Protein AF-0000000084360706 (afdb_homodimer)

Nearest PDB structures (foldseek):
  6rte-assembly1_A  TM=7.142E-01  e=9.327E-02  Pseudomonas aeruginosa
  6rte-assembly2_B  TM=7.188E-01  e=1.393E-01  Pseudomonas aeruginosa
  8hcr-assembly1_C  TM=3.926E-01  e=4.469E-03  Mycobacterium tuberculosis variant bovis BCG
  6tp9-assembly5_G  TM=7.005E-01  e=2.081E-01  Pseudomonas aeruginosa PAO1
  1h9x-assembly1_A  TM=7.834E-01  e=5.840E-01  Paracoccus pantotrophus

Organism: NCBI:txid28181

Structure (mmCIF, N/CA/C/O backbone):
data_AF-0000000084360706-model_v1
#
loop_
_entity.id
_entity.type
_entity.pdbx_description
1 polymer 'Cytochrome c domain-containing protein'
#
loop_
_atom_site.group_PDB
_atom_site.id
_atom_site.type_symbol
_atom_site.label_atom_id
_atom_site.label_alt_id
_atom_site.label_comp_id
_atom_site.label_asym_id
_atom_site.label_entity_id
_atom_site.label_seq_id
_atom_site.pdbx_PDB_ins_code
_atom_site.Cartn_x
_atom_site.Cartn_y
_atom_site.Cartn_z
_atom_site.occupancy
_atom_site.B_iso_or_equiv
_atom_site.auth_seq_id
_atom_site.auth_comp_id
_atom_site.auth_asym_id
_atom_site.auth_atom_id
_atom_site.pdbx_PDB_model_num
ATOM 1 N N . MET A 1 1 ? 87.125 17.188 -11.562 1 26.72 1 MET A N 1
ATOM 2 C CA . MET A 1 1 ? 86 18.094 -11.562 1 26.72 1 MET A CA 1
ATOM 3 C C . MET A 1 1 ? 84.812 17.484 -12.305 1 26.72 1 MET A C 1
ATOM 5 O O . MET A 1 1 ? 84.688 17.625 -13.523 1 26.72 1 MET A O 1
ATOM 9 N N . LEU A 1 2 ? 84.438 16.188 -11.93 1 26.91 2 LEU A N 1
ATOM 10 C CA . LEU A 1 2 ? 83.375 15.32 -12.461 1 26.91 2 LEU A CA 1
ATOM 11 C C . LEU A 1 2 ? 82 15.977 -12.336 1 26.91 2 LEU A C 1
ATOM 13 O O . LEU A 1 2 ? 81.625 16.453 -11.258 1 26.91 2 LEU A O 1
ATOM 17 N N . LYS A 1 3 ? 81.438 16.312 -13.539 1 26.36 3 LYS A N 1
ATOM 18 C CA . LYS A 1 3 ? 80.125 16.875 -13.977 1 26.36 3 LYS A CA 1
ATOM 19 C C . LYS A 1 3 ? 79 16.062 -13.422 1 26.36 3 LYS A C 1
ATOM 21 O O . LYS A 1 3 ? 78.812 14.883 -13.719 1 26.36 3 LYS A O 1
ATOM 26 N N . LYS A 1 4 ? 78.5 16.328 -12.203 1 26.06 4 LYS A N 1
ATOM 27 C CA . LYS A 1 4 ? 77.312 15.805 -11.516 1 26.06 4 LYS A CA 1
ATOM 28 C C . LYS A 1 4 ? 76.062 16 -12.344 1 26.06 4 LYS A C 1
ATOM 30 O O . LYS A 1 4 ? 75.562 17.141 -12.508 1 26.06 4 LYS A O 1
ATOM 35 N N . ILE A 1 5 ? 75.938 15.406 -13.555 1 29.7 5 ILE A N 1
ATOM 36 C CA . ILE A 1 5 ? 74.688 15.578 -14.32 1 29.7 5 ILE A CA 1
ATOM 37 C C . ILE A 1 5 ? 73.5 15.148 -13.484 1 29.7 5 ILE A C 1
ATOM 39 O O . ILE A 1 5 ? 73.438 14 -13.047 1 29.7 5 ILE A O 1
ATOM 43 N N . MET A 1 6 ? 73 16.047 -12.68 1 25.78 6 MET A N 1
ATOM 44 C CA . MET A 1 6 ? 71.75 15.898 -11.93 1 25.78 6 MET A CA 1
ATOM 45 C C . MET A 1 6 ? 70.562 15.586 -12.867 1 25.78 6 MET A C 1
ATOM 47 O O . MET A 1 6 ? 70.25 16.375 -13.766 1 25.78 6 MET A O 1
ATOM 51 N N . THR A 1 7 ? 70.5 14.391 -13.398 1 27.41 7 THR A N 1
ATOM 52 C CA . THR A 1 7 ? 69.375 14 -14.164 1 27.41 7 THR A CA 1
ATOM 53 C C . THR A 1 7 ? 68.062 14.234 -13.359 1 27.41 7 THR A C 1
ATOM 55 O O . THR A 1 7 ? 67.875 13.648 -12.289 1 27.41 7 THR A O 1
ATOM 58 N N . THR A 1 8 ? 67.625 15.461 -13.281 1 30.17 8 THR A N 1
ATOM 59 C CA . THR A 1 8 ? 66.312 15.719 -12.68 1 30.17 8 THR A CA 1
ATOM 60 C C . THR A 1 8 ? 65.25 14.906 -13.375 1 30.17 8 THR A C 1
ATOM 62 O O . THR A 1 8 ? 65.062 14.977 -14.602 1 30.17 8 THR A O 1
ATOM 65 N N . ALA A 1 9 ? 65 13.68 -12.945 1 29.94 9 ALA A N 1
ATOM 66 C CA . ALA A 1 9 ? 63.844 12.898 -13.32 1 29.94 9 ALA A CA 1
ATOM 67 C C . ALA A 1 9 ? 62.562 13.727 -13.18 1 29.94 9 ALA A C 1
ATOM 69 O O . ALA A 1 9 ? 62.312 14.305 -12.117 1 29.94 9 ALA A O 1
ATOM 70 N N . VAL A 1 10 ? 62.156 14.352 -14.273 1 32.03 10 VAL A N 1
ATOM 71 C CA . VAL A 1 10 ? 60.844 14.984 -14.383 1 32.03 10 VAL A CA 1
ATOM 72 C C . VAL A 1 10 ? 59.781 13.977 -14.016 1 32.03 10 VAL A C 1
ATOM 74 O O . VAL A 1 10 ? 59.688 12.906 -14.625 1 32.03 10 VAL A O 1
ATOM 77 N N . LEU A 1 11 ? 59.5 13.828 -12.734 1 30.78 11 LEU A N 1
ATOM 78 C CA . LEU A 1 11 ? 58.281 13.094 -12.336 1 30.78 11 LEU A CA 1
ATOM 79 C C . LEU A 1 11 ? 57.062 13.625 -13.062 1 30.78 11 LEU A C 1
ATOM 81 O O . LEU A 1 11 ? 56.719 14.805 -12.945 1 30.78 11 LEU A O 1
ATOM 85 N N . SER A 1 12 ? 56.875 13.148 -14.281 1 29.19 12 SER A N 1
ATOM 86 C CA . SER A 1 12 ? 55.594 13.43 -14.922 1 29.19 12 SER A CA 1
ATOM 87 C C . SER A 1 12 ? 54.406 13.125 -13.984 1 29.19 12 SER A C 1
ATOM 89 O O . SER A 1 12 ? 54.312 12.016 -13.469 1 29.19 12 SER A O 1
ATOM 91 N N . CYS A 1 13 ? 54 14.094 -13.172 1 28.41 13 CYS A N 1
ATOM 92 C CA . CYS A 1 13 ? 52.75 13.984 -12.461 1 28.41 13 CYS A CA 1
ATOM 93 C C . CYS A 1 13 ? 51.594 13.648 -13.414 1 28.41 13 CYS A C 1
ATOM 95 O O . CYS A 1 13 ? 51.312 14.43 -14.32 1 28.41 13 CYS A O 1
ATOM 97 N N . VAL A 1 14 ? 51.594 12.391 -13.852 1 33.59 14 VAL A N 1
ATOM 98 C CA . VAL A 1 14 ? 50.344 12.031 -14.5 1 33.59 14 VAL A CA 1
ATOM 99 C C . VAL A 1 14 ? 49.156 12.578 -13.695 1 33.59 14 VAL A C 1
ATOM 101 O O . VAL A 1 14 ? 49 12.25 -12.523 1 33.59 14 VAL A O 1
ATOM 104 N N . ALA A 1 15 ? 48.719 13.781 -14.023 1 29.86 15 ALA A N 1
ATOM 105 C CA . ALA A 1 15 ? 47.406 14.242 -13.547 1 29.86 15 ALA A CA 1
ATOM 106 C C . ALA A 1 15 ? 46.344 13.188 -13.789 1 29.86 15 ALA A C 1
ATOM 108 O O . ALA A 1 15 ? 46.031 12.852 -14.938 1 29.86 15 ALA A O 1
ATOM 109 N N . ALA A 1 16 ? 46.312 12.164 -12.953 1 30.86 16 ALA A N 1
ATOM 110 C CA . ALA A 1 16 ? 45.062 11.398 -12.984 1 30.86 16 ALA A CA 1
ATOM 111 C C . ALA A 1 16 ? 43.875 12.328 -13.008 1 30.86 16 ALA A C 1
ATOM 113 O O . ALA A 1 16 ? 43.656 13.109 -12.078 1 30.86 16 ALA A O 1
ATOM 114 N N . ALA A 1 17 ? 43.531 12.828 -14.172 1 30.83 17 ALA A N 1
ATOM 115 C CA . ALA A 1 17 ? 42.188 13.422 -14.242 1 30.83 17 ALA A CA 1
ATOM 116 C C . ALA A 1 17 ? 41.156 12.555 -13.531 1 30.83 17 ALA A C 1
ATOM 118 O O . ALA A 1 17 ? 40.906 11.414 -13.945 1 30.83 17 ALA A O 1
ATOM 119 N N . PHE A 1 18 ? 41.094 12.781 -12.203 1 31.17 18 PHE A N 1
ATOM 120 C CA . PHE A 1 18 ? 39.875 12.25 -11.602 1 31.17 18 PHE A CA 1
ATOM 121 C C . PHE A 1 18 ? 38.656 12.625 -12.438 1 31.17 18 PHE A C 1
ATOM 123 O O . PHE A 1 18 ? 38.344 13.812 -12.609 1 31.17 18 PHE A O 1
ATOM 130 N N . ILE A 1 19 ? 38.438 11.922 -13.5 1 30.22 19 ILE A N 1
ATOM 131 C CA . ILE A 1 19 ? 37.094 12.086 -14.016 1 30.22 19 ILE A CA 1
ATOM 132 C C . ILE A 1 19 ? 36.094 12.031 -12.867 1 30.22 19 ILE A C 1
ATOM 134 O O . ILE A 1 19 ? 35.906 10.992 -12.227 1 30.22 19 ILE A O 1
ATOM 138 N N . VAL A 1 20 ? 35.938 13.203 -12.188 1 30.19 20 VAL A N 1
ATOM 139 C CA . VAL A 1 20 ? 34.719 13.289 -11.406 1 30.19 20 VAL A CA 1
ATOM 140 C C . VAL A 1 20 ? 33.531 12.797 -12.234 1 30.19 20 VAL A C 1
ATOM 142 O O . VAL A 1 20 ? 33.156 13.438 -13.227 1 30.19 20 VAL A O 1
ATOM 145 N N . VAL A 1 21 ? 33.5 11.492 -12.477 1 31.3 21 VAL A N 1
ATOM 146 C CA . VAL A 1 21 ? 32.156 11.102 -12.891 1 31.3 21 VAL A CA 1
ATOM 147 C C . VAL A 1 21 ? 31.109 11.93 -12.133 1 31.3 21 VAL A C 1
ATOM 149 O O . VAL A 1 21 ? 31.047 11.891 -10.906 1 31.3 21 VAL A O 1
ATOM 152 N N . ALA A 1 22 ? 30.797 13.062 -12.672 1 28.97 22 ALA A N 1
ATOM 153 C CA . ALA A 1 22 ? 29.609 13.758 -12.188 1 28.97 22 ALA A CA 1
ATOM 154 C C . ALA A 1 22 ? 28.531 12.766 -11.781 1 28.97 22 ALA A C 1
ATOM 156 O O . ALA A 1 22 ? 28 12.031 -12.625 1 28.97 22 ALA A O 1
ATOM 157 N N . VAL A 1 23 ? 28.688 12.078 -10.688 1 32.03 23 VAL A N 1
ATOM 158 C CA . VAL A 1 23 ? 27.438 11.516 -10.195 1 32.03 23 VAL A CA 1
ATOM 159 C C . VAL A 1 23 ? 26.297 12.508 -10.414 1 32.03 23 VAL A C 1
ATOM 161 O O . VAL A 1 23 ? 26.391 13.664 -9.992 1 32.03 23 VAL A O 1
ATOM 164 N N . PRO A 1 24 ? 25.625 12.484 -11.578 1 32.22 24 PRO A N 1
ATOM 165 C CA . PRO A 1 24 ? 24.484 13.398 -11.648 1 32.22 24 PRO A CA 1
ATOM 166 C C . PRO A 1 24 ? 23.906 13.719 -10.273 1 32.22 24 PRO A C 1
ATOM 168 O O . PRO A 1 24 ? 23.938 12.875 -9.367 1 32.22 24 PRO A O 1
ATOM 171 N N . THR A 1 25 ? 24.031 14.969 -9.898 1 29.98 25 THR A N 1
ATOM 172 C CA . THR A 1 25 ? 23.312 15.539 -8.766 1 29.98 25 THR A CA 1
ATOM 173 C C . THR A 1 25 ? 21.922 14.93 -8.641 1 29.98 25 THR A C 1
ATOM 175 O O . THR A 1 25 ? 21.125 15 -9.578 1 29.98 25 THR A O 1
ATOM 178 N N . MET A 1 26 ? 21.766 13.773 -8.133 1 32.06 26 MET A N 1
ATOM 179 C CA . MET A 1 26 ? 20.453 13.406 -7.621 1 32.06 26 MET A CA 1
ATOM 180 C C . MET A 1 26 ? 19.719 14.625 -7.074 1 32.06 26 MET A C 1
ATOM 182 O O . MET A 1 26 ? 20.047 15.125 -6.004 1 32.06 26 MET A O 1
ATOM 186 N N . VAL A 1 27 ? 19.703 15.773 -7.836 1 32.84 27 VAL A N 1
ATOM 187 C CA . VAL A 1 27 ? 18.688 16.719 -7.402 1 32.84 27 VAL A CA 1
ATOM 188 C C . VAL A 1 27 ? 17.578 15.977 -6.66 1 32.84 27 VAL A C 1
ATOM 190 O O . VAL A 1 27 ? 16.953 15.062 -7.215 1 32.84 27 VAL A O 1
ATOM 193 N N . LYS A 1 28 ? 17.609 16.094 -5.449 1 40.31 28 LYS A N 1
ATOM 194 C CA . LYS A 1 28 ? 16.688 15.508 -4.488 1 40.31 28 LYS A CA 1
ATOM 195 C C . LYS A 1 28 ? 15.234 15.734 -4.918 1 40.31 28 LYS A C 1
ATOM 197 O O . LYS A 1 28 ? 14.758 16.875 -4.945 1 40.31 28 LYS A O 1
ATOM 202 N N . ALA A 1 29 ? 14.617 15.188 -6.012 1 42.97 29 ALA A N 1
ATOM 203 C CA . ALA A 1 29 ? 13.172 14.992 -6.137 1 42.97 29 ALA A CA 1
ATOM 204 C C . ALA A 1 29 ? 12.461 15.281 -4.82 1 42.97 29 ALA A C 1
ATOM 206 O O . ALA A 1 29 ? 12.836 14.734 -3.775 1 42.97 29 ALA A O 1
ATOM 207 N N . GLU A 1 30 ? 11.992 16.531 -4.594 1 55.19 30 GLU A N 1
ATOM 208 C CA . GLU A 1 30 ? 11.039 16.578 -3.49 1 55.19 30 GLU A CA 1
ATOM 209 C C . GLU A 1 30 ? 10.438 15.195 -3.229 1 55.19 30 GLU A C 1
ATOM 211 O O . GLU A 1 30 ? 9.594 14.727 -3.992 1 55.19 30 GLU A O 1
ATOM 216 N N . ASP A 1 31 ? 11.062 14.281 -2.475 1 77.81 31 ASP A N 1
ATOM 217 C CA . ASP A 1 31 ? 10.742 12.859 -2.422 1 77.81 31 ASP A CA 1
ATOM 218 C C . ASP A 1 31 ? 9.391 12.625 -1.76 1 77.81 31 ASP A C 1
ATOM 220 O O . ASP A 1 31 ? 9.102 13.188 -0.701 1 77.81 31 ASP A O 1
ATOM 224 N N . ASP A 1 32 ? 8.336 12.305 -2.564 1 85.12 32 ASP A N 1
ATOM 225 C CA . ASP A 1 32 ? 6.992 11.961 -2.109 1 85.12 32 ASP A CA 1
ATOM 226 C C . ASP A 1 32 ? 7.027 11.375 -0.701 1 85.12 32 ASP A C 1
ATOM 228 O O . ASP A 1 32 ? 6.102 11.586 0.088 1 85.12 32 ASP A O 1
ATOM 232 N N . SER A 1 33 ? 8.172 10.914 -0.333 1 90.38 33 SER A N 1
ATOM 233 C CA . SER A 1 33 ? 8.266 10.336 1.002 1 90.38 33 SER A CA 1
ATOM 234 C C . SER A 1 33 ? 8.438 11.414 2.062 1 90.38 33 SER A C 1
ATOM 236 O O . SER A 1 33 ? 7.883 11.312 3.16 1 90.38 33 SER A O 1
ATOM 238 N N . SER A 1 34 ? 9.188 12.438 1.69 1 94.88 34 SER A N 1
ATOM 239 C CA . SER A 1 34 ? 9.352 13.57 2.602 1 94.88 34 SER A CA 1
ATOM 240 C C . SER A 1 34 ? 8.023 14.289 2.832 1 94.88 34 SER A C 1
ATOM 242 O O . SER A 1 34 ? 7.664 14.586 3.973 1 94.88 34 SER A O 1
ATOM 244 N N . ILE A 1 35 ? 7.324 14.484 1.791 1 97 35 ILE A N 1
ATOM 245 C CA . ILE A 1 35 ? 6.039 15.172 1.877 1 97 35 ILE A CA 1
ATOM 246 C C . ILE A 1 35 ? 5.047 14.32 2.664 1 97 35 ILE A C 1
ATOM 248 O O . ILE A 1 35 ? 4.336 14.828 3.531 1 97 35 ILE A O 1
ATOM 252 N N . ALA A 1 36 ? 5.02 13.031 2.402 1 96.81 36 ALA A N 1
ATOM 253 C CA . ALA A 1 36 ? 4.117 12.141 3.133 1 96.81 36 ALA A CA 1
ATOM 254 C C . ALA A 1 36 ? 4.457 12.117 4.621 1 96.81 36 ALA A C 1
ATOM 256 O O . ALA A 1 36 ? 3.564 12.203 5.469 1 96.81 36 ALA A O 1
ATOM 257 N N . ARG A 1 37 ? 5.734 12.031 4.926 1 96.75 37 ARG A N 1
ATOM 258 C CA . ARG A 1 37 ? 6.133 12.078 6.328 1 96.75 37 ARG A CA 1
ATOM 259 C C . ARG A 1 37 ? 5.754 13.414 6.957 1 96.75 37 ARG A C 1
ATOM 261 O O . ARG A 1 37 ? 5.312 13.461 8.109 1 96.75 37 ARG A O 1
ATOM 268 N N . GLY A 1 38 ? 5.957 14.484 6.23 1 98.44 38 GLY A N 1
ATOM 269 C CA . GLY A 1 38 ? 5.508 15.789 6.684 1 98.44 38 GLY A CA 1
ATOM 270 C C . GLY A 1 38 ? 4.023 15.836 7 1 98.44 38 GLY A C 1
ATOM 271 O O . GLY A 1 38 ? 3.609 16.484 7.961 1 98.44 38 GLY A O 1
ATOM 272 N N . GLY A 1 39 ? 3.254 15.172 6.168 1 98.62 39 GLY A N 1
ATOM 273 C CA . GLY A 1 39 ? 1.827 15.078 6.434 1 98.62 39 GLY A CA 1
ATOM 274 C C . GLY A 1 39 ? 1.511 14.367 7.738 1 98.62 39 GLY A C 1
ATOM 275 O O . GLY A 1 39 ? 0.569 14.742 8.445 1 98.62 39 GLY A O 1
ATOM 276 N N . MET A 1 40 ? 2.268 13.367 8.039 1 98.56 40 MET A N 1
ATOM 277 C CA . MET A 1 40 ? 2.082 12.68 9.32 1 98.56 40 MET A CA 1
ATOM 278 C C . MET A 1 40 ? 2.488 13.578 10.484 1 98.56 40 MET A C 1
ATOM 280 O O . MET A 1 40 ? 1.841 13.57 11.531 1 98.56 40 MET A O 1
ATOM 284 N N . LEU A 1 41 ? 3.545 14.352 10.297 1 98.81 41 LEU A N 1
ATOM 285 C CA . LEU A 1 41 ? 3.957 15.305 11.32 1 98.81 41 LEU A CA 1
ATOM 286 C C . LEU A 1 41 ? 2.891 16.375 11.531 1 98.81 41 LEU A C 1
ATOM 288 O O . LEU A 1 41 ? 2.596 16.75 12.672 1 98.81 41 LEU A O 1
ATOM 292 N N . TYR A 1 42 ? 2.299 16.828 10.477 1 98.88 42 TYR A N 1
ATOM 293 C CA . TYR A 1 42 ? 1.188 17.781 10.5 1 98.88 42 TYR A CA 1
ATOM 294 C C . TYR A 1 42 ? 0.033 17.25 11.344 1 98.88 42 TYR A C 1
ATOM 296 O O . TYR A 1 42 ? -0.635 18 12.047 1 98.88 42 TYR A O 1
ATOM 304 N N . ASP A 1 43 ? -0.15 15.93 11.289 1 98.75 43 ASP A N 1
ATOM 305 C CA . ASP A 1 43 ? -1.188 15.234 12.039 1 98.75 43 ASP A CA 1
ATOM 306 C C . ASP A 1 43 ? -0.824 15.133 13.516 1 98.75 43 ASP A C 1
ATOM 308 O O . ASP A 1 43 ? -1.533 15.664 14.375 1 98.75 43 ASP A O 1
ATOM 312 N N . LYS A 1 44 ? 0.333 14.508 13.773 1 98.69 44 LYS A N 1
ATOM 313 C CA . LYS A 1 44 ? 0.724 14.258 15.156 1 98.69 44 LYS A CA 1
ATOM 314 C C . LYS A 1 44 ? 2.234 14.078 15.281 1 98.69 44 LYS A C 1
ATOM 316 O O . LYS A 1 44 ? 2.717 12.961 15.469 1 98.69 44 LYS A O 1
ATOM 321 N N . TRP A 1 45 ? 2.92 15.18 15.312 1 98.69 45 TRP A N 1
ATOM 322 C CA . TRP A 1 45 ? 4.375 15.156 15.234 1 98.69 45 TRP A CA 1
ATOM 323 C C . TRP A 1 45 ? 4.973 14.406 16.422 1 98.69 45 TRP A C 1
ATOM 325 O O . TRP A 1 45 ? 5.949 13.664 16.266 1 98.69 45 TRP A O 1
ATOM 335 N N . PHE A 1 46 ? 4.438 14.469 17.594 1 98.56 46 PHE A N 1
ATOM 336 C CA . PHE A 1 46 ? 5.047 13.844 18.766 1 98.56 46 PHE A CA 1
ATOM 337 C C . PHE A 1 46 ? 4.938 12.328 18.688 1 98.56 46 PHE A C 1
ATOM 339 O O . PHE A 1 46 ? 5.801 11.609 19.188 1 98.56 46 PHE A O 1
ATOM 346 N N . LYS A 1 47 ? 3.924 11.82 18.016 1 98.12 47 LYS A N 1
ATOM 347 C CA . LYS A 1 47 ? 3.824 10.383 17.797 1 98.12 47 LYS A CA 1
ATOM 348 C C . LYS A 1 47 ? 4.824 9.914 16.734 1 98.12 47 LYS A C 1
ATOM 350 O O . LYS A 1 47 ? 5.414 8.844 16.859 1 98.12 47 LYS A O 1
ATOM 355 N N . VAL A 1 48 ? 5 10.711 15.711 1 97.94 48 VAL A N 1
ATOM 356 C CA . VAL A 1 48 ? 5.906 10.352 14.625 1 97.94 48 VAL A CA 1
ATOM 357 C C . VAL A 1 48 ? 7.332 10.234 15.156 1 97.94 48 VAL A C 1
ATOM 359 O O . VAL A 1 48 ? 8.055 9.305 14.805 1 97.94 48 VAL A O 1
ATOM 362 N N . ILE A 1 49 ? 7.684 11.117 16.047 1 98.12 49 ILE A N 1
ATOM 363 C CA . ILE A 1 49 ? 9.094 11.188 16.422 1 98.12 49 ILE A CA 1
ATOM 364 C C . ILE A 1 49 ? 9.289 10.539 17.797 1 98.12 49 ILE A C 1
ATOM 366 O O . ILE A 1 49 ? 10.398 10.539 18.328 1 98.12 49 ILE A O 1
ATOM 370 N N . GLY A 1 50 ? 8.195 10.055 18.359 1 97.81 50 GLY A N 1
ATOM 371 C CA . GLY A 1 50 ? 8.281 9.391 19.656 1 97.81 50 GLY A CA 1
ATOM 372 C C . GLY A 1 50 ? 8.547 10.344 20.797 1 97.81 50 GLY A C 1
ATOM 373 O O . GLY A 1 50 ? 9.188 9.977 21.781 1 97.81 50 GLY A O 1
ATOM 374 N N . ALA A 1 51 ? 8.102 11.586 20.641 1 97.56 51 ALA A N 1
ATOM 375 C CA . ALA A 1 51 ? 8.273 12.586 21.703 1 97.56 51 ALA A CA 1
ATOM 376 C C . ALA A 1 51 ? 7.125 12.523 22.703 1 97.56 51 ALA A C 1
ATOM 378 O O . ALA A 1 51 ? 6.055 11.992 22.391 1 97.56 51 ALA A O 1
ATOM 379 N N . GLN A 1 52 ? 7.434 13.055 23.891 1 96.44 52 GLN A N 1
ATOM 380 C CA . GLN A 1 52 ? 6.355 13.227 24.875 1 96.44 52 GLN A CA 1
ATOM 381 C C . GLN A 1 52 ? 5.359 14.281 24.406 1 96.44 52 GLN A C 1
ATOM 383 O O . GLN A 1 52 ? 5.75 15.359 23.953 1 96.44 52 GLN A O 1
ATOM 388 N N . LYS A 1 53 ? 4.145 13.93 24.469 1 96.06 53 LYS A N 1
ATOM 389 C CA . LYS A 1 53 ? 3.137 14.898 24.062 1 96.06 53 LYS A CA 1
ATOM 390 C C . LYS A 1 53 ? 3.043 16.047 25.047 1 96.06 53 LYS A C 1
ATOM 392 O O . LYS A 1 53 ? 3.189 15.852 26.266 1 96.06 53 LYS A O 1
ATOM 397 N N . PRO A 1 54 ? 2.781 17.203 24.547 1 95.81 54 PRO A N 1
ATOM 398 C CA . PRO A 1 54 ? 2.557 18.312 25.469 1 95.81 54 PRO A CA 1
ATOM 399 C C . PRO A 1 54 ? 1.283 18.141 26.297 1 95.81 54 PRO A C 1
ATOM 401 O O . PRO A 1 54 ? 0.296 17.594 25.812 1 95.81 54 PRO A O 1
ATOM 404 N N . SER A 1 55 ? 1.343 18.656 27.516 1 94.56 55 SER A N 1
ATOM 405 C CA . SER A 1 55 ? 0.179 18.484 28.391 1 94.56 55 SER A CA 1
ATOM 406 C C . SER A 1 55 ? -0.64 19.766 28.469 1 94.56 55 SER A C 1
ATOM 408 O O . SER A 1 55 ? -1.864 19.719 28.609 1 94.56 55 SER A O 1
ATOM 410 N N . GLU A 1 56 ? 0.026 20.906 28.312 1 96.25 56 GLU A N 1
ATOM 411 C CA . GLU A 1 56 ? -0.678 22.172 28.391 1 96.25 56 GLU A CA 1
ATOM 412 C C . GLU A 1 56 ? -1.349 22.516 27.062 1 96.25 56 GLU A C 1
ATOM 414 O O . GLU A 1 56 ? -0.933 22.031 26.016 1 96.25 56 GLU A O 1
ATOM 419 N N . THR A 1 57 ? -2.375 23.312 27.156 1 98.12 57 THR A N 1
ATOM 420 C CA . THR A 1 57 ? -3.01 23.828 25.953 1 98.12 57 THR A CA 1
ATOM 421 C C . THR A 1 57 ? -2.094 24.828 25.234 1 98.12 57 THR A C 1
ATOM 423 O O . THR A 1 57 ? -1.45 25.656 25.891 1 98.12 57 THR A O 1
ATOM 426 N N . HIS A 1 58 ? -2.029 24.672 23.984 1 98.25 58 HIS A N 1
ATOM 427 C CA . HIS A 1 58 ? -1.162 25.547 23.203 1 98.25 58 HIS A CA 1
ATOM 428 C C . HIS A 1 58 ? -1.513 27.016 23.406 1 98.25 58 HIS A C 1
ATOM 430 O O . HIS A 1 58 ? -2.691 27.375 23.453 1 98.25 58 HIS A O 1
ATOM 436 N N . LYS A 1 59 ? -0.583 27.844 23.438 1 97 59 LYS A N 1
ATOM 437 C CA . LYS A 1 59 ? -0.778 29.234 23.781 1 97 59 LYS A CA 1
ATOM 438 C C . LYS A 1 59 ? -1.59 29.969 22.719 1 97 59 LYS A C 1
ATOM 440 O O . LYS A 1 59 ? -2.283 30.938 23.016 1 97 59 LYS A O 1
ATOM 445 N N . ALA A 1 60 ? -1.529 29.469 21.484 1 97.69 60 ALA A N 1
ATOM 446 C CA . ALA A 1 60 ? -2.229 30.141 20.391 1 97.69 60 ALA A CA 1
ATOM 447 C C . ALA A 1 60 ? -3.654 29.625 20.25 1 97.69 60 ALA A C 1
ATOM 449 O O . ALA A 1 60 ? -4.414 30.094 19.406 1 97.69 60 ALA A O 1
ATOM 450 N N . TRP A 1 61 ? -4.039 28.578 20.984 1 97.88 61 TRP A N 1
ATOM 451 C CA . TRP A 1 61 ? -5.41 28.078 20.953 1 97.88 61 TRP A CA 1
ATOM 452 C C . TRP A 1 61 ? -6.383 29.125 21.484 1 97.88 61 TRP A C 1
ATOM 454 O O . TRP A 1 61 ? -6.184 29.656 22.578 1 97.88 61 TRP A O 1
ATOM 464 N N . PRO A 1 62 ? -7.395 29.438 20.75 1 96.94 62 PRO A N 1
ATOM 465 C CA . PRO A 1 62 ? -8.297 30.484 21.234 1 96.94 62 PRO A CA 1
ATOM 466 C C . PRO A 1 62 ? -9.031 30.094 22.516 1 96.94 62 PRO A C 1
ATOM 468 O O . PRO A 1 62 ? -9.641 29.016 22.562 1 96.94 62 PRO A O 1
ATOM 471 N N . ALA A 1 63 ? -9.062 30.984 23.422 1 93.5 63 ALA A N 1
ATOM 472 C CA . ALA A 1 63 ? -9.703 30.734 24.703 1 93.5 63 ALA A CA 1
ATOM 473 C C . ALA A 1 63 ? -11.195 30.469 24.531 1 93.5 63 ALA A C 1
ATOM 475 O O . ALA A 1 63 ? -11.805 29.75 25.328 1 93.5 63 ALA A O 1
ATOM 476 N N . ALA A 1 64 ? -11.727 30.984 23.453 1 93.25 64 ALA A N 1
ATOM 477 C CA . ALA A 1 64 ? -13.156 30.859 23.203 1 93.25 64 ALA A CA 1
ATOM 478 C C . ALA A 1 64 ? -13.531 29.422 22.859 1 93.25 64 ALA A C 1
ATOM 480 O O . ALA A 1 64 ? -14.688 29.016 23 1 93.25 64 ALA A O 1
ATOM 481 N N . ASN A 1 65 ? -12.617 28.625 22.344 1 96 65 ASN A N 1
ATOM 482 C CA . ASN A 1 65 ? -12.859 27.203 22.078 1 96 65 ASN A CA 1
ATOM 483 C C . ASN A 1 65 ? -12.5 26.344 23.281 1 96 65 ASN A C 1
ATOM 485 O O . ASN A 1 65 ? -11.336 26.016 23.484 1 96 65 ASN A O 1
ATOM 489 N N . THR A 1 66 ? -13.5 25.938 24.031 1 94.31 66 THR A N 1
ATOM 490 C CA . THR A 1 66 ? -13.281 25.172 25.25 1 94.31 66 THR A CA 1
ATOM 491 C C . THR A 1 66 ? -13.492 23.672 24.984 1 94.31 66 THR A C 1
ATOM 493 O O . THR A 1 66 ? -13.422 22.859 25.906 1 94.31 66 THR A O 1
ATOM 496 N N . LYS A 1 67 ? -13.727 23.344 23.734 1 95.31 67 LYS A N 1
ATOM 497 C CA . LYS A 1 67 ? -14.047 21.969 23.391 1 95.31 67 LYS A CA 1
ATOM 498 C C . LYS A 1 67 ? -12.789 21.109 23.328 1 95.31 67 LYS A C 1
ATOM 500 O O . LYS A 1 67 ? -12.859 19.875 23.422 1 95.31 67 LYS A O 1
ATOM 505 N N . LYS A 1 68 ? -11.633 21.719 23.109 1 97.12 68 LYS A N 1
ATOM 506 C CA . LYS A 1 68 ? -10.359 21.016 23.016 1 97.12 68 LYS A CA 1
ATOM 507 C C . LYS A 1 68 ? -9.336 21.594 23.984 1 97.12 68 LYS A C 1
ATOM 509 O O . LYS A 1 68 ? -9.398 22.781 24.312 1 97.12 68 LYS A O 1
ATOM 514 N N . SER A 1 69 ? -8.43 20.781 24.438 1 96.94 69 SER A N 1
ATOM 515 C CA . SER A 1 69 ? -7.332 21.172 25.312 1 96.94 69 SER A CA 1
ATOM 516 C C . SER A 1 69 ? -6.199 20.156 25.281 1 96.94 69 SER A C 1
ATOM 518 O O . SER A 1 69 ? -6.328 19.109 24.641 1 96.94 69 SER A O 1
ATOM 520 N N . GLY A 1 70 ? -5.047 20.594 25.781 1 97.5 70 GLY A N 1
ATOM 521 C CA . GLY A 1 70 ? -3.949 19.656 25.906 1 97.5 70 GLY A CA 1
ATOM 522 C C . GLY A 1 70 ? -3.24 19.391 24.594 1 97.5 70 GLY A C 1
ATOM 523 O O . GLY A 1 70 ? -3.039 20.312 23.797 1 97.5 70 GLY A O 1
ATOM 524 N N . ASP A 1 71 ? -2.836 18.125 24.391 1 97.81 71 ASP A N 1
ATOM 525 C CA . ASP A 1 71 ? -1.938 17.766 23.297 1 97.81 71 ASP A CA 1
ATOM 526 C C . ASP A 1 71 ? -2.613 17.953 21.953 1 97.81 71 ASP A C 1
ATOM 528 O O . ASP A 1 71 ? -1.948 18.266 20.953 1 97.81 71 ASP A O 1
ATOM 532 N N . VAL A 1 72 ? -3.932 17.812 21.953 1 97.94 72 VAL A N 1
ATOM 533 C CA . VAL A 1 72 ? -4.664 17.922 20.688 1 97.94 72 VAL A CA 1
ATOM 534 C C . VAL A 1 72 ? -4.461 19.312 20.094 1 97.94 72 VAL A C 1
ATOM 536 O O . VAL A 1 72 ? -4.395 19.469 18.875 1 97.94 72 VAL A O 1
ATOM 539 N N . THR A 1 73 ? -4.207 20.375 20.938 1 98.38 73 THR A N 1
ATOM 540 C CA . THR A 1 73 ? -4.082 21.75 20.5 1 98.38 73 THR A CA 1
ATOM 541 C C . THR A 1 73 ? -2.682 22.031 19.953 1 98.38 73 THR A C 1
ATOM 543 O O . THR A 1 73 ? -2.408 23.109 19.453 1 98.38 73 THR A O 1
ATOM 546 N N . TRP A 1 74 ? -1.819 20.984 19.969 1 98.25 74 TRP A N 1
ATOM 547 C CA . TRP A 1 74 ? -0.443 21.141 19.516 1 98.25 74 TRP A CA 1
ATOM 548 C C . TRP A 1 74 ? -0.257 20.547 18.125 1 98.25 74 TRP A C 1
ATOM 550 O O . TRP A 1 74 ? 0.815 20.672 17.531 1 98.25 74 TRP A O 1
ATOM 560 N N . ARG A 1 75 ? -1.306 19.906 17.625 1 98.5 75 ARG A N 1
ATOM 561 C CA . ARG A 1 75 ? -1.292 19.375 16.281 1 98.5 75 ARG A CA 1
ATOM 562 C C . ARG A 1 75 ? -1.559 20.453 15.242 1 98.5 75 ARG A C 1
ATOM 564 O O . ARG A 1 75 ? -2.467 21.281 15.414 1 98.5 75 ARG A O 1
ATOM 571 N N . CYS A 1 76 ? -0.816 20.547 14.117 1 98.81 76 CYS A N 1
ATOM 572 C CA . CYS A 1 76 ? -1.005 21.578 13.094 1 98.81 76 CYS A CA 1
ATOM 573 C C . CYS A 1 76 ? -2.428 21.547 12.547 1 98.81 76 CYS A C 1
ATOM 575 O O . CYS A 1 76 ? -3.062 22.594 12.414 1 98.81 76 CYS A O 1
ATOM 577 N N . LYS A 1 77 ? -2.932 20.359 12.32 1 98.56 77 LYS A N 1
ATOM 578 C CA . LYS A 1 77 ? -4.262 20.188 11.75 1 98.56 77 LYS A CA 1
ATOM 579 C C . LYS A 1 77 ? -5.336 20.75 12.68 1 98.56 77 LYS A C 1
ATOM 581 O O . LYS A 1 77 ? -6.43 21.094 12.227 1 98.56 77 LYS A O 1
ATOM 586 N N . SER A 1 78 ? -5.047 20.828 13.977 1 98.56 78 SER A N 1
ATOM 587 C CA . SER A 1 78 ? -6.066 21.266 14.922 1 98.56 78 SER A CA 1
ATOM 588 C C . SER A 1 78 ? -6.449 22.734 14.688 1 98.56 78 SER A C 1
ATOM 590 O O . SER A 1 78 ? -7.594 23.125 14.93 1 98.56 78 SER A O 1
ATOM 592 N N . CYS A 1 79 ? -5.527 23.5 14.242 1 98.56 79 CYS A N 1
ATOM 593 C CA . CYS A 1 79 ? -5.781 24.922 13.992 1 98.56 79 CYS A CA 1
ATOM 594 C C . CYS A 1 79 ? -6 25.172 12.508 1 98.56 79 CYS A C 1
ATOM 596 O O . CYS A 1 79 ? -6.875 25.969 12.133 1 98.56 79 CYS A O 1
ATOM 598 N N . HIS A 1 80 ? -5.238 24.484 11.641 1 98.56 80 HIS A N 1
ATOM 599 C CA . HIS A 1 80 ? -5.215 24.875 10.234 1 98.56 80 HIS A CA 1
ATOM 600 C C . HIS A 1 80 ? -6.098 23.953 9.391 1 98.56 80 HIS A C 1
ATOM 602 O O . HIS A 1 80 ? -6.301 24.219 8.203 1 98.56 80 HIS A O 1
ATOM 608 N N . GLY A 1 81 ? -6.613 22.906 10 1 98.38 81 GLY A N 1
ATOM 609 C CA . GLY A 1 81 ? -7.582 22.062 9.344 1 98.38 81 GLY A CA 1
ATOM 610 C C . GLY A 1 81 ? -6.949 20.875 8.633 1 98.38 81 GLY A C 1
ATOM 611 O O . GLY A 1 81 ? -5.836 20.984 8.109 1 98.38 81 GLY A O 1
ATOM 612 N N . TRP A 1 82 ? -7.695 19.828 8.531 1 98.38 82 TRP A N 1
ATOM 613 C CA . TRP A 1 82 ? -7.273 18.688 7.723 1 98.38 82 TRP A CA 1
ATOM 614 C C . TRP A 1 82 ? -7.172 19.062 6.25 1 98.38 82 TRP A C 1
ATOM 616 O O . TRP A 1 82 ? -6.305 18.562 5.531 1 98.38 82 TRP A O 1
ATOM 626 N N . ASP A 1 83 ? -8.07 19.984 5.812 1 98.19 83 ASP A N 1
ATOM 627 C CA . ASP A 1 83 ? -8.094 20.453 4.434 1 98.19 83 ASP A CA 1
ATOM 628 C C . ASP A 1 83 ? -7.184 21.656 4.254 1 98.19 83 ASP A C 1
ATOM 630 O O . ASP A 1 83 ? -7.133 22.25 3.172 1 98.19 83 ASP A O 1
ATOM 634 N N . MET A 1 84 ? -6.535 22.094 5.32 1 98.38 84 MET A N 1
ATOM 635 C CA . MET A 1 84 ? -5.543 23.156 5.371 1 98.38 84 MET A CA 1
ATOM 636 C C . MET A 1 84 ? -6.172 24.5 5.027 1 98.38 84 MET A C 1
ATOM 638 O O . MET A 1 84 ? -5.48 25.438 4.594 1 98.38 84 MET A O 1
ATOM 642 N N . LYS A 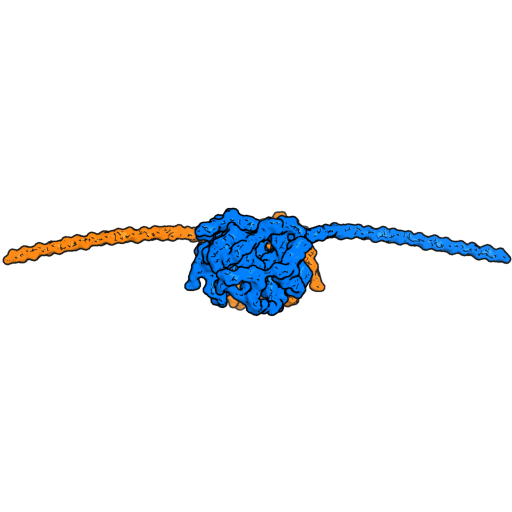1 85 ? -7.508 24.625 5.293 1 98.19 85 LYS A N 1
ATOM 643 C CA . LYS A 1 85 ? -8.219 25.859 4.973 1 98.19 85 LYS A CA 1
ATOM 644 C C . LYS A 1 85 ? -8.664 26.578 6.238 1 98.19 85 LYS A C 1
ATOM 646 O O . LYS A 1 85 ? -9.305 27.625 6.168 1 98.19 85 LYS A O 1
ATOM 651 N N . GLY A 1 86 ? -8.352 25.938 7.383 1 97.75 86 GLY A N 1
ATOM 652 C CA . GLY A 1 86 ? -8.695 26.562 8.648 1 97.75 86 GLY A CA 1
ATOM 653 C C . GLY A 1 86 ? -10.141 27.016 8.719 1 97.75 86 GLY A C 1
ATOM 654 O O . GLY A 1 86 ? -11.055 26.234 8.422 1 97.75 86 GLY A O 1
ATOM 655 N N . LYS A 1 87 ? -10.328 28.266 9.102 1 96.69 87 LYS A N 1
ATOM 656 C CA . LYS A 1 87 ? -11.656 28.828 9.328 1 96.69 87 LYS A CA 1
ATOM 657 C C . LYS A 1 87 ? -12.445 28.906 8.023 1 96.69 87 LYS A C 1
ATOM 659 O O . LYS A 1 87 ? -13.672 29.078 8.039 1 96.69 87 LYS A O 1
ATOM 664 N N . ASP A 1 88 ? -11.766 28.797 6.879 1 96.62 88 ASP A N 1
ATOM 665 C CA . ASP A 1 88 ? -12.422 28.969 5.59 1 96.62 88 ASP A CA 1
ATOM 666 C C . ASP A 1 88 ? -12.812 27.625 4.984 1 96.62 88 ASP A C 1
ATOM 668 O O . ASP A 1 88 ? -13.375 27.562 3.891 1 96.62 88 ASP A O 1
ATOM 672 N N . GLY A 1 89 ? -12.539 26.516 5.676 1 97 89 GLY A N 1
ATOM 673 C CA . GLY A 1 89 ? -12.828 25.188 5.188 1 97 89 GLY A CA 1
ATOM 674 C C . GLY A 1 89 ? -13.68 24.375 6.141 1 97 89 GLY A C 1
ATOM 675 O O . GLY A 1 89 ? -14.695 24.859 6.645 1 97 89 GLY A O 1
ATOM 676 N N . ALA A 1 90 ? -13.273 23.141 6.359 1 94.81 90 ALA A N 1
ATOM 677 C CA . ALA A 1 90 ? -14.031 22.188 7.164 1 94.81 90 ALA A CA 1
ATOM 678 C C . ALA A 1 90 ? -14.156 22.672 8.609 1 94.81 90 ALA A C 1
ATOM 680 O O . ALA A 1 90 ? -15.07 22.25 9.328 1 94.81 90 ALA A O 1
ATOM 681 N N . TYR A 1 91 ? -13.227 23.609 9.031 1 96.06 91 TYR A N 1
ATOM 682 C CA . TYR A 1 91 ? -13.227 24.062 10.414 1 96.06 91 TYR A CA 1
ATOM 683 C C . TYR A 1 91 ? -14.008 25.375 10.555 1 96.06 91 TYR A C 1
ATOM 685 O O . TYR A 1 91 ? -13.945 26.031 11.586 1 96.06 91 TYR A O 1
ATOM 693 N N . ALA A 1 92 ? -14.789 25.75 9.57 1 95.5 92 ALA A N 1
ATOM 694 C CA . ALA A 1 92 ? -15.688 26.906 9.664 1 95.5 92 ALA A CA 1
ATOM 695 C C . ALA A 1 92 ? -16.766 26.672 10.711 1 95.5 92 ALA A C 1
ATOM 697 O O . ALA A 1 92 ? -17.438 27.609 11.141 1 95.5 92 ALA A O 1
ATOM 698 N N . LYS A 1 93 ? -16.922 25.438 11.102 1 92.69 93 LYS A N 1
ATOM 699 C CA . LYS A 1 93 ? -17.859 25.031 12.133 1 92.69 93 LYS A CA 1
ATOM 700 C C . LYS A 1 93 ? -17.391 23.797 12.875 1 92.69 93 LYS A C 1
ATOM 702 O O . LYS A 1 93 ? -16.359 23.203 12.516 1 92.69 93 LYS A O 1
ATOM 707 N N . GLY A 1 94 ? -18.047 23.484 13.906 1 93.19 94 GLY A N 1
ATOM 708 C CA . GLY A 1 94 ? -17.781 22.234 14.617 1 93.19 94 GLY A CA 1
ATOM 709 C C . GLY A 1 94 ? -16.812 22.406 15.766 1 93.19 94 GLY A C 1
ATOM 710 O O . GLY A 1 94 ? -16.531 23.531 16.203 1 93.19 94 GLY A O 1
ATOM 711 N N . SER A 1 95 ? -16.25 21.312 16.25 1 95.12 95 SER A N 1
ATOM 712 C CA . SER A 1 95 ? -15.5 21.297 17.5 1 95.12 95 SER A CA 1
ATOM 713 C C . SER A 1 95 ? -14.117 21.906 17.328 1 95.12 95 SER A C 1
ATOM 715 O O . SER A 1 95 ? -13.438 22.203 18.297 1 95.12 95 SER A O 1
ATOM 717 N N . TYR A 1 96 ? -13.703 22.141 16.062 1 96.5 96 TYR A N 1
ATOM 718 C CA . TYR A 1 96 ? -12.391 22.719 15.82 1 96.5 96 TYR A CA 1
ATOM 719 C C . TYR A 1 96 ? -12.508 24.125 15.266 1 96.5 96 TYR A C 1
ATOM 721 O O . TYR A 1 96 ? -11.586 24.625 14.625 1 96.5 96 TYR A O 1
ATOM 729 N N . LEU A 1 97 ? -13.672 24.719 15.5 1 95.56 97 LEU A N 1
ATOM 730 C CA . LEU A 1 97 ? -13.836 26.109 15.117 1 95.56 97 LEU A CA 1
ATOM 731 C C . LEU A 1 97 ? -12.914 27.016 15.938 1 95.56 97 LEU A C 1
ATOM 733 O O . LEU A 1 97 ? -13.172 27.266 17.109 1 95.56 97 LEU A O 1
ATOM 737 N N . THR A 1 98 ? -11.82 27.578 15.328 1 95.31 98 THR A N 1
ATOM 738 C CA . THR A 1 98 ? -10.828 28.391 16.031 1 95.31 98 THR A CA 1
ATOM 739 C C . THR A 1 98 ? -10.734 29.781 15.422 1 95.31 98 THR A C 1
ATOM 741 O O . THR A 1 98 ? -10.188 30.688 16.031 1 95.31 98 THR A O 1
ATOM 744 N N . GLY A 1 99 ? -11.18 29.844 14.242 1 97.06 99 GLY A N 1
ATOM 745 C CA . GLY A 1 99 ? -11.047 31.109 13.539 1 97.06 99 GLY A CA 1
ATOM 746 C C . GLY A 1 99 ? -9.68 31.297 12.906 1 97.06 99 GLY A C 1
ATOM 747 O O . GLY A 1 99 ? -9.438 32.312 12.227 1 97.06 99 GLY A O 1
ATOM 748 N N . ILE A 1 100 ? -8.836 30.375 13.055 1 97.94 100 ILE A N 1
ATOM 749 C CA . ILE A 1 100 ? -7.461 30.469 12.57 1 97.94 100 ILE A CA 1
ATOM 750 C C . ILE A 1 100 ? -7.414 30.156 11.078 1 97.94 100 ILE A C 1
ATOM 752 O O . ILE A 1 100 ? -8.094 29.234 10.609 1 97.94 100 ILE A O 1
ATOM 756 N N . LYS A 1 101 ? -6.609 30.906 10.32 1 97.62 101 LYS A N 1
ATOM 757 C CA . LYS A 1 101 ? -6.543 30.797 8.867 1 97.62 101 LYS A CA 1
ATOM 758 C C . LYS A 1 101 ? -5.895 29.484 8.43 1 97.62 101 LYS A C 1
ATOM 760 O O . LYS A 1 101 ? -5.156 28.875 9.203 1 97.62 101 LYS A O 1
ATOM 765 N N . GLY A 1 102 ? -6.172 29.141 7.172 1 98.12 102 GLY A N 1
ATOM 766 C CA . GLY A 1 102 ? -5.504 28 6.559 1 98.12 102 GLY A CA 1
ATOM 767 C C . GLY A 1 102 ? -4.098 28.312 6.082 1 98.12 102 GLY A C 1
ATOM 768 O O . GLY A 1 102 ? -3.514 29.328 6.488 1 98.12 102 GLY A O 1
ATOM 769 N N . LEU A 1 103 ? -3.623 27.406 5.332 1 98.62 103 LEU A N 1
ATOM 770 C CA . LEU A 1 103 ? -2.211 27.5 4.977 1 98.62 103 LEU A CA 1
ATOM 771 C C . LEU A 1 103 ? -2.041 27.781 3.488 1 98.62 103 LEU A C 1
ATOM 773 O O . LEU A 1 103 ? -0.946 27.625 2.943 1 98.62 103 LEU A O 1
ATOM 777 N N . GLY A 1 104 ? -3.078 28.172 2.836 1 97.88 104 GLY A N 1
ATOM 778 C CA . GLY A 1 104 ? -3.023 28.422 1.405 1 97.88 104 GLY A CA 1
ATOM 779 C C . GLY A 1 104 ? -1.926 29.391 1.012 1 97.88 104 GLY A C 1
ATOM 780 O O . GLY A 1 104 ? -1.291 29.234 -0.032 1 97.88 104 GLY A O 1
ATOM 781 N N . ALA A 1 105 ? -1.604 30.344 1.815 1 97 105 ALA A N 1
ATOM 782 C CA . ALA A 1 105 ? -0.625 31.391 1.526 1 97 105 ALA A CA 1
ATOM 783 C C . ALA A 1 105 ? 0.795 30.828 1.552 1 97 105 ALA A C 1
ATOM 785 O O . ALA A 1 105 ? 1.731 31.484 1.078 1 97 105 ALA A O 1
ATOM 786 N N . MET A 1 106 ? 0.928 29.641 2.092 1 98.12 106 MET A N 1
ATOM 787 C CA . MET A 1 106 ? 2.26 29.062 2.215 1 98.12 106 MET A CA 1
ATOM 788 C C . MET A 1 106 ? 2.508 28.031 1.115 1 98.12 106 MET A C 1
ATOM 790 O O . MET A 1 106 ? 3.576 27.422 1.062 1 98.12 106 MET A O 1
ATOM 794 N N . ALA A 1 107 ? 1.56 27.844 0.244 1 97.44 107 ALA A N 1
ATOM 795 C CA . ALA A 1 107 ? 1.771 26.938 -0.882 1 97.44 107 ALA A CA 1
ATOM 796 C C . ALA A 1 107 ? 2.965 27.375 -1.724 1 97.44 107 ALA A C 1
ATOM 798 O O . ALA A 1 107 ? 3.084 28.562 -2.076 1 97.44 107 ALA A O 1
ATOM 799 N N . ASN A 1 108 ? 3.926 26.516 -1.939 1 96.88 108 ASN A N 1
ATOM 800 C CA . ASN A 1 108 ? 5.113 26.688 -2.768 1 96.88 108 ASN A CA 1
ATOM 801 C C . ASN A 1 108 ? 6.094 27.672 -2.148 1 96.88 108 ASN A C 1
ATOM 803 O O . ASN A 1 108 ? 7.039 28.125 -2.807 1 96.88 108 ASN A O 1
ATOM 807 N N . ALA A 1 109 ? 5.828 28.062 -0.898 1 97.81 109 ALA A N 1
ATOM 808 C CA . ALA A 1 109 ? 6.785 28.938 -0.22 1 97.81 109 ALA A CA 1
ATOM 809 C C . ALA A 1 109 ? 8.094 28.188 0.057 1 97.81 109 ALA A C 1
ATOM 811 O O . ALA A 1 109 ? 8.125 26.953 0.073 1 97.81 109 ALA A O 1
ATOM 812 N N . ASP A 1 110 ? 9.086 28.938 0.243 1 97.19 110 ASP A N 1
ATOM 813 C CA . ASP A 1 110 ? 10.383 28.391 0.639 1 97.19 110 ASP A CA 1
ATOM 814 C C . ASP A 1 110 ? 10.289 27.703 1.999 1 97.19 110 ASP A C 1
ATOM 816 O O . ASP A 1 110 ? 9.727 28.25 2.945 1 97.19 110 ASP A O 1
ATOM 820 N N . SER A 1 111 ? 10.875 26.516 2.049 1 96.31 111 SER A N 1
ATOM 821 C CA . SER A 1 111 ? 10.805 25.719 3.273 1 96.31 111 SER A CA 1
ATOM 822 C C . SER A 1 111 ? 11.406 26.484 4.453 1 96.31 111 SER A C 1
ATOM 824 O O . SER A 1 111 ? 10.906 26.391 5.578 1 96.31 111 SER A O 1
ATOM 826 N N . ALA A 1 112 ? 12.453 27.234 4.211 1 96.88 112 ALA A N 1
ATOM 827 C CA . ALA A 1 112 ? 13.094 28 5.285 1 96.88 112 ALA A CA 1
ATOM 828 C C . ALA A 1 112 ? 12.141 29.016 5.879 1 96.88 112 ALA A C 1
ATOM 830 O O . ALA A 1 112 ? 12.148 29.266 7.09 1 96.88 112 ALA A O 1
ATOM 831 N N . LYS A 1 113 ? 11.352 29.656 5.07 1 98.19 113 LYS A N 1
ATOM 832 C CA . LYS A 1 113 ? 10.352 30.609 5.539 1 98.19 113 LYS A CA 1
ATOM 833 C C . LYS A 1 113 ? 9.289 29.922 6.391 1 98.19 113 LYS A C 1
ATOM 835 O O . LYS A 1 113 ? 8.891 30.438 7.434 1 98.19 113 LYS A O 1
ATOM 840 N N . ILE A 1 114 ? 8.852 28.781 5.965 1 98.5 114 ILE A N 1
ATOM 841 C CA . ILE A 1 114 ? 7.84 28.031 6.68 1 98.5 114 ILE A CA 1
ATOM 842 C C . ILE A 1 114 ? 8.391 27.578 8.031 1 98.5 114 ILE A C 1
ATOM 844 O O . ILE A 1 114 ? 7.715 27.703 9.055 1 98.5 114 ILE A O 1
ATOM 848 N N . ILE A 1 115 ? 9.633 27.094 8.047 1 98.5 115 ILE A N 1
ATOM 849 C CA . ILE A 1 115 ? 10.281 26.656 9.273 1 98.5 115 ILE A CA 1
ATOM 850 C C . ILE A 1 115 ? 10.391 27.828 10.258 1 98.5 115 ILE A C 1
ATOM 852 O O . ILE A 1 115 ? 10.133 27.672 11.453 1 98.5 115 ILE A O 1
ATOM 856 N N . ALA A 1 116 ? 10.695 29 9.727 1 98.19 116 ALA A N 1
ATOM 857 C CA . ALA A 1 116 ? 10.789 30.188 10.57 1 98.19 116 ALA A CA 1
ATOM 858 C C . ALA A 1 116 ? 9.445 30.516 11.219 1 98.19 116 ALA A C 1
ATOM 860 O O . ALA A 1 116 ? 9.391 30.891 12.391 1 98.19 116 ALA A O 1
ATOM 861 N N . VAL A 1 117 ? 8.352 30.375 10.492 1 98.19 117 VAL A N 1
ATOM 862 C CA . VAL A 1 117 ? 7.016 30.641 11.023 1 98.19 117 VAL A CA 1
ATOM 863 C C . VAL A 1 117 ? 6.68 29.625 12.109 1 98.19 117 VAL A C 1
ATOM 865 O O . VAL A 1 117 ? 6.148 29.984 13.164 1 98.19 117 VAL A O 1
ATOM 868 N N . ILE A 1 118 ? 6.977 28.312 11.906 1 98.12 118 ILE A N 1
ATOM 869 C CA . ILE A 1 118 ? 6.699 27.25 12.859 1 98.12 118 ILE A CA 1
ATOM 870 C C . ILE A 1 118 ? 7.477 27.484 14.148 1 98.12 118 ILE A C 1
ATOM 872 O O . ILE A 1 118 ? 6.98 27.203 15.242 1 98.12 118 ILE A O 1
ATOM 876 N N . LYS A 1 119 ? 8.633 28.141 14.086 1 97.5 119 LYS A N 1
ATOM 877 C CA . LYS A 1 119 ? 9.508 28.359 15.234 1 97.5 119 LYS A CA 1
ATOM 878 C C . LYS A 1 119 ? 9.203 29.688 15.922 1 97.5 119 LYS A C 1
ATOM 880 O O . LYS A 1 119 ? 9.695 29.938 17.031 1 97.5 119 LYS A O 1
ATOM 885 N N . ASP A 1 120 ? 8.422 30.5 15.305 1 97.5 120 ASP A N 1
ATOM 886 C CA . ASP A 1 120 ? 8.188 31.828 15.852 1 97.5 120 ASP A CA 1
ATOM 887 C C . ASP A 1 120 ? 7.41 31.766 17.156 1 97.5 120 ASP A C 1
ATOM 889 O O . ASP A 1 120 ? 7.133 30.672 17.672 1 97.5 120 ASP A O 1
ATOM 893 N N . ASP A 1 121 ? 7.059 32.906 17.719 1 96.69 121 ASP A N 1
ATOM 894 C CA . ASP A 1 121 ? 6.469 32.969 19.047 1 96.69 121 ASP A CA 1
ATOM 895 C C . ASP A 1 121 ? 5.043 32.438 19.047 1 96.69 121 ASP A C 1
ATOM 897 O O . ASP A 1 121 ? 4.598 31.844 20.047 1 96.69 121 ASP A O 1
ATOM 901 N N . THR A 1 122 ? 4.371 32.625 17.953 1 97.06 122 THR A N 1
ATOM 902 C CA . THR A 1 122 ? 2.984 32.156 17.875 1 97.06 122 THR A CA 1
ATOM 903 C C . THR A 1 122 ? 2.9 30.641 17.969 1 97.06 122 THR A C 1
ATOM 905 O O . THR A 1 122 ? 2.117 30.109 18.766 1 97.06 122 THR A O 1
ATOM 908 N N . HIS A 1 123 ? 3.721 29.922 17.203 1 97.56 123 HIS A N 1
ATOM 909 C CA . HIS A 1 123 ? 3.684 28.469 17.188 1 97.56 123 HIS A CA 1
ATOM 910 C C . HIS A 1 123 ? 4.555 27.875 18.297 1 97.56 123 HIS A C 1
ATOM 912 O O . HIS A 1 123 ? 4.145 26.938 18.984 1 97.56 123 HIS A O 1
ATOM 918 N N . GLY A 1 124 ? 5.789 28.5 18.453 1 96 124 GLY A N 1
ATOM 919 C CA . GLY A 1 124 ? 6.664 28.141 19.562 1 96 124 GLY A CA 1
ATOM 920 C C . GLY A 1 124 ? 7.191 26.719 19.469 1 96 124 GLY A C 1
ATOM 921 O O . GLY A 1 124 ? 7.371 26.047 20.484 1 96 124 GLY A O 1
ATOM 922 N N . MET A 1 125 ? 7.461 26.172 18.328 1 95.69 125 MET A N 1
ATOM 923 C CA . MET A 1 125 ? 7.836 24.766 18.219 1 95.69 125 MET A CA 1
ATOM 924 C C . MET A 1 125 ? 9.328 24.609 17.938 1 95.69 125 MET A C 1
ATOM 926 O O . MET A 1 125 ? 9.789 23.547 17.547 1 95.69 125 MET A O 1
ATOM 930 N N . GLY A 1 126 ? 10.008 25.734 18.094 1 91.94 126 GLY A N 1
ATOM 931 C CA . GLY A 1 126 ? 11.461 25.656 18.016 1 91.94 126 GLY A CA 1
ATOM 932 C C . GLY A 1 126 ? 12.062 24.672 19 1 91.94 126 GLY A C 1
ATOM 933 O O . GLY A 1 126 ? 11.727 24.688 20.188 1 91.94 126 GLY A O 1
ATOM 934 N N . GLY A 1 127 ? 12.898 23.75 18.531 1 94.06 127 GLY A N 1
ATOM 935 C CA . GLY A 1 127 ? 13.602 22.812 19.391 1 94.06 127 GLY A CA 1
ATOM 936 C C . GLY A 1 127 ? 12.789 21.578 19.719 1 94.06 127 GLY A C 1
ATOM 937 O O . GLY A 1 127 ? 13.289 20.641 20.359 1 94.06 127 GLY A O 1
ATOM 938 N N . MET A 1 128 ? 11.539 21.516 19.297 1 96.5 128 MET A N 1
ATOM 939 C CA . MET A 1 128 ? 10.68 20.391 19.656 1 96.5 128 MET A CA 1
ATOM 940 C C . MET A 1 128 ? 10.852 19.234 18.688 1 96.5 128 MET A C 1
ATOM 942 O O . MET A 1 128 ? 10.492 18.094 19 1 96.5 128 MET A O 1
ATOM 946 N N . MET A 1 129 ? 11.391 19.531 17.516 1 97.19 129 MET A N 1
ATOM 947 C CA . MET A 1 129 ? 11.617 18.531 16.469 1 97.19 129 MET A CA 1
ATOM 948 C C . MET A 1 129 ? 13.008 18.703 15.852 1 97.19 129 MET A C 1
ATOM 950 O O . MET A 1 129 ? 13.555 19.812 15.836 1 97.19 129 MET A O 1
ATOM 954 N N . ALA A 1 130 ? 13.562 17.625 15.336 1 97.62 130 ALA A N 1
ATOM 955 C CA . ALA A 1 130 ? 14.859 17.688 14.664 1 97.62 130 ALA A CA 1
ATOM 956 C C . ALA A 1 130 ? 14.758 18.438 13.336 1 97.62 130 ALA A C 1
ATOM 958 O O . ALA A 1 130 ? 13.656 18.641 12.812 1 97.62 130 ALA A O 1
ATOM 959 N N . ASP A 1 131 ? 15.883 18.812 12.789 1 97.12 131 ASP A N 1
ATOM 960 C CA . ASP A 1 131 ? 15.938 19.594 11.562 1 97.12 131 ASP A CA 1
ATOM 961 C C . ASP A 1 131 ? 15.273 18.844 10.406 1 97.12 131 ASP A C 1
ATOM 963 O O . ASP A 1 131 ? 14.539 19.453 9.609 1 97.12 131 ASP A O 1
ATOM 967 N N . GLN A 1 132 ? 15.453 17.578 10.32 1 96.56 132 GLN A N 1
ATOM 968 C CA . GLN A 1 132 ? 14.859 16.812 9.227 1 96.56 132 GLN A CA 1
ATOM 969 C C . GLN A 1 132 ? 13.344 16.766 9.359 1 96.56 132 GLN A C 1
ATOM 971 O O . GLN A 1 132 ? 12.625 16.766 8.359 1 96.56 132 GLN A O 1
ATOM 976 N N . ASP A 1 133 ? 12.844 16.688 10.633 1 98.12 133 ASP A N 1
ATOM 977 C CA . ASP A 1 133 ? 11.406 16.703 10.867 1 98.12 133 ASP A CA 1
ATOM 978 C C . ASP A 1 133 ? 10.789 18.016 10.383 1 98.12 133 ASP A C 1
ATOM 980 O O . ASP A 1 133 ? 9.773 18.016 9.688 1 98.12 133 ASP A O 1
ATOM 984 N N . MET A 1 134 ? 11.477 19.078 10.695 1 98.25 134 MET A N 1
ATOM 985 C CA . MET A 1 134 ? 11 20.406 10.297 1 98.25 134 MET A CA 1
ATOM 986 C C . MET A 1 134 ? 11.008 20.547 8.781 1 98.25 134 MET A C 1
ATOM 988 O O . MET A 1 134 ? 10.094 21.141 8.203 1 98.25 134 MET A O 1
ATOM 992 N N . MET A 1 135 ? 12 20 8.195 1 97.44 135 MET A N 1
ATOM 993 C CA . MET A 1 135 ? 12.094 20.062 6.742 1 97.44 135 MET A CA 1
ATOM 994 C C . MET A 1 135 ? 10.961 19.281 6.086 1 97.44 135 MET A C 1
ATOM 996 O O . MET A 1 135 ? 10.328 19.766 5.148 1 97.44 135 MET A O 1
ATOM 1000 N N . ASP A 1 136 ? 10.68 18.078 6.559 1 97.81 136 ASP A N 1
ATOM 1001 C CA . ASP A 1 136 ? 9.586 17.266 6.02 1 97.81 136 ASP A CA 1
ATOM 1002 C C . ASP A 1 136 ? 8.242 17.969 6.199 1 97.81 136 ASP A C 1
ATOM 1004 O O . ASP A 1 136 ? 7.422 18 5.281 1 97.81 136 ASP A O 1
ATOM 1008 N N . LEU A 1 137 ? 8.055 18.516 7.367 1 98.5 137 LEU A N 1
ATOM 1009 C CA . LEU A 1 137 ? 6.836 19.266 7.66 1 98.5 137 LEU A CA 1
ATOM 1010 C C . LEU A 1 137 ? 6.695 20.453 6.727 1 98.5 137 LEU A C 1
ATOM 1012 O O . LEU A 1 137 ? 5.621 20.688 6.168 1 98.5 137 LEU A O 1
ATOM 1016 N N . ALA A 1 138 ? 7.77 21.172 6.562 1 98.38 138 ALA A N 1
ATOM 1017 C CA . ALA A 1 138 ? 7.762 22.344 5.68 1 98.38 138 ALA A CA 1
ATOM 1018 C C . ALA A 1 138 ? 7.48 21.938 4.234 1 98.38 138 ALA A C 1
ATOM 1020 O O . ALA A 1 138 ? 6.738 22.609 3.523 1 98.38 138 ALA A O 1
ATOM 1021 N N . ASN A 1 139 ? 8.039 20.844 3.832 1 97.38 139 ASN A N 1
ATOM 1022 C CA . ASN A 1 139 ? 7.789 20.359 2.482 1 97.38 139 ASN A CA 1
ATOM 1023 C C . ASN A 1 139 ? 6.32 20.016 2.271 1 97.38 139 ASN A C 1
ATOM 1025 O O . ASN A 1 139 ? 5.758 20.297 1.213 1 97.38 139 ASN A O 1
ATOM 1029 N N . PHE A 1 140 ? 5.754 19.453 3.25 1 98.5 140 PHE A N 1
ATOM 1030 C CA . PHE A 1 140 ? 4.336 19.141 3.152 1 98.5 140 PHE A CA 1
ATOM 1031 C C . PHE A 1 140 ? 3.508 20.422 3.035 1 98.5 140 PHE A C 1
ATOM 1033 O O . PHE A 1 140 ? 2.639 20.516 2.166 1 98.5 140 PHE A O 1
ATOM 1040 N N . VAL A 1 141 ? 3.787 21.359 3.893 1 98.62 141 VAL A N 1
ATOM 1041 C CA . VAL A 1 141 ? 3.033 22.609 3.891 1 98.62 141 VAL A CA 1
ATOM 1042 C C . VAL A 1 141 ? 3.215 23.328 2.551 1 98.62 141 VAL A C 1
ATOM 1044 O O . VAL A 1 141 ? 2.262 23.875 2.002 1 98.62 141 VAL A O 1
ATOM 1047 N N . SER A 1 142 ? 4.34 23.25 2.021 1 97.94 142 SER A N 1
ATOM 1048 C CA . SER A 1 142 ? 4.684 23.953 0.792 1 97.94 142 SER A CA 1
ATOM 1049 C C . SER A 1 142 ? 4.141 23.219 -0.433 1 97.94 142 SER A C 1
ATOM 1051 O O . SER A 1 142 ? 3.416 23.812 -1.24 1 97.94 142 SER A O 1
ATOM 1053 N N . LYS A 1 143 ? 4.371 21.906 -0.5 1 96.5 143 LYS A N 1
ATOM 1054 C CA . LYS A 1 143 ? 4.18 21.172 -1.754 1 96.5 143 LYS A CA 1
ATOM 1055 C C . LYS A 1 143 ? 3.088 20.125 -1.618 1 96.5 143 LYS A C 1
ATOM 1057 O O . LYS A 1 143 ? 2.645 19.547 -2.615 1 96.5 143 LYS A O 1
ATOM 1062 N N . GLY A 1 144 ? 2.654 19.891 -0.454 1 96.44 144 GLY A N 1
ATOM 1063 C CA . GLY A 1 144 ? 1.737 18.781 -0.224 1 96.44 144 GLY A CA 1
ATOM 1064 C C . GLY A 1 144 ? 0.28 19.203 -0.235 1 96.44 144 GLY A C 1
ATOM 1065 O O . GLY A 1 144 ? -0.615 18.375 -0.098 1 96.44 144 GLY A O 1
ATOM 1066 N N . GLN A 1 145 ? 0.023 20.484 -0.436 1 96.12 145 GLN A N 1
ATOM 1067 C CA . GLN A 1 145 ? -1.349 20.984 -0.405 1 96.12 145 GLN A CA 1
ATOM 1068 C C . GLN A 1 145 ? -2.082 20.656 -1.701 1 96.12 145 GLN A C 1
ATOM 1070 O O . GLN A 1 145 ? -1.471 20.594 -2.77 1 96.12 145 GLN A O 1
ATOM 1075 N N . PHE A 1 146 ? -3.342 20.422 -1.593 1 95.25 146 PHE A N 1
ATOM 1076 C CA . PHE A 1 146 ? -4.273 20.328 -2.711 1 95.25 146 PHE A CA 1
ATOM 1077 C C . PHE A 1 146 ? -5.684 20.688 -2.275 1 95.25 146 PHE A C 1
ATOM 1079 O O . PHE A 1 146 ? -5.98 20.734 -1.08 1 95.25 146 PHE A O 1
ATOM 1086 N N . ASP A 1 147 ? -6.477 21.078 -3.15 1 96.69 147 ASP A N 1
ATOM 1087 C CA . ASP A 1 147 ? -7.832 21.5 -2.818 1 96.69 147 ASP A CA 1
ATOM 1088 C C . ASP A 1 147 ? -8.758 20.297 -2.627 1 96.69 147 ASP A C 1
ATOM 1090 O O . ASP A 1 147 ? -9.32 19.781 -3.594 1 96.69 147 ASP A O 1
ATOM 1094 N N . MET A 1 148 ? -9.039 19.938 -1.428 1 97.62 148 MET A N 1
ATOM 1095 C CA . MET A 1 148 ? -9.898 18.781 -1.136 1 97.62 148 MET A CA 1
ATOM 1096 C C . MET A 1 148 ? -11.336 19.062 -1.569 1 97.62 148 MET A C 1
ATOM 1098 O O . MET A 1 148 ? -12.125 18.141 -1.734 1 97.62 148 MET A O 1
ATOM 1102 N N . GLY A 1 149 ? -11.648 20.312 -1.697 1 97.19 149 GLY A N 1
ATOM 1103 C CA . GLY A 1 149 ? -12.977 20.672 -2.154 1 97.19 149 GLY A CA 1
ATOM 1104 C C . GLY A 1 149 ? -13.289 20.172 -3.553 1 97.19 149 GLY A C 1
ATOM 1105 O O . GLY A 1 149 ? -14.453 20.125 -3.955 1 97.19 149 GLY A O 1
ATOM 1106 N N . THR A 1 150 ? -12.25 19.859 -4.328 1 97.69 150 THR A N 1
ATOM 1107 C CA . THR A 1 150 ? -12.43 19.25 -5.648 1 97.69 150 THR A CA 1
ATOM 1108 C C . THR A 1 150 ? -13.062 17.875 -5.531 1 97.69 150 THR A C 1
ATOM 1110 O O . THR A 1 150 ? -13.789 17.438 -6.43 1 97.69 150 THR A O 1
ATOM 1113 N N . TYR A 1 151 ? -12.898 17.25 -4.34 1 98.44 151 TYR A N 1
ATOM 1114 C CA . TYR A 1 151 ? -13.25 15.844 -4.219 1 98.44 151 TYR A CA 1
ATOM 1115 C C . TYR A 1 151 ? -14.312 15.641 -3.148 1 98.44 151 TYR A C 1
ATOM 1117 O O . TYR A 1 151 ? -15.008 14.617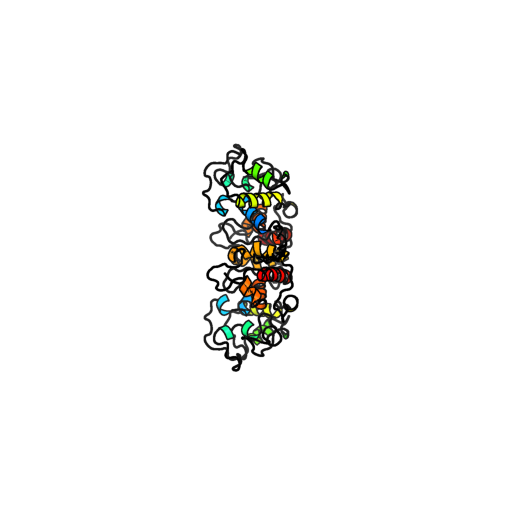 -3.141 1 98.44 151 TYR A O 1
ATOM 1125 N N . ILE A 1 152 ? -14.367 16.531 -2.215 1 98.69 152 ILE A N 1
ATOM 1126 C CA . ILE A 1 152 ? -15.289 16.375 -1.094 1 98.69 152 ILE A CA 1
ATOM 1127 C C . ILE A 1 152 ? -16.266 17.531 -1.063 1 98.69 152 ILE A C 1
ATOM 1129 O O . ILE A 1 152 ? -15.867 18.703 -1.035 1 98.69 152 ILE A O 1
ATOM 1133 N N . ASP A 1 153 ? -17.547 17.25 -1.015 1 98.12 153 ASP A N 1
ATOM 1134 C CA . ASP A 1 153 ? -18.578 18.266 -0.834 1 98.12 153 ASP A CA 1
ATOM 1135 C C . ASP A 1 153 ? -18.641 18.734 0.62 1 98.12 153 ASP A C 1
ATOM 1137 O O . ASP A 1 153 ? -18.922 17.938 1.516 1 98.12 153 ASP A O 1
ATOM 1141 N N . TYR A 1 154 ? -18.469 19.969 0.822 1 96.44 154 TYR A N 1
ATOM 1142 C CA . TYR A 1 154 ? -18.344 20.469 2.186 1 96.44 154 TYR A CA 1
ATOM 1143 C C . TYR A 1 154 ? -19.688 20.484 2.889 1 96.44 154 TYR A C 1
ATOM 1145 O O . TYR A 1 154 ? -19.766 20.422 4.117 1 96.44 154 TYR A O 1
ATOM 1153 N N . ALA A 1 155 ? -20.75 20.531 2.123 1 95.5 155 ALA A N 1
ATOM 1154 C CA . ALA A 1 155 ? -22.078 20.562 2.715 1 95.5 155 ALA A CA 1
ATOM 1155 C C . ALA A 1 155 ? -22.562 19.156 3.1 1 95.5 155 ALA A C 1
ATOM 1157 O O . ALA A 1 155 ? -23.094 18.953 4.191 1 95.5 155 ALA A O 1
ATOM 1158 N N . THR A 1 156 ? -22.281 18.156 2.268 1 97.38 156 THR A N 1
ATOM 1159 C CA . THR A 1 156 ? -22.859 16.828 2.463 1 97.38 156 THR A CA 1
ATOM 1160 C C . THR A 1 156 ? -21.797 15.859 2.973 1 97.38 156 THR A C 1
ATOM 1162 O O . THR A 1 156 ? -22.125 14.766 3.43 1 97.38 156 THR A O 1
ATOM 1165 N N . LYS A 1 157 ? -20.453 16.188 2.77 1 97.81 157 LYS A N 1
ATOM 1166 C CA . LYS A 1 157 ? -19.312 15.359 3.125 1 97.81 157 LYS A CA 1
ATOM 1167 C C . LYS A 1 157 ? -19.141 14.211 2.141 1 97.81 157 LYS A C 1
ATOM 1169 O O . LYS A 1 157 ? -18.281 13.352 2.324 1 97.81 157 LYS A O 1
ATOM 1174 N N . LYS A 1 158 ? -19.938 14.258 1.12 1 98.56 158 LYS A N 1
ATOM 1175 C CA . LYS A 1 158 ? -19.844 13.188 0.132 1 98.56 158 LYS A CA 1
ATOM 1176 C C . LYS A 1 158 ? -18.625 13.375 -0.762 1 98.56 158 LYS A C 1
ATOM 1178 O O . LYS A 1 158 ? -18.297 14.492 -1.153 1 98.56 158 LYS A O 1
ATOM 1183 N N . VAL A 1 159 ? -18.016 12.273 -1.094 1 98.69 159 VAL A N 1
ATOM 1184 C CA . VAL A 1 159 ? -16.797 12.297 -1.881 1 98.69 159 VAL A CA 1
ATOM 1185 C C . VAL A 1 159 ? -17.109 12.023 -3.348 1 98.69 159 VAL A C 1
ATOM 1187 O O . VAL A 1 159 ? -17.906 11.125 -3.658 1 98.69 159 VAL A O 1
ATOM 1190 N N . LYS A 1 160 ? -16.531 12.812 -4.129 1 98.12 160 LYS A N 1
ATOM 1191 C CA . LYS A 1 160 ? -16.578 12.594 -5.57 1 98.12 160 LYS A CA 1
ATOM 1192 C C . LYS A 1 160 ? -15.422 11.711 -6.031 1 98.12 160 LYS A C 1
ATOM 1194 O O . LYS A 1 160 ? -14.273 12.141 -6.043 1 98.12 160 LYS A O 1
ATOM 1199 N N . GLY A 1 161 ? -15.664 10.469 -6.344 1 98.44 161 GLY A N 1
ATOM 1200 C CA . GLY A 1 161 ? -14.688 9.516 -6.836 1 98.44 161 GLY A CA 1
ATOM 1201 C C . GLY A 1 161 ? -15.32 8.297 -7.484 1 98.44 161 GLY A C 1
ATOM 1202 O O . GLY A 1 161 ? -16.547 8.117 -7.418 1 98.44 161 GLY A O 1
ATOM 1203 N N . ASP A 1 162 ? -14.57 7.535 -8.18 1 98.25 162 ASP A N 1
ATOM 1204 C CA . ASP A 1 162 ? -15.008 6.293 -8.812 1 98.25 162 ASP A CA 1
ATOM 1205 C C . ASP A 1 162 ? -15.008 5.137 -7.812 1 98.25 162 ASP A C 1
ATOM 1207 O O . ASP A 1 162 ? -13.953 4.562 -7.523 1 98.25 162 ASP A O 1
ATOM 1211 N N . VAL A 1 163 ? -16.156 4.762 -7.355 1 97.88 163 VAL A N 1
ATOM 1212 C CA . VAL A 1 163 ? -16.312 3.779 -6.285 1 97.88 163 VAL A CA 1
ATOM 1213 C C . VAL A 1 163 ? -15.781 2.424 -6.746 1 97.88 163 VAL A C 1
ATOM 1215 O O . VAL A 1 163 ? -15.164 1.692 -5.965 1 97.88 163 VAL A O 1
ATOM 1218 N N . ALA A 1 164 ? -15.961 2.096 -7.988 1 96.31 164 ALA A N 1
ATOM 1219 C CA . ALA A 1 164 ? -15.492 0.809 -8.5 1 96.31 164 ALA A CA 1
ATOM 1220 C C . ALA A 1 164 ? -13.961 0.74 -8.492 1 96.31 164 ALA A C 1
ATOM 1222 O O . ALA A 1 164 ? -13.383 -0.258 -8.055 1 96.31 164 ALA A O 1
ATOM 1223 N N . LYS A 1 165 ? -13.289 1.808 -8.977 1 96.62 165 LYS A N 1
ATOM 1224 C CA . LYS A 1 165 ? -11.836 1.859 -8.906 1 96.62 165 LYS A CA 1
ATOM 1225 C C . LYS A 1 165 ? -11.352 1.847 -7.457 1 96.62 165 LYS A C 1
ATOM 1227 O O . LYS A 1 165 ? -10.391 1.152 -7.125 1 96.62 165 LYS A O 1
ATOM 1232 N N . GLY A 1 166 ? -12.062 2.59 -6.629 1 98.06 166 GLY A N 1
ATOM 1233 C CA . GLY A 1 166 ? -11.719 2.619 -5.215 1 98.06 166 GLY A CA 1
ATOM 1234 C C . GLY A 1 166 ? -11.797 1.255 -4.555 1 98.06 166 GLY A C 1
ATOM 1235 O O . GLY A 1 166 ? -10.953 0.917 -3.723 1 98.06 166 GLY A O 1
ATOM 1236 N N . ALA A 1 167 ? -12.805 0.509 -4.957 1 97.06 167 ALA A N 1
ATOM 1237 C CA . ALA A 1 167 ? -12.953 -0.845 -4.43 1 97.06 167 ALA A CA 1
ATOM 1238 C C . ALA A 1 167 ? -11.75 -1.713 -4.793 1 97.06 167 ALA A C 1
ATOM 1240 O O . ALA A 1 167 ? -11.258 -2.477 -3.963 1 97.06 167 ALA A O 1
ATOM 1241 N N . ALA A 1 168 ? -11.297 -1.573 -6.004 1 95.75 168 ALA A N 1
ATOM 1242 C CA . ALA A 1 168 ? -10.141 -2.344 -6.453 1 95.75 168 ALA A CA 1
ATOM 1243 C C . ALA A 1 168 ? -8.891 -1.972 -5.66 1 95.75 168 ALA A C 1
ATOM 1245 O O . ALA A 1 168 ? -8.164 -2.848 -5.188 1 95.75 168 ALA A O 1
ATOM 1246 N N . TYR A 1 169 ? -8.688 -0.647 -5.461 1 97.62 169 TYR A N 1
ATOM 1247 C CA . TYR A 1 169 ? -7.527 -0.173 -4.707 1 97.62 169 TYR A CA 1
ATOM 1248 C C . TYR A 1 169 ? -7.613 -0.607 -3.248 1 97.62 169 TYR A C 1
ATOM 1250 O O . TYR A 1 169 ? -6.648 -1.14 -2.695 1 97.62 169 TYR A O 1
ATOM 1258 N N . TYR A 1 170 ? -8.797 -0.451 -2.656 1 98.06 170 TYR A N 1
ATOM 1259 C CA . TYR A 1 170 ? -8.984 -0.759 -1.243 1 98.06 170 TYR A CA 1
ATOM 1260 C C . TYR A 1 170 ? -8.75 -2.242 -0.974 1 98.06 170 TYR A C 1
ATOM 1262 O O . TYR A 1 170 ? -8.039 -2.605 -0.033 1 98.06 170 TYR A O 1
ATOM 1270 N N . ASN A 1 171 ? -9.273 -3.064 -1.775 1 95.75 171 ASN A N 1
ATOM 1271 C CA . ASN A 1 171 ? -9.273 -4.5 -1.516 1 95.75 171 ASN A CA 1
ATOM 1272 C C . ASN A 1 171 ? -7.902 -5.117 -1.759 1 95.75 171 ASN A C 1
ATOM 1274 O O . ASN A 1 171 ? -7.582 -6.172 -1.205 1 95.75 171 ASN A O 1
ATOM 1278 N N . THR A 1 172 ? -7.047 -4.398 -2.543 1 95.25 172 THR A N 1
ATOM 1279 C CA . THR A 1 172 ? -5.727 -4.957 -2.826 1 95.25 172 THR A CA 1
ATOM 1280 C C . THR A 1 172 ? -4.668 -4.324 -1.93 1 95.25 172 THR A C 1
ATOM 1282 O O . THR A 1 172 ? -3.666 -4.961 -1.599 1 95.25 172 THR A O 1
ATOM 1285 N N . VAL A 1 173 ? -4.926 -3.1 -1.462 1 96.31 173 VAL A N 1
ATOM 1286 C CA . VAL A 1 173 ? -3.881 -2.387 -0.735 1 96.31 173 VAL A CA 1
ATOM 1287 C C . VAL A 1 173 ? -4.27 -2.258 0.736 1 96.31 173 VAL A C 1
ATOM 1289 O O . VAL A 1 173 ? -3.43 -2.434 1.623 1 96.31 173 VAL A O 1
ATOM 1292 N N . CYS A 1 174 ? -5.5 -2.018 1.01 1 96.94 174 CYS A N 1
ATOM 1293 C CA . CYS A 1 174 ? -5.891 -1.533 2.328 1 96.94 174 CYS A CA 1
ATOM 1294 C C . CYS A 1 174 ? -6.512 -2.65 3.158 1 96.94 174 CYS A C 1
ATOM 1296 O O . CYS A 1 174 ? -6.289 -2.729 4.367 1 96.94 174 CYS A O 1
ATOM 1298 N N . ALA A 1 175 ? -7.191 -3.557 2.51 1 94.81 175 ALA A N 1
ATOM 1299 C CA . ALA A 1 175 ? -8.062 -4.516 3.18 1 94.81 175 ALA A CA 1
ATOM 1300 C C . ALA A 1 175 ? -7.254 -5.535 3.973 1 94.81 175 ALA A C 1
ATOM 1302 O O . ALA A 1 175 ? -7.777 -6.172 4.895 1 94.81 175 ALA A O 1
ATOM 1303 N N . LYS A 1 176 ? -6.016 -5.68 3.59 1 90.75 176 LYS A N 1
ATOM 1304 C CA . LYS A 1 176 ? -5.191 -6.648 4.309 1 90.75 176 LYS A CA 1
ATOM 1305 C C . LYS A 1 176 ? -5.086 -6.289 5.789 1 90.75 176 LYS A C 1
ATOM 1307 O O . LYS A 1 176 ? -5.039 -7.176 6.645 1 90.75 176 LYS A O 1
ATOM 1312 N N . CYS A 1 177 ? -5.098 -5.051 6.133 1 93.69 177 CYS A N 1
ATOM 1313 C CA . CYS A 1 177 ? -4.992 -4.594 7.512 1 93.69 177 CYS A CA 1
ATOM 1314 C C . CYS A 1 177 ? -6.352 -4.156 8.047 1 93.69 177 CYS A C 1
ATOM 1316 O O . CYS A 1 177 ? -6.664 -4.387 9.219 1 93.69 177 CYS A O 1
ATOM 1318 N N . HIS A 1 178 ? -7.23 -3.625 7.16 1 96.12 178 HIS A N 1
ATOM 1319 C CA . HIS A 1 178 ? -8.477 -3.021 7.625 1 96.12 178 HIS A CA 1
ATOM 1320 C C . HIS A 1 178 ? -9.648 -3.973 7.441 1 96.12 178 HIS A C 1
ATOM 1322 O O . HIS A 1 178 ? -10.766 -3.689 7.895 1 96.12 178 HIS A O 1
ATOM 13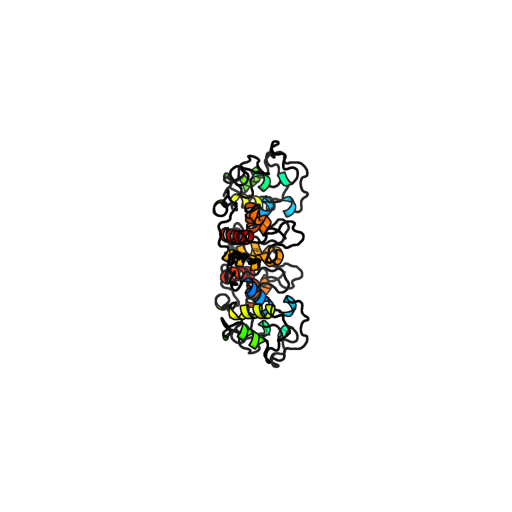28 N N . GLY A 1 179 ? -9.352 -5.117 6.809 1 93.81 179 GLY A N 1
ATOM 1329 C CA . GLY A 1 179 ? -10.438 -6.016 6.473 1 93.81 179 GLY A CA 1
ATOM 1330 C C . GLY A 1 179 ? -11.25 -5.551 5.277 1 93.81 179 GLY A C 1
ATOM 1331 O O . GLY A 1 179 ? -11.32 -4.352 5 1 93.81 179 GLY A O 1
ATOM 1332 N N . ALA A 1 180 ? -11.938 -6.504 4.641 1 93.06 180 ALA A N 1
ATOM 1333 C CA . ALA A 1 180 ? -12.75 -6.191 3.467 1 93.06 180 ALA A CA 1
ATOM 1334 C C . ALA A 1 180 ? -13.898 -5.25 3.826 1 93.06 180 ALA A C 1
ATOM 1336 O O . ALA A 1 180 ? -14.312 -4.422 3.008 1 93.06 180 ALA A O 1
ATOM 1337 N N . ASP A 1 181 ? -14.297 -5.305 5.078 1 95.44 181 ASP A N 1
ATOM 1338 C CA . ASP A 1 181 ? -15.445 -4.492 5.477 1 95.44 181 ASP A CA 1
ATOM 1339 C C . ASP A 1 181 ? -15 -3.27 6.277 1 95.44 181 ASP A C 1
ATOM 1341 O O . ASP A 1 181 ? -15.836 -2.516 6.781 1 95.44 181 ASP A O 1
ATOM 1345 N N . GLY A 1 182 ? -13.719 -3.135 6.473 1 97 182 GLY A N 1
ATOM 1346 C CA . GLY A 1 182 ? -13.195 -1.944 7.121 1 97 182 GLY A CA 1
ATOM 1347 C C . GLY A 1 182 ? -13.359 -1.961 8.625 1 97 182 GLY A C 1
ATOM 1348 O O . GLY A 1 182 ? -13.344 -0.91 9.273 1 97 182 GLY A O 1
ATOM 1349 N N . THR A 1 183 ? -13.484 -3.154 9.242 1 96.62 183 THR A N 1
ATOM 1350 C CA . THR A 1 183 ? -13.812 -3.215 10.664 1 96.62 183 THR A CA 1
ATOM 1351 C C . THR A 1 183 ? -12.586 -3.592 11.484 1 96.62 183 THR A C 1
ATOM 1353 O O . THR A 1 183 ? -12.656 -3.66 12.711 1 96.62 183 THR A O 1
ATOM 1356 N N . LEU A 1 184 ? -11.484 -3.822 10.773 1 94.12 184 LEU A N 1
ATOM 1357 C CA . LEU A 1 184 ? -10.242 -4.191 11.453 1 94.12 184 LEU A CA 1
ATOM 1358 C C . LEU A 1 184 ? -9.266 -3.025 11.461 1 94.12 184 LEU A C 1
ATOM 1360 O O . LEU A 1 184 ? -9.32 -2.146 10.602 1 94.12 184 LEU A O 1
ATOM 1364 N N . PRO A 1 185 ? -8.32 -2.99 12.398 1 93.06 185 PRO A N 1
ATOM 1365 C CA . PRO A 1 185 ? -8.211 -3.977 13.477 1 93.06 185 PRO A CA 1
ATOM 1366 C C . PRO A 1 185 ? -9.344 -3.867 14.492 1 93.06 185 PRO A C 1
ATOM 1368 O O . PRO A 1 185 ? -10.008 -2.83 14.57 1 93.06 185 PRO A O 1
ATOM 1371 N N . LYS A 1 186 ? -9.477 -4.812 15.328 1 89.38 186 LYS A N 1
ATOM 1372 C CA . LYS A 1 186 ? -10.609 -4.887 16.25 1 89.38 186 LYS A CA 1
ATOM 1373 C C . LYS A 1 186 ? -10.508 -3.809 17.328 1 89.38 186 LYS A C 1
ATOM 1375 O O . LYS A 1 186 ? -11.523 -3.338 17.844 1 89.38 186 LYS A O 1
ATOM 1380 N N . GLU A 1 187 ? -9.273 -3.381 17.547 1 90.12 187 GLU A N 1
ATOM 1381 C CA . GLU A 1 187 ? -9.031 -2.391 18.578 1 90.12 187 GLU A CA 1
ATOM 1382 C C . GLU A 1 187 ? -9.477 -1 18.141 1 90.12 187 GLU A C 1
ATOM 1384 O O . GLU A 1 187 ? -9.617 -0.096 18.969 1 90.12 187 GLU A O 1
ATOM 1389 N N . MET A 1 188 ? -9.641 -0.81 16.859 1 90.31 188 MET A N 1
ATOM 1390 C CA . MET A 1 188 ? -10.156 0.468 16.375 1 90.31 188 MET A CA 1
ATOM 1391 C C . MET A 1 188 ? -11.617 0.645 16.766 1 90.31 188 MET A C 1
ATOM 1393 O O . MET A 1 188 ? -12.445 -0.221 16.484 1 90.31 188 MET A O 1
ATOM 1397 N N . GLU A 1 189 ? -11.93 1.668 17.406 1 88.56 189 GLU A N 1
ATOM 1398 C CA . GLU A 1 189 ? -13.281 1.917 17.906 1 88.56 189 GLU A CA 1
ATOM 1399 C C . GLU A 1 189 ? -14.258 2.139 16.75 1 88.56 189 GLU A C 1
ATOM 1401 O O . GLU A 1 189 ? -15.391 1.648 16.781 1 88.56 189 GLU A O 1
ATOM 1406 N N . GLU A 1 190 ? -13.844 2.828 15.805 1 94.38 190 GLU A N 1
ATOM 1407 C CA . GLU A 1 190 ? -14.695 3.137 14.656 1 94.38 190 GLU A CA 1
ATOM 1408 C C . GLU A 1 190 ? -14.234 2.379 13.414 1 94.38 190 GLU A C 1
ATOM 1410 O O . GLU A 1 190 ? -13.047 2.086 13.258 1 94.38 190 GLU A O 1
ATOM 1415 N N . THR A 1 191 ? -15.188 2.074 12.555 1 97.62 191 THR A N 1
ATOM 1416 C CA . THR A 1 191 ? -14.852 1.406 11.305 1 97.62 191 THR A CA 1
ATOM 1417 C C . THR A 1 191 ? -14.273 2.4 10.297 1 97.62 191 THR A C 1
ATOM 1419 O O . THR A 1 191 ? -14.43 3.613 10.461 1 97.62 191 THR A O 1
ATOM 1422 N N . VAL A 1 192 ? -13.648 1.854 9.297 1 98.38 192 VAL A N 1
ATOM 1423 C CA . VAL A 1 192 ? -13.18 2.682 8.188 1 98.38 192 VAL A CA 1
ATOM 1424 C C . VAL A 1 192 ? -14.367 3.42 7.566 1 98.38 192 VAL A C 1
ATOM 1426 O O . VAL A 1 192 ? -14.266 4.609 7.254 1 98.38 192 VAL A O 1
ATOM 1429 N N . GLY A 1 193 ? -15.484 2.729 7.402 1 98.5 193 GLY A N 1
ATOM 1430 C CA . GLY A 1 193 ? -16.688 3.359 6.867 1 98.5 193 GLY A CA 1
ATOM 1431 C C . GLY A 1 193 ? -17.2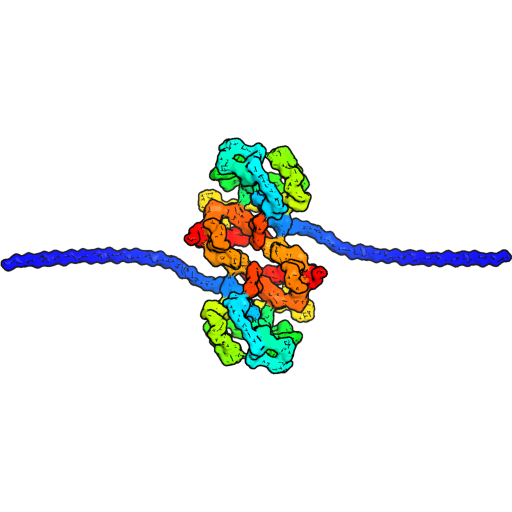03 4.488 7.738 1 98.5 193 GLY A C 1
ATOM 1432 O O . GLY A 1 193 ? -17.5 5.574 7.242 1 98.5 193 GLY A O 1
ATOM 1433 N N . GLY A 1 194 ? -17.312 4.234 9.031 1 98.19 194 GLY A N 1
ATOM 1434 C CA . GLY A 1 194 ? -17.766 5.254 9.961 1 98.19 194 GLY A CA 1
ATOM 1435 C C . GLY A 1 194 ? -16.875 6.492 9.961 1 98.19 194 GLY A C 1
ATOM 1436 O O . GLY A 1 194 ? -17.375 7.613 9.859 1 98.19 194 GLY A O 1
ATOM 1437 N N . LEU A 1 195 ? -15.594 6.262 9.992 1 98.12 195 LEU A N 1
ATOM 1438 C CA . LEU A 1 195 ? -14.641 7.367 9.992 1 98.12 195 LEU A CA 1
ATOM 1439 C C . LEU A 1 195 ? -14.719 8.156 8.695 1 98.12 195 LEU A C 1
ATOM 1441 O O . LEU A 1 195 ? -14.68 9.391 8.711 1 98.12 195 LEU A O 1
ATOM 1445 N N . SER A 1 196 ? -14.875 7.449 7.59 1 98.69 196 SER A N 1
ATOM 1446 C CA . SER A 1 196 ? -14.891 8.07 6.273 1 98.69 196 SER A CA 1
ATOM 1447 C C . SER A 1 196 ? -16.125 8.938 6.082 1 98.69 196 SER A C 1
ATOM 1449 O O . SER A 1 196 ? -16.078 9.961 5.391 1 98.69 196 SER A O 1
ATOM 1451 N N . ASN A 1 197 ? -17.156 8.547 6.68 1 98.31 197 ASN A N 1
ATOM 1452 C CA . ASN A 1 197 ? -18.391 9.328 6.582 1 98.31 197 ASN A CA 1
ATOM 1453 C C . ASN A 1 197 ? -18.406 10.484 7.574 1 98.31 197 ASN A C 1
ATOM 1455 O O . ASN A 1 197 ? -18.922 11.562 7.273 1 98.31 197 ASN A O 1
ATOM 1459 N N . ASP A 1 198 ? -17.812 10.281 8.734 1 97.25 198 ASP A N 1
ATOM 1460 C CA . ASP A 1 198 ? -17.828 11.289 9.789 1 97.25 198 ASP A CA 1
ATOM 1461 C C . ASP A 1 198 ? -16.875 12.438 9.469 1 97.25 198 ASP A C 1
ATOM 1463 O O . ASP A 1 198 ? -17.219 13.609 9.648 1 97.25 198 ASP A O 1
ATOM 1467 N N . ASN A 1 199 ? -15.703 12.094 9.008 1 97.88 199 ASN A N 1
ATOM 1468 C CA . ASN A 1 199 ? -14.68 13.094 8.727 1 97.88 199 ASN A CA 1
ATOM 1469 C C . ASN A 1 199 ? -13.859 12.734 7.492 1 97.88 199 ASN A C 1
ATOM 1471 O O . ASN A 1 199 ? -12.695 12.352 7.605 1 97.88 199 ASN A O 1
ATOM 1475 N N . PRO A 1 200 ? -14.414 12.969 6.324 1 98.62 200 PRO A N 1
ATOM 1476 C CA . PRO A 1 200 ? -13.719 12.555 5.102 1 98.62 200 PRO A CA 1
ATOM 1477 C C . PRO A 1 200 ? -12.422 13.328 4.875 1 98.62 200 PRO A C 1
ATOM 1479 O O . PRO A 1 200 ? -11.508 12.82 4.219 1 98.62 200 PRO A O 1
ATOM 1482 N N . TRP A 1 201 ? -12.258 14.555 5.391 1 98.69 201 TRP A N 1
ATOM 1483 C CA . TRP A 1 201 ? -11.023 15.32 5.211 1 98.69 201 TRP A CA 1
ATOM 1484 C C . TRP A 1 201 ? -9.859 14.664 5.941 1 98.69 201 TRP A C 1
ATOM 1486 O O . TRP A 1 201 ? -8.758 14.57 5.406 1 98.69 201 TRP A O 1
ATOM 1496 N N . GLU A 1 202 ? -10.094 14.164 7.172 1 98.5 202 GLU A N 1
ATOM 1497 C CA . GLU A 1 202 ? -9.078 13.43 7.918 1 98.5 202 GLU A CA 1
ATOM 1498 C C . GLU A 1 202 ? -8.664 12.156 7.18 1 98.5 202 GLU A C 1
ATOM 1500 O O . GLU A 1 202 ? -7.477 11.867 7.051 1 98.5 202 GLU A O 1
ATOM 1505 N N . ILE A 1 203 ? -9.656 11.445 6.723 1 98.75 203 ILE A N 1
ATOM 1506 C CA . ILE A 1 203 ? -9.367 10.156 6.105 1 98.75 203 ILE A CA 1
ATOM 1507 C C . ILE A 1 203 ? -8.648 10.367 4.773 1 98.75 203 ILE A C 1
ATOM 1509 O O . ILE A 1 203 ? -7.727 9.625 4.434 1 98.75 203 ILE A O 1
ATOM 1513 N N . MET A 1 204 ? -9.039 11.438 4.027 1 98.81 204 MET A N 1
ATOM 1514 C CA . MET A 1 204 ? -8.305 11.797 2.816 1 98.81 204 MET A CA 1
ATOM 1515 C C . MET A 1 204 ? -6.844 12.086 3.133 1 98.81 204 MET A C 1
ATOM 1517 O O . MET A 1 204 ? -5.945 11.609 2.436 1 98.81 204 MET A O 1
ATOM 1521 N N . HIS A 1 205 ? -6.605 12.836 4.16 1 98.69 205 HIS A N 1
ATOM 1522 C CA . HIS A 1 205 ? -5.25 13.156 4.59 1 98.69 205 HIS A CA 1
ATOM 1523 C C . HIS A 1 205 ? -4.465 11.898 4.926 1 98.69 205 HIS A C 1
ATOM 1525 O O . HIS A 1 205 ? -3.312 11.75 4.512 1 98.69 205 HIS A O 1
ATOM 1531 N N . LYS A 1 206 ? -5.062 10.992 5.609 1 98.44 206 LYS A N 1
ATOM 1532 C CA . LYS A 1 206 ? -4.379 9.789 6.062 1 98.44 206 LYS A CA 1
ATOM 1533 C C . LYS A 1 206 ? -4.137 8.828 4.906 1 98.44 206 LYS A C 1
ATOM 1535 O O . LYS A 1 206 ? -3.1 8.156 4.852 1 98.44 206 LYS A O 1
ATOM 1540 N N . ILE A 1 207 ? -5.09 8.734 3.969 1 98.69 207 ILE A N 1
ATOM 1541 C CA . ILE A 1 207 ? -4.844 7.934 2.771 1 98.69 207 ILE A CA 1
ATOM 1542 C C . ILE A 1 207 ? -3.645 8.492 2.014 1 98.69 207 ILE A C 1
ATOM 1544 O O . ILE A 1 207 ? -2.762 7.742 1.594 1 98.69 207 ILE A O 1
ATOM 1548 N N . MET A 1 208 ? -3.537 9.805 1.944 1 98.06 208 MET A N 1
ATOM 1549 C CA . MET A 1 208 ? -2.496 10.461 1.158 1 98.06 208 MET A CA 1
ATOM 1550 C C . MET A 1 208 ? -1.141 10.344 1.848 1 98.06 208 MET A C 1
ATOM 1552 O O . MET A 1 208 ? -0.111 10.219 1.184 1 98.06 208 MET A O 1
ATOM 1556 N N . ASN A 1 209 ? -1.134 10.344 3.17 1 97.94 209 ASN A N 1
ATOM 1557 C CA . ASN A 1 209 ? 0.145 10.586 3.83 1 97.94 209 ASN A CA 1
ATOM 1558 C C . ASN A 1 209 ? 0.492 9.461 4.805 1 97.94 209 ASN A C 1
ATOM 1560 O O . ASN A 1 209 ? 1.642 9.336 5.23 1 97.94 209 ASN A O 1
ATOM 1564 N N . GLY A 1 210 ? -0.528 8.641 5.152 1 97.19 210 GLY A N 1
ATOM 1565 C CA . GLY A 1 210 ? -0.296 7.598 6.137 1 97.19 210 GLY A CA 1
ATOM 1566 C C . GLY A 1 210 ? -0.765 7.973 7.527 1 97.19 210 GLY A C 1
ATOM 1567 O O . GLY A 1 210 ? -1.379 9.023 7.719 1 97.19 210 GLY A O 1
ATOM 1568 N N . GLN A 1 211 ? -0.6 7.102 8.453 1 96.94 211 GLN A N 1
ATOM 1569 C CA . GLN A 1 211 ? -0.964 7.234 9.859 1 96.94 211 GLN A CA 1
ATOM 1570 C C . GLN A 1 211 ? 0.276 7.289 10.75 1 96.94 211 GLN A C 1
ATOM 1572 O O . GLN A 1 211 ? 1.135 6.406 10.68 1 96.94 211 GLN A O 1
ATOM 1577 N N . PRO A 1 212 ? 0.393 8.336 11.594 1 97.44 212 PRO A N 1
ATOM 1578 C CA . PRO A 1 212 ? 1.559 8.453 12.469 1 97.44 212 PRO A CA 1
ATOM 1579 C C . PRO A 1 212 ? 1.82 7.176 13.273 1 97.44 212 PRO A C 1
ATOM 1581 O O . PRO A 1 212 ? 0.912 6.652 13.922 1 97.44 212 PRO A O 1
ATOM 1584 N N . ALA A 1 213 ? 2.986 6.68 13.188 1 93.81 213 ALA A N 1
ATOM 1585 C CA . ALA A 1 213 ? 3.512 5.57 13.984 1 93.81 213 ALA A CA 1
ATOM 1586 C C . ALA A 1 213 ? 2.822 4.258 13.617 1 93.81 213 ALA A C 1
ATOM 1588 O O . ALA A 1 213 ? 2.768 3.332 14.43 1 93.81 213 ALA A O 1
ATOM 1589 N N . GLU A 1 214 ? 2.191 4.156 12.492 1 92.69 214 GLU A N 1
ATOM 1590 C CA . GLU A 1 214 ? 1.605 2.941 11.938 1 92.69 214 GLU A CA 1
ATOM 1591 C C . GLU A 1 214 ? 2.15 2.65 10.539 1 92.69 214 GLU A C 1
ATOM 1593 O O . GLU A 1 214 ? 2.695 3.541 9.883 1 92.69 214 GLU A O 1
ATOM 1598 N N . ASN A 1 215 ? 1.966 1.426 10.07 1 89.81 215 ASN A N 1
ATOM 1599 C CA . ASN A 1 215 ? 2.482 1.013 8.773 1 89.81 215 ASN A CA 1
ATOM 1600 C C . ASN A 1 215 ? 1.451 1.22 7.668 1 89.81 215 ASN A C 1
ATOM 1602 O O . ASN A 1 215 ? 1.42 0.467 6.695 1 89.81 215 ASN A O 1
ATOM 1606 N N . MET A 1 216 ? 0.625 2.201 7.801 1 94.88 216 MET A N 1
ATOM 1607 C CA . MET A 1 216 ? -0.326 2.52 6.738 1 94.88 216 MET A CA 1
ATOM 1608 C C . MET A 1 216 ? 0.385 3.133 5.539 1 94.88 216 MET A C 1
ATOM 1610 O O . MET A 1 216 ? 1.047 4.164 5.66 1 94.88 216 MET A O 1
ATOM 1614 N N . PRO A 1 217 ? 0.223 2.539 4.363 1 95.5 217 PRO A N 1
ATOM 1615 C CA . PRO A 1 217 ? 0.89 3.139 3.205 1 95.5 217 PRO A CA 1
ATOM 1616 C C . PRO A 1 217 ? 0.334 4.516 2.852 1 95.5 217 PRO A C 1
ATOM 1618 O O . PRO A 1 217 ? -0.845 4.789 3.092 1 95.5 217 PRO A O 1
ATOM 1621 N N . ALA A 1 218 ? 1.185 5.363 2.35 1 97.12 218 ALA A N 1
ATOM 1622 C CA . ALA A 1 218 ? 0.781 6.664 1.812 1 97.12 218 ALA A CA 1
ATOM 1623 C C . ALA A 1 218 ? 0.557 6.586 0.305 1 97.12 218 ALA A C 1
ATOM 1625 O O . ALA A 1 218 ? 1.444 6.164 -0.44 1 97.12 218 ALA A O 1
ATOM 1626 N N . MET A 1 219 ? -0.562 7.035 -0.159 1 97.62 219 MET A N 1
ATOM 1627 C CA . MET A 1 219 ? -0.932 6.895 -1.564 1 97.62 219 MET A CA 1
ATOM 1628 C C . MET A 1 219 ? -0.596 8.156 -2.348 1 97.62 219 MET A C 1
ATOM 1630 O O . MET A 1 219 ? -1.021 8.312 -3.492 1 97.62 219 MET A O 1
ATOM 1634 N N . ARG A 1 220 ? 0.158 8.969 -1.839 1 95.75 220 ARG A N 1
ATOM 1635 C CA . ARG A 1 220 ? 0.41 10.305 -2.377 1 95.75 220 ARG A CA 1
ATOM 1636 C C . ARG A 1 220 ? 0.999 10.227 -3.781 1 95.75 220 ARG A C 1
ATOM 1638 O O . ARG A 1 220 ? 0.637 11.016 -4.656 1 95.75 220 ARG A O 1
ATOM 1645 N N . ALA A 1 221 ? 1.826 9.281 -4.02 1 95.38 221 ALA A N 1
ATOM 1646 C CA . ALA A 1 221 ? 2.529 9.18 -5.293 1 95.38 221 ALA A CA 1
ATOM 1647 C C . ALA A 1 221 ? 1.561 8.867 -6.43 1 95.38 221 ALA A C 1
ATOM 1649 O O . ALA A 1 221 ? 1.906 9.008 -7.605 1 95.38 221 ALA A O 1
ATOM 1650 N N . PHE A 1 222 ? 0.337 8.461 -6.09 1 96.75 222 PHE A N 1
ATOM 1651 C CA . PHE A 1 222 ? -0.633 8.062 -7.105 1 96.75 222 PHE A CA 1
ATOM 1652 C C . PHE A 1 222 ? -1.58 9.219 -7.422 1 96.75 222 PHE A C 1
ATOM 1654 O O . PHE A 1 222 ? -2.432 9.102 -8.305 1 96.75 222 PHE A O 1
ATOM 1661 N N . GLY A 1 223 ? -1.45 10.344 -6.648 1 94.94 223 GLY A N 1
ATOM 1662 C CA . GLY A 1 223 ? -2.293 11.516 -6.863 1 94.94 223 GLY A CA 1
ATOM 1663 C C . GLY A 1 223 ? -3.566 11.484 -6.039 1 94.94 223 GLY A C 1
ATOM 1664 O O . GLY A 1 223 ? -3.973 10.438 -5.547 1 94.94 223 GLY A O 1
ATOM 1665 N N . PRO A 1 224 ? -4.18 12.625 -5.922 1 97.44 224 PRO A N 1
ATOM 1666 C CA . PRO A 1 224 ? -5.355 12.734 -5.055 1 97.44 224 PRO A CA 1
ATOM 1667 C C . PRO A 1 224 ? -6.582 12.031 -5.633 1 97.44 224 PRO A C 1
ATOM 1669 O O . PRO A 1 224 ? -7.496 11.672 -4.891 1 97.44 224 PRO A O 1
ATOM 1672 N N . GLU A 1 225 ? -6.586 11.836 -6.953 1 98 225 GLU A N 1
ATOM 1673 C CA . GLU A 1 225 ? -7.734 11.172 -7.559 1 98 225 GLU A CA 1
ATOM 1674 C C . GLU A 1 225 ? -7.871 9.734 -7.059 1 98 225 GLU A C 1
ATOM 1676 O O . GLU A 1 225 ? -8.977 9.281 -6.758 1 98 225 GLU A O 1
ATOM 1681 N N . VAL A 1 226 ? -6.754 9.031 -6.938 1 98.25 226 VAL A N 1
ATOM 1682 C CA . VAL A 1 226 ? -6.762 7.66 -6.445 1 98.25 226 VAL A CA 1
ATOM 1683 C C . VAL A 1 226 ? -7.242 7.633 -5 1 98.25 226 VAL A C 1
ATOM 1685 O O . VAL A 1 226 ? -8.062 6.789 -4.625 1 98.25 226 VAL A O 1
ATOM 1688 N N . SER A 1 227 ? -6.77 8.562 -4.203 1 98.62 227 SER A N 1
ATOM 1689 C CA . SER A 1 227 ? -7.184 8.641 -2.803 1 98.62 227 SER A CA 1
ATOM 1690 C C . SER A 1 227 ? -8.664 8.969 -2.682 1 98.62 227 SER A C 1
ATOM 1692 O O . SER A 1 227 ? -9.352 8.445 -1.799 1 98.62 227 SER A O 1
ATOM 1694 N N . ALA A 1 228 ? -9.141 9.828 -3.592 1 98.88 228 ALA A N 1
ATOM 1695 C CA . ALA A 1 228 ? -10.562 10.141 -3.602 1 98.88 228 ALA A CA 1
ATOM 1696 C C . ALA A 1 228 ? -11.398 8.922 -3.967 1 98.88 228 ALA A C 1
ATOM 1698 O O . ALA A 1 228 ? -12.461 8.695 -3.391 1 98.88 228 ALA A O 1
ATOM 1699 N N . ASP A 1 229 ? -10.922 8.109 -4.926 1 98.81 229 ASP A N 1
ATOM 1700 C CA . ASP A 1 229 ? -11.602 6.871 -5.281 1 98.81 229 ASP A CA 1
ATOM 1701 C C . ASP A 1 229 ? -11.672 5.922 -4.086 1 98.81 229 ASP A C 1
ATOM 1703 O O . ASP A 1 229 ? -12.727 5.359 -3.793 1 98.81 229 ASP A O 1
ATOM 1707 N N . ILE A 1 230 ? -10.562 5.785 -3.367 1 98.81 230 ILE A N 1
ATOM 1708 C CA . ILE A 1 230 ? -10.5 4.918 -2.195 1 98.81 230 ILE A CA 1
ATOM 1709 C C . ILE A 1 230 ? -11.469 5.422 -1.129 1 98.81 230 ILE A C 1
ATOM 1711 O O . ILE A 1 230 ? -12.227 4.641 -0.55 1 98.81 230 ILE A O 1
ATOM 1715 N N . LEU A 1 231 ? -11.453 6.691 -0.909 1 98.94 231 LEU A N 1
ATOM 1716 C CA . LEU A 1 231 ? -12.312 7.293 0.104 1 98.94 231 LEU A CA 1
ATOM 1717 C C . LEU A 1 231 ? -13.781 7.133 -0.268 1 98.94 231 LEU A C 1
ATOM 1719 O O . LEU A 1 231 ? -14.617 6.863 0.597 1 98.94 231 LEU A O 1
ATOM 1723 N N . ALA A 1 232 ? -14.117 7.328 -1.54 1 98.88 232 ALA A N 1
ATOM 1724 C CA . ALA A 1 232 ? -15.492 7.148 -1.995 1 98.88 232 ALA A CA 1
ATOM 1725 C C . ALA A 1 232 ? -15.977 5.727 -1.722 1 98.88 232 ALA A C 1
ATOM 1727 O O . ALA A 1 232 ? -17.094 5.527 -1.237 1 98.88 232 ALA A O 1
ATOM 1728 N N . TYR A 1 233 ? -15.195 4.77 -2.01 1 98.75 233 TYR A N 1
ATOM 1729 C CA . TYR A 1 233 ? -15.547 3.393 -1.69 1 98.75 233 TYR A CA 1
ATOM 1730 C C . TYR A 1 233 ? -15.656 3.193 -0.184 1 98.75 233 TYR A C 1
ATOM 1732 O O . TYR A 1 233 ? -16.594 2.549 0.296 1 98.75 233 TYR A O 1
ATOM 1740 N N . ALA A 1 234 ? -14.672 3.711 0.583 1 98.75 234 ALA A N 1
ATOM 1741 C CA . ALA A 1 234 ? -14.664 3.57 2.037 1 98.75 234 ALA A CA 1
ATOM 1742 C C . ALA A 1 234 ? -15.969 4.078 2.645 1 98.75 234 ALA A C 1
ATOM 1744 O O . ALA A 1 234 ? -16.469 3.508 3.617 1 98.75 234 ALA A O 1
ATOM 1745 N N . GLN A 1 235 ? -16.547 5.141 2.086 1 98.69 235 GLN A N 1
ATOM 1746 C CA . GLN A 1 235 ? -17.812 5.688 2.588 1 98.69 235 GLN A CA 1
ATOM 1747 C C . GLN A 1 235 ? -18.953 4.691 2.41 1 98.69 235 GLN A C 1
ATOM 1749 O O . GLN A 1 235 ? -20 4.824 3.045 1 98.69 235 GLN A O 1
ATOM 1754 N N . SER A 1 236 ? -18.781 3.717 1.496 1 98.12 236 SER A N 1
ATOM 1755 C CA . SER A 1 236 ? -19.812 2.723 1.25 1 98.12 236 SER A CA 1
ATOM 1756 C C . SER A 1 236 ? -19.703 1.547 2.215 1 98.12 236 SER A C 1
ATOM 1758 O O . SER A 1 236 ? -20.594 0.695 2.277 1 98.12 236 SER A O 1
ATOM 1760 N N . LEU A 1 237 ? -18.609 1.494 2.959 1 98 237 LEU A N 1
ATOM 1761 C CA . LEU A 1 237 ? -18.391 0.396 3.895 1 98 237 LEU A CA 1
ATOM 1762 C C . LEU A 1 237 ? -19.25 0.56 5.141 1 98 237 LEU A C 1
ATOM 1764 O O . LEU A 1 237 ? -19.781 1.648 5.402 1 98 237 LEU A O 1
ATOM 1768 N N . PRO A 1 238 ? -19.453 -0.511 5.934 1 96.06 238 PRO A N 1
ATOM 1769 C CA . PRO A 1 238 ? -20.266 -0.419 7.148 1 96.06 238 PRO A CA 1
ATOM 1770 C C . PRO A 1 238 ? -19.781 0.663 8.109 1 96.06 238 PRO A C 1
ATOM 1772 O O . PRO A 1 238 ? -18.578 0.771 8.359 1 96.06 238 PRO A O 1
ATOM 1775 N N . ALA A 1 239 ? -20.688 1.396 8.602 1 93.56 239 ALA A N 1
ATOM 1776 C CA . ALA A 1 239 ? -20.359 2.488 9.508 1 93.56 239 ALA A CA 1
ATOM 1777 C C . ALA A 1 239 ? -20.25 1.987 10.945 1 93.56 239 ALA A C 1
ATOM 1779 O O . ALA A 1 239 ? -19.703 2.68 11.812 1 93.56 239 ALA A O 1
ATOM 1780 N N . LYS A 1 240 ? -20.828 0.863 11.172 1 89.5 240 LYS A N 1
ATOM 1781 C CA . LYS A 1 240 ? -20.797 0.277 12.516 1 89.5 240 LYS A CA 1
ATOM 1782 C C . LYS A 1 240 ? -20.391 -1.194 12.453 1 89.5 240 LYS A C 1
ATOM 1784 O O . LYS A 1 240 ? -20.562 -1.854 11.43 1 89.5 240 LYS A O 1
ATOM 1789 N N . LYS A 1 241 ? -19.734 -1.627 13.461 1 83 241 LYS A N 1
ATOM 1790 C CA . LYS A 1 241 ? -19.281 -3.008 13.562 1 83 241 LYS A CA 1
ATOM 1791 C C . LYS A 1 241 ? -20.453 -3.969 13.734 1 83 241 LYS A C 1
ATOM 1793 O O . LYS A 1 241 ? -21.484 -3.605 14.305 1 83 241 LYS A O 1
ATOM 1798 N N . MET B 1 1 ? -85.875 -20.734 10.773 1 26.14 1 MET B N 1
ATOM 1799 C CA . MET B 1 1 ? -84.938 -21.078 9.711 1 26.14 1 MET B CA 1
ATOM 1800 C C . MET B 1 1 ? -84.125 -19.875 9.273 1 26.14 1 MET B C 1
ATOM 1802 O O . MET B 1 1 ? -84.562 -19.109 8.414 1 26.14 1 MET B O 1
ATOM 1806 N N . LEU B 1 2 ? -83.438 -19.188 10.297 1 25.58 2 LEU B N 1
ATOM 1807 C CA . LEU B 1 2 ? -82.625 -17.984 10.281 1 25.58 2 LEU B CA 1
ATOM 1808 C C . LEU B 1 2 ? -81.375 -18.188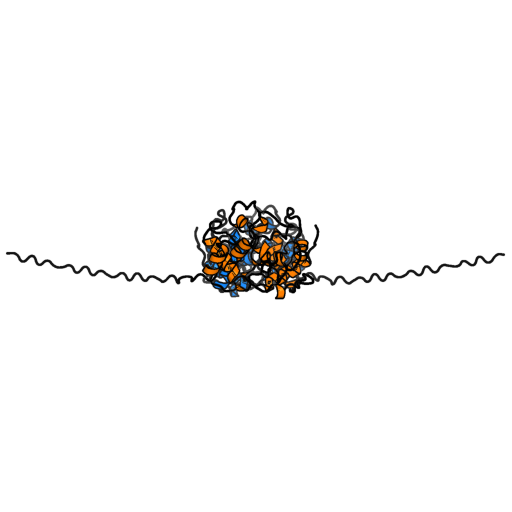 9.406 1 25.58 2 LEU B C 1
ATOM 1810 O O . LEU B 1 2 ? -80.625 -19.141 9.625 1 25.58 2 LEU B O 1
ATOM 1814 N N . LYS B 1 3 ? -81.5 -17.641 8.172 1 27.44 3 LYS B N 1
ATOM 1815 C CA . LYS B 1 3 ? -80.562 -17.547 7.09 1 27.44 3 LYS B CA 1
ATOM 1816 C C . LYS B 1 3 ? -79.25 -16.844 7.562 1 27.44 3 LYS B C 1
ATOM 1818 O O . LYS B 1 3 ? -79.312 -15.688 7.969 1 27.44 3 LYS B O 1
ATOM 1823 N N . LYS B 1 4 ? -78.312 -17.609 8.219 1 27.92 4 LYS B N 1
ATOM 1824 C CA . LYS B 1 4 ? -76.938 -17.203 8.633 1 27.92 4 LYS B CA 1
ATOM 1825 C C . LYS B 1 4 ? -76.188 -16.594 7.477 1 27.92 4 LYS B C 1
ATOM 1827 O O . LYS B 1 4 ? -75.938 -17.266 6.477 1 27.92 4 LYS B O 1
ATOM 1832 N N . ILE B 1 5 ? -76.5 -15.344 7.102 1 29.66 5 ILE B N 1
ATOM 1833 C CA . ILE B 1 5 ? -75.688 -14.609 6.094 1 29.66 5 ILE B CA 1
ATOM 1834 C C . ILE B 1 5 ? -74.25 -14.617 6.465 1 29.66 5 ILE B C 1
ATOM 1836 O O . ILE B 1 5 ? -73.875 -14.109 7.52 1 29.66 5 ILE B O 1
ATOM 1840 N N . MET B 1 6 ? -73.562 -15.68 6.168 1 27.48 6 MET B N 1
ATOM 1841 C CA . MET B 1 6 ? -72.125 -15.805 6.305 1 27.48 6 MET B CA 1
ATOM 1842 C C . MET B 1 6 ? -71.375 -14.703 5.527 1 27.48 6 MET B C 1
ATOM 1844 O O . MET B 1 6 ? -71.562 -14.594 4.309 1 27.48 6 MET B O 1
ATOM 1848 N N . THR B 1 7 ? -71.438 -13.469 6.082 1 28.8 7 THR B N 1
ATOM 1849 C CA . THR B 1 7 ? -70.688 -12.391 5.477 1 28.8 7 THR B CA 1
ATOM 1850 C C . THR B 1 7 ? -69.188 -12.812 5.281 1 28.8 7 THR B C 1
ATOM 1852 O O . THR B 1 7 ? -68.562 -13.219 6.234 1 28.8 7 THR B O 1
ATOM 1855 N N . THR B 1 8 ? -68.875 -13.305 4.117 1 30.42 8 THR B N 1
ATOM 1856 C CA . THR B 1 8 ? -67.5 -13.609 3.629 1 30.42 8 THR B CA 1
ATOM 1857 C C . THR B 1 8 ? -66.625 -12.367 3.684 1 30.42 8 THR B C 1
ATOM 1859 O O . THR B 1 8 ? -66.938 -11.344 3.068 1 30.42 8 THR B O 1
ATOM 1862 N N . ALA B 1 9 ? -66.125 -12.016 4.895 1 31 9 ALA B N 1
ATOM 1863 C CA . ALA B 1 9 ? -65.062 -11.008 4.957 1 31 9 ALA B CA 1
ATOM 1864 C C . ALA B 1 9 ? -63.969 -11.305 3.963 1 31 9 ALA B C 1
ATOM 1866 O O . ALA B 1 9 ? -63.375 -12.383 4 1 31 9 ALA B O 1
ATOM 1867 N N . VAL B 1 10 ? -64.125 -10.766 2.76 1 32.72 10 VAL B N 1
ATOM 1868 C CA . VAL B 1 10 ? -63.062 -10.766 1.777 1 32.72 10 VAL B CA 1
ATOM 1869 C C . VAL B 1 10 ? -61.812 -10.133 2.379 1 32.72 10 VAL B C 1
ATOM 1871 O O . VAL B 1 10 ? -61.844 -8.969 2.787 1 32.72 10 VAL B O 1
ATOM 1874 N N . LEU B 1 11 ? -61.031 -10.906 3.146 1 31.27 11 LEU B N 1
ATOM 1875 C CA . LEU B 1 11 ? -59.719 -10.438 3.557 1 31.27 11 LEU B CA 1
ATOM 1876 C C . LEU B 1 11 ? -58.906 -9.961 2.354 1 31.27 11 LEU B C 1
ATOM 1878 O O . LEU B 1 11 ? -58.656 -10.727 1.417 1 31.27 11 LEU B O 1
ATOM 1882 N N . SER B 1 12 ? -59.094 -8.688 1.977 1 29.67 12 SER B N 1
ATOM 1883 C CA . SER B 1 12 ? -58.219 -8.086 0.991 1 29.67 12 SER B CA 1
ATOM 1884 C C . SER B 1 12 ? -56.75 -8.297 1.37 1 29.67 12 SER B C 1
ATOM 1886 O O . SER B 1 12 ? -56.344 -7.922 2.465 1 29.67 12 SER B O 1
ATOM 1888 N N . CYS B 1 13 ? -56.188 -9.445 1.001 1 30.14 13 CYS B N 1
ATOM 1889 C CA . CYS B 1 13 ? -54.75 -9.617 1.094 1 30.14 13 CYS B CA 1
ATOM 1890 C C . CYS B 1 13 ? -54 -8.453 0.432 1 30.14 13 CYS B C 1
ATOM 1892 O O . CYS B 1 13 ? -54.125 -8.242 -0.775 1 30.14 13 CYS B O 1
ATOM 1894 N N . VAL B 1 14 ? -53.969 -7.32 1.14 1 34 14 VAL B N 1
ATOM 1895 C CA . VAL B 1 14 ? -53.031 -6.32 0.646 1 34 14 VAL B CA 1
ATOM 1896 C C . VAL B 1 14 ? -51.688 -6.98 0.305 1 34 14 VAL B C 1
ATOM 1898 O O . VAL B 1 14 ? -51.062 -7.594 1.168 1 34 14 VAL B O 1
ATOM 1901 N N . ALA B 1 15 ? -51.531 -7.398 -0.958 1 31.97 15 ALA B N 1
ATOM 1902 C CA . ALA B 1 15 ? -50.219 -7.75 -1.47 1 31.97 15 ALA B CA 1
ATOM 1903 C C . ALA B 1 15 ? -49.188 -6.676 -1.133 1 31.97 15 ALA B C 1
ATOM 1905 O O . ALA B 1 15 ? -49.281 -5.547 -1.626 1 31.97 15 ALA B O 1
ATOM 1906 N N . ALA B 1 16 ? -48.719 -6.637 0.098 1 30.97 16 ALA B N 1
ATOM 1907 C CA . ALA B 1 16 ? -47.531 -5.848 0.314 1 30.97 16 ALA B CA 1
ATOM 1908 C C . ALA B 1 16 ? -46.5 -6.117 -0.778 1 30.97 16 ALA B C 1
ATOM 1910 O O . ALA B 1 16 ? -46.031 -7.25 -0.947 1 30.97 16 ALA B O 1
ATOM 1911 N N . ALA B 1 17 ? -46.625 -5.391 -1.874 1 32.66 17 ALA B N 1
ATOM 1912 C CA . ALA B 1 17 ? -45.5 -5.379 -2.805 1 32.66 17 ALA B CA 1
ATOM 1913 C C . ALA B 1 17 ? -44.188 -5.18 -2.068 1 32.66 17 ALA B C 1
ATOM 1915 O O . ALA B 1 17 ? -43.906 -4.105 -1.52 1 32.66 17 ALA B O 1
ATOM 1916 N N . PHE B 1 18 ? -43.719 -6.262 -1.457 1 31.47 18 PHE B N 1
ATOM 1917 C CA . PHE B 1 18 ? -42.312 -6.137 -1.093 1 31.47 18 PHE B CA 1
ATOM 1918 C C . PHE B 1 18 ? -41.469 -5.633 -2.273 1 31.47 18 PHE B C 1
ATOM 1920 O O . PHE B 1 18 ? -41.438 -6.285 -3.318 1 31.47 18 PHE B O 1
ATOM 1927 N N . ILE B 1 19 ? -41.531 -4.332 -2.465 1 32.19 19 ILE B N 1
ATOM 1928 C CA . ILE B 1 19 ? -40.469 -3.844 -3.354 1 32.19 19 ILE B CA 1
ATOM 1929 C C . ILE B 1 19 ? -39.125 -4.465 -2.963 1 32.19 19 ILE B C 1
ATOM 1931 O O . ILE B 1 19 ? -38.594 -4.18 -1.889 1 32.19 19 ILE B O 1
ATOM 1935 N N . VAL B 1 20 ? -38.906 -5.703 -3.445 1 30.06 20 VAL B N 1
ATOM 1936 C CA . VAL B 1 20 ? -37.5 -6.117 -3.457 1 30.06 20 VAL B CA 1
ATOM 1937 C C . VAL B 1 20 ? -36.625 -4.988 -4.008 1 30.06 20 VAL B C 1
ATOM 1939 O O . VAL B 1 20 ? -36.719 -4.648 -5.188 1 30.06 20 VAL B O 1
ATOM 1942 N N . VAL B 1 21 ? -36.5 -3.969 -3.207 1 31.58 21 VAL B N 1
ATOM 1943 C CA . VAL B 1 21 ? -35.344 -3.193 -3.641 1 31.58 21 VAL B CA 1
ATOM 1944 C C . VAL B 1 21 ? -34.219 -4.133 -4.082 1 31.58 21 VAL B C 1
ATOM 1946 O O . VAL B 1 21 ? -33.688 -4.895 -3.27 1 31.58 21 VAL B O 1
ATOM 1949 N N . ALA B 1 22 ? -34.344 -4.535 -5.34 1 31.2 22 ALA B N 1
ATOM 1950 C CA . ALA B 1 22 ? -33.156 -5.156 -5.926 1 31.2 22 ALA B CA 1
ATOM 1951 C C . ALA B 1 22 ? -31.875 -4.496 -5.414 1 31.2 22 ALA B C 1
ATOM 1953 O O . ALA B 1 22 ? -31.625 -3.324 -5.699 1 31.2 22 ALA B O 1
ATOM 1954 N N . VAL B 1 23 ? -31.531 -4.777 -4.191 1 32.56 23 VAL B N 1
ATOM 1955 C CA . VAL B 1 23 ? -30.125 -4.461 -3.994 1 32.56 23 VAL B CA 1
ATOM 1956 C C . VAL B 1 23 ? -29.328 -4.84 -5.242 1 32.56 23 VAL B C 1
ATOM 1958 O O . VAL B 1 23 ? -29.406 -5.977 -5.715 1 32.56 23 VAL B O 1
ATOM 1961 N N . PRO B 1 24 ? -29.188 -3.914 -6.199 1 31.95 24 PRO B N 1
ATOM 1962 C CA . PRO B 1 24 ? -28.328 -4.375 -7.297 1 31.95 24 PRO B CA 1
ATOM 1963 C C . PRO B 1 24 ? -27.344 -5.449 -6.859 1 31.95 24 PRO B C 1
ATOM 1965 O O . PRO B 1 24 ? -26.812 -5.395 -5.746 1 31.95 24 PRO B O 1
ATOM 1968 N N . THR B 1 25 ? -27.656 -6.629 -7.258 1 29.52 25 THR B N 1
ATOM 1969 C CA . THR B 1 25 ? -26.625 -7.66 -7.23 1 29.52 25 THR B CA 1
ATOM 1970 C C . THR B 1 25 ? -25.25 -7.062 -7.535 1 29.52 25 THR B C 1
ATOM 1972 O O . THR B 1 25 ? -25.047 -6.457 -8.586 1 29.52 25 THR B O 1
ATOM 1975 N N . MET B 1 26 ? -24.656 -6.371 -6.645 1 32.16 26 MET B N 1
ATOM 1976 C CA . MET B 1 26 ? -23.219 -6.18 -6.82 1 32.16 26 MET B CA 1
ATOM 1977 C C . MET B 1 26 ? -22.594 -7.34 -7.594 1 32.16 26 MET B C 1
ATOM 1979 O O . MET B 1 26 ? -22.484 -8.453 -7.074 1 32.16 26 MET B O 1
ATOM 1983 N N . VAL B 1 27 ? -23.25 -7.754 -8.805 1 32.09 27 VAL B N 1
ATOM 1984 C CA . VAL B 1 27 ? -22.422 -8.578 -9.68 1 32.09 27 VAL B CA 1
ATOM 1985 C C . VAL B 1 27 ? -20.938 -8.352 -9.352 1 32.09 27 VAL B C 1
ATOM 1987 O O . VAL B 1 27 ? -20.469 -7.219 -9.391 1 32.09 27 VAL B O 1
ATOM 1990 N N . LYS B 1 28 ? -20.344 -9.328 -8.844 1 40.44 28 LYS B N 1
ATOM 1991 C CA . LYS B 1 28 ? -19.016 -9.68 -8.344 1 40.44 28 LYS B CA 1
ATOM 1992 C C . LYS B 1 28 ? -17.938 -9.359 -9.375 1 40.44 28 LYS B C 1
ATOM 1994 O O . LYS B 1 28 ? -17.844 -10.023 -10.406 1 40.44 28 LYS B O 1
ATOM 1999 N N . ALA B 1 29 ? -17.641 -8.039 -9.906 1 43.56 29 ALA B N 1
ATOM 2000 C CA . ALA B 1 29 ? -16.359 -7.641 -10.461 1 43.56 29 ALA B CA 1
ATOM 2001 C C . ALA B 1 29 ? -15.281 -8.672 -10.141 1 43.56 29 ALA B C 1
ATOM 2003 O O . ALA B 1 29 ? -15.148 -9.109 -8.992 1 43.56 29 ALA B O 1
ATOM 2004 N N . GLU B 1 30 ? -14.953 -9.594 -11.031 1 56.16 30 GLU B N 1
ATOM 2005 C CA . GLU B 1 30 ? -13.688 -10.273 -10.766 1 56.16 30 GLU B CA 1
ATOM 2006 C C . GLU B 1 30 ? -12.805 -9.461 -9.82 1 56.16 30 GLU B C 1
ATOM 2008 O O . GLU B 1 30 ? -12.219 -8.461 -10.219 1 56.16 30 GLU B O 1
ATOM 2013 N N . ASP B 1 31 ? -13.016 -9.461 -8.492 1 76.94 31 ASP B N 1
ATOM 2014 C CA . ASP B 1 31 ? -12.469 -8.492 -7.543 1 76.94 31 ASP B CA 1
ATOM 2015 C C . ASP B 1 31 ? -10.945 -8.609 -7.457 1 76.94 31 ASP B C 1
ATOM 2017 O O . ASP B 1 31 ? -10.398 -9.711 -7.43 1 76.94 31 ASP B O 1
ATOM 2021 N N . ASP B 1 32 ? -10.188 -7.648 -8.039 1 84.5 32 ASP B N 1
ATOM 2022 C CA . ASP B 1 32 ? -8.734 -7.543 -7.969 1 84.5 32 ASP B CA 1
ATOM 2023 C C . ASP B 1 32 ? -8.195 -8.219 -6.711 1 84.5 32 ASP B C 1
ATOM 2025 O O . ASP B 1 32 ? -7.102 -8.797 -6.727 1 84.5 32 ASP B O 1
ATOM 2029 N N . SER B 1 33 ? -9.062 -8.383 -5.773 1 90.44 33 SER B N 1
ATOM 2030 C CA . SER B 1 33 ? -8.609 -9.016 -4.539 1 90.44 33 SER B CA 1
ATOM 2031 C C . SER B 1 33 ? -8.586 -10.531 -4.672 1 90.44 33 SER B C 1
ATOM 2033 O O . SER B 1 33 ? -7.684 -11.195 -4.145 1 90.44 33 SER B O 1
ATOM 2035 N N . SER B 1 34 ? -9.578 -11.047 -5.398 1 94.75 34 SER B N 1
ATOM 2036 C CA . SER B 1 34 ? -9.594 -12.484 -5.656 1 94.75 34 SER B CA 1
ATOM 2037 C C . SER B 1 34 ? -8.398 -12.906 -6.504 1 94.75 34 SER B C 1
ATOM 2039 O O . SER B 1 34 ? -7.727 -13.891 -6.188 1 94.75 34 SER B O 1
ATOM 2041 N N . ILE B 1 35 ? -8.125 -12.148 -7.492 1 96.94 35 ILE B N 1
ATOM 2042 C CA . ILE B 1 35 ? -7.016 -12.453 -8.391 1 96.94 35 ILE B CA 1
ATOM 2043 C C . ILE B 1 35 ? -5.695 -12.328 -7.633 1 96.94 35 ILE B C 1
ATOM 2045 O O . ILE B 1 35 ? -4.82 -13.188 -7.754 1 96.94 35 ILE B O 1
ATOM 2049 N N . ALA B 1 36 ? -5.551 -11.297 -6.828 1 96.75 36 ALA B N 1
ATOM 2050 C CA . ALA B 1 36 ? -4.328 -11.117 -6.047 1 96.75 36 ALA B CA 1
ATOM 2051 C C . ALA B 1 36 ? -4.141 -12.266 -5.059 1 96.75 36 ALA B C 1
ATOM 2053 O O . ALA B 1 36 ? -3.041 -12.812 -4.934 1 96.75 36 ALA B O 1
ATOM 2054 N N . ARG B 1 37 ? -5.207 -12.641 -4.387 1 96.69 37 ARG B N 1
ATOM 2055 C CA . ARG B 1 37 ? -5.113 -13.781 -3.48 1 96.69 37 ARG B CA 1
ATOM 2056 C C . ARG B 1 37 ? -4.762 -15.055 -4.238 1 96.69 37 ARG B C 1
ATOM 2058 O O . ARG B 1 37 ? -3.971 -15.875 -3.762 1 96.69 37 ARG B O 1
ATOM 2065 N N . GLY B 1 38 ? -5.367 -15.234 -5.387 1 98.44 38 GLY B N 1
ATOM 2066 C CA . GLY B 1 38 ? -5.008 -16.359 -6.246 1 98.44 38 GLY B CA 1
ATOM 2067 C C . GLY B 1 38 ? -3.533 -16.375 -6.602 1 98.44 38 GLY B C 1
ATOM 2068 O O . GLY B 1 38 ? -2.924 -17.453 -6.668 1 98.44 38 GLY B O 1
ATOM 2069 N N . GLY B 1 39 ? -2.988 -15.211 -6.852 1 98.62 39 GLY B N 1
ATOM 2070 C CA . GLY B 1 39 ? -1.56 -15.117 -7.109 1 98.62 39 GLY B CA 1
ATOM 2071 C C . GLY B 1 39 ? -0.712 -15.578 -5.938 1 98.62 39 GLY B C 1
ATOM 2072 O O . GLY B 1 39 ? 0.338 -16.188 -6.129 1 98.62 39 GLY B O 1
ATOM 2073 N N . MET B 1 40 ? -1.154 -15.273 -4.754 1 98.5 40 MET B N 1
ATOM 2074 C CA . MET B 1 40 ? -0.441 -15.75 -3.568 1 98.5 40 MET B CA 1
ATOM 2075 C C . MET B 1 40 ? -0.567 -17.266 -3.426 1 98.5 40 MET B C 1
ATOM 2077 O O . MET B 1 40 ? 0.388 -17.938 -3.033 1 98.5 40 MET B O 1
ATOM 2081 N N . LEU B 1 41 ? -1.735 -17.797 -3.764 1 98.75 41 LEU B N 1
ATOM 2082 C CA . LEU B 1 41 ? -1.923 -19.234 -3.74 1 98.75 41 LEU B CA 1
ATOM 2083 C C . LEU B 1 41 ? -1.034 -19.922 -4.777 1 98.75 41 LEU B C 1
ATOM 2085 O O . LEU B 1 41 ? -0.436 -20.969 -4.5 1 98.75 41 LEU B O 1
ATOM 2089 N N . TYR B 1 42 ? -0.909 -19.344 -5.918 1 98.88 42 TYR B N 1
ATOM 2090 C CA . TYR B 1 42 ? -0.023 -19.797 -6.98 1 98.88 42 TYR B CA 1
ATOM 2091 C C . TYR B 1 42 ? 1.417 -19.891 -6.492 1 98.88 42 TYR B C 1
ATOM 2093 O O . TYR B 1 42 ? 2.152 -20.797 -6.879 1 98.88 42 TYR B O 1
ATOM 2101 N N . ASP B 1 43 ? 1.779 -18.969 -5.609 1 98.81 43 ASP B N 1
ATOM 2102 C CA . ASP B 1 43 ? 3.107 -18.906 -5.008 1 98.81 43 ASP B CA 1
ATOM 2103 C C . ASP B 1 43 ? 3.283 -20 -3.959 1 98.81 43 ASP B C 1
ATOM 2105 O O . ASP B 1 43 ? 4.145 -20.875 -4.102 1 98.81 43 ASP B O 1
ATOM 2109 N N . LYS B 1 44 ? 2.398 -19.969 -2.959 1 98.69 44 LYS B N 1
ATOM 2110 C CA . LYS B 1 44 ? 2.539 -20.906 -1.843 1 98.69 44 LYS B CA 1
ATOM 2111 C C . LYS B 1 44 ? 1.206 -21.109 -1.131 1 98.69 44 LYS B C 1
ATOM 2113 O O . LYS B 1 44 ? 1.002 -20.609 -0.023 1 98.69 44 LYS B O 1
ATOM 2118 N N . TRP B 1 45 ? 0.41 -21.969 -1.703 1 98.69 45 TRP B N 1
ATOM 2119 C CA . TRP B 1 45 ? -0.963 -22.125 -1.237 1 98.69 45 TRP B CA 1
ATOM 2120 C C . TRP B 1 45 ? -0.995 -22.609 0.207 1 98.69 45 TRP B C 1
ATOM 2122 O O . TRP B 1 45 ? -1.831 -22.172 1 1 98.69 45 TRP B O 1
ATOM 2132 N N . PHE B 1 46 ? -0.111 -23.438 0.654 1 98.56 46 PHE B N 1
ATOM 2133 C CA . PHE B 1 46 ? -0.183 -24 2 1 98.56 46 PHE B CA 1
ATOM 2134 C C . PHE B 1 46 ? 0.132 -22.938 3.043 1 98.56 46 PHE B C 1
ATOM 2136 O O . PHE B 1 46 ? -0.39 -22.984 4.16 1 98.56 46 PHE B O 1
ATOM 2143 N N . LYS B 1 47 ? 0.925 -21.953 2.693 1 98.12 47 LYS B N 1
ATOM 2144 C CA . LYS B 1 47 ? 1.176 -20.844 3.605 1 98.12 47 LYS B CA 1
ATOM 2145 C C . LYS B 1 47 ? -0.032 -19.906 3.684 1 98.12 47 LYS B C 1
ATOM 2147 O O . LYS B 1 47 ? -0.365 -19.406 4.758 1 98.12 47 LYS B O 1
ATOM 2152 N N . VAL B 1 48 ? -0.669 -19.688 2.561 1 97.94 48 VAL B N 1
ATOM 2153 C CA . VAL B 1 48 ? -1.82 -18.797 2.504 1 97.94 48 VAL B CA 1
ATOM 2154 C C . VAL B 1 48 ? -2.945 -19.344 3.377 1 97.94 48 VAL B C 1
ATOM 2156 O O . VAL B 1 48 ? -3.588 -18.594 4.117 1 97.94 48 VAL B O 1
ATOM 2159 N N . ILE B 1 49 ? -3.107 -20.641 3.352 1 98.12 49 ILE B N 1
ATOM 2160 C CA . ILE B 1 49 ? -4.297 -21.188 3.992 1 98.12 49 ILE B CA 1
ATOM 2161 C C . ILE B 1 49 ? -3.922 -21.828 5.332 1 98.12 49 ILE B C 1
ATOM 2163 O O . ILE B 1 49 ? -4.77 -22.406 6.008 1 98.12 49 ILE B O 1
ATOM 2167 N N . GLY B 1 50 ? -2.641 -21.766 5.656 1 97.81 50 GLY B N 1
ATOM 2168 C CA . GLY B 1 50 ? -2.18 -22.297 6.926 1 97.81 50 GLY B CA 1
ATOM 2169 C C . GLY B 1 50 ? -2.186 -23.812 6.961 1 97.81 50 GLY B C 1
ATOM 2170 O O . GLY B 1 50 ? -2.389 -24.422 8.016 1 97.81 50 GLY B O 1
ATOM 2171 N N . ALA B 1 51 ? -2.035 -24.422 5.797 1 97.56 51 ALA B N 1
ATOM 2172 C CA . ALA B 1 51 ? -1.993 -25.891 5.711 1 97.56 51 ALA B CA 1
ATOM 2173 C C . ALA B 1 51 ? -0.58 -26.406 5.949 1 97.56 51 ALA B C 1
ATOM 2175 O O . ALA B 1 51 ? 0.395 -25.672 5.816 1 97.56 51 ALA B O 1
ATOM 2176 N N . GLN B 1 52 ? -0.538 -27.688 6.34 1 96.38 52 GLN B N 1
ATOM 2177 C CA . GLN B 1 52 ? 0.761 -28.359 6.41 1 96.38 52 GLN B CA 1
ATOM 2178 C C . GLN B 1 52 ? 1.361 -28.531 5.016 1 96.38 52 GLN B C 1
ATOM 2180 O O . GLN B 1 52 ? 0.673 -28.953 4.086 1 96.38 52 GLN B O 1
ATOM 2185 N N . LYS B 1 53 ? 2.568 -28.172 4.914 1 96.12 53 LYS B N 1
ATOM 2186 C CA . LYS B 1 53 ? 3.213 -28.328 3.613 1 96.12 53 LYS B CA 1
ATOM 2187 C C . LYS B 1 53 ? 3.447 -29.812 3.293 1 96.12 53 LYS B C 1
ATOM 2189 O O . LYS B 1 53 ? 3.746 -30.594 4.184 1 96.12 53 LYS B O 1
ATOM 2194 N N . PRO B 1 54 ? 3.336 -30.125 2.066 1 95.88 54 PRO B N 1
ATOM 2195 C CA . PRO B 1 54 ? 3.678 -31.5 1.688 1 95.88 54 PRO B CA 1
ATOM 2196 C C . PRO B 1 54 ? 5.164 -31.812 1.858 1 95.88 54 PRO B C 1
ATOM 2198 O O . PRO B 1 54 ? 6.008 -30.922 1.661 1 95.88 54 PRO B O 1
ATOM 2201 N N . SER B 1 55 ? 5.445 -33.062 2.205 1 94.44 55 SER B N 1
ATOM 2202 C CA . SER B 1 55 ? 6.844 -33.406 2.436 1 94.44 55 SER B CA 1
ATOM 2203 C C . SER B 1 55 ? 7.422 -34.156 1.253 1 94.44 55 SER B C 1
ATOM 2205 O O . SER B 1 55 ? 8.617 -34.062 0.962 1 94.44 55 SER B O 1
ATOM 2207 N N . GLU B 1 56 ? 6.562 -34.906 0.549 1 96.19 56 GLU B N 1
ATOM 2208 C CA . GLU B 1 56 ? 7.035 -35.656 -0.594 1 96.19 56 GLU B CA 1
ATOM 2209 C C . GLU B 1 56 ? 7.164 -34.781 -1.839 1 96.19 56 GLU B C 1
ATOM 2211 O O . GLU B 1 56 ? 6.508 -33.75 -1.944 1 96.19 56 GLU B O 1
ATOM 2216 N N . THR B 1 57 ? 8.023 -35.219 -2.723 1 98.06 57 THR B N 1
ATOM 2217 C CA . THR B 1 57 ? 8.133 -34.531 -4.02 1 98.06 57 THR B CA 1
ATOM 2218 C C . THR B 1 57 ? 6.883 -34.812 -4.859 1 98.06 57 THR B C 1
ATOM 2220 O O . THR B 1 57 ? 6.367 -35.938 -4.891 1 98.06 57 THR B O 1
ATOM 2223 N N . HIS B 1 58 ? 6.426 -33.781 -5.445 1 98.25 58 HIS B N 1
ATOM 2224 C CA . HIS B 1 58 ? 5.219 -33.906 -6.254 1 98.25 58 HIS B CA 1
ATOM 2225 C C . HIS B 1 58 ? 5.379 -34.969 -7.344 1 98.25 58 HIS B C 1
ATOM 2227 O O . HIS B 1 58 ? 6.426 -35.031 -7.992 1 98.25 58 HIS B O 1
ATOM 2233 N N . LYS B 1 59 ? 4.402 -35.656 -7.625 1 97 59 LYS B N 1
ATOM 2234 C CA . LYS B 1 59 ? 4.477 -36.812 -8.539 1 97 59 LYS B CA 1
ATOM 2235 C C . LYS B 1 59 ? 4.754 -36.344 -9.969 1 97 59 LYS B C 1
ATOM 2237 O O . LYS B 1 59 ? 5.344 -37.094 -10.758 1 97 59 LYS B O 1
ATOM 2242 N N . ALA B 1 60 ? 4.363 -35.125 -10.289 1 97.62 60 ALA B N 1
ATOM 2243 C CA . ALA B 1 60 ? 4.535 -34.625 -11.656 1 97.62 60 ALA B CA 1
ATOM 2244 C C . ALA B 1 60 ? 5.895 -33.938 -11.828 1 97.62 60 ALA B C 1
ATOM 2246 O O . ALA B 1 60 ? 6.242 -33.5 -12.922 1 97.62 60 ALA B O 1
ATOM 2247 N N . TRP B 1 61 ? 6.668 -33.781 -10.75 1 97.88 61 TRP B N 1
ATOM 2248 C CA . TRP B 1 61 ? 8.008 -33.188 -10.867 1 97.88 61 TRP B CA 1
ATOM 2249 C C . TRP B 1 61 ? 8.922 -34.125 -11.664 1 97.88 61 TRP B C 1
ATOM 2251 O O . TRP B 1 61 ? 9.023 -35.312 -11.359 1 97.88 61 TRP B O 1
ATOM 2261 N N . PRO B 1 62 ? 9.562 -33.594 -12.664 1 96.88 62 PRO B N 1
ATOM 2262 C CA . PRO B 1 62 ? 10.391 -34.5 -13.469 1 96.88 62 PRO B CA 1
ATOM 2263 C C . PRO B 1 62 ? 11.57 -35.062 -12.688 1 96.88 62 PRO B C 1
ATOM 2265 O O . PRO B 1 62 ? 12.328 -34.312 -12.07 1 96.88 62 PRO B O 1
ATOM 2268 N N . ALA B 1 63 ? 11.758 -36.312 -12.828 1 93.25 63 ALA B N 1
ATOM 2269 C CA . ALA B 1 63 ? 12.828 -37.031 -12.125 1 93.25 63 ALA B CA 1
ATOM 2270 C C . ALA B 1 63 ? 14.195 -36.469 -12.531 1 93.25 63 ALA B C 1
ATOM 2272 O O . ALA B 1 63 ? 15.148 -36.531 -11.75 1 93.25 63 ALA B O 1
ATOM 2273 N N . ALA B 1 64 ? 14.234 -35.938 -13.727 1 93.19 64 ALA B N 1
ATOM 2274 C CA . ALA B 1 64 ? 15.5 -35.438 -14.266 1 93.19 64 ALA B CA 1
ATOM 2275 C C . ALA B 1 64 ? 15.961 -34.188 -13.508 1 93.19 64 ALA B C 1
ATOM 2277 O O . ALA B 1 64 ? 17.141 -33.844 -13.531 1 93.19 64 ALA B O 1
ATOM 2278 N N . ASN B 1 65 ? 15.055 -33.438 -12.914 1 95.94 65 ASN B N 1
ATOM 2279 C CA . ASN B 1 65 ? 15.422 -32.281 -12.094 1 95.94 65 ASN B CA 1
ATOM 2280 C C . ASN B 1 65 ? 15.633 -32.688 -10.633 1 95.94 65 ASN B C 1
ATOM 2282 O O . ASN B 1 65 ? 14.672 -32.812 -9.883 1 95.94 65 ASN B O 1
ATOM 2286 N N . THR B 1 66 ? 16.891 -32.812 -10.234 1 94.25 66 THR B N 1
ATOM 2287 C CA . THR B 1 66 ? 17.219 -33.25 -8.883 1 94.25 66 THR B CA 1
ATOM 2288 C C . THR B 1 66 ? 17.547 -32.062 -7.996 1 94.25 66 THR B C 1
ATOM 2290 O O . THR B 1 66 ? 17.938 -32.219 -6.84 1 94.25 66 THR B O 1
ATOM 2293 N N . LYS B 1 67 ? 17.406 -30.859 -8.547 1 95.31 67 LYS B N 1
ATOM 2294 C CA . LYS B 1 67 ? 17.797 -29.656 -7.824 1 95.31 67 LYS B CA 1
ATOM 2295 C C . LYS B 1 67 ? 16.75 -29.25 -6.797 1 95.31 67 LYS B C 1
ATOM 2297 O O . LYS B 1 67 ? 17.031 -28.516 -5.859 1 95.31 67 LYS B O 1
ATOM 2302 N N . LYS B 1 68 ? 15.508 -29.688 -6.996 1 97.12 68 LYS B N 1
ATOM 2303 C CA . LYS B 1 68 ? 14.414 -29.359 -6.086 1 97.12 68 LYS B CA 1
ATOM 2304 C C . LYS B 1 68 ? 13.688 -30.625 -5.629 1 97.12 68 LYS B C 1
ATOM 2306 O O . LYS B 1 68 ? 13.664 -31.625 -6.348 1 97.12 68 LYS B O 1
ATOM 2311 N N . SER B 1 69 ? 13.125 -30.594 -4.469 1 96.88 69 SER B N 1
ATOM 2312 C CA . SER B 1 69 ? 12.344 -31.672 -3.885 1 96.88 69 SER B CA 1
ATOM 2313 C C . SER B 1 69 ? 11.438 -31.156 -2.766 1 96.88 69 SER B C 1
ATOM 2315 O O . SER B 1 69 ? 11.523 -29.984 -2.385 1 96.88 69 SER B O 1
ATOM 2317 N N . GLY B 1 70 ? 10.477 -32 -2.4 1 97.44 70 GLY B N 1
ATOM 2318 C CA . GLY B 1 70 ? 9.656 -31.656 -1.253 1 97.44 70 GLY B CA 1
ATOM 2319 C C . GLY B 1 70 ? 8.594 -30.609 -1.57 1 97.44 70 GLY B C 1
ATOM 2320 O O . GLY B 1 70 ? 7.992 -30.641 -2.646 1 97.44 70 GLY B O 1
ATOM 2321 N N . ASP B 1 71 ? 8.336 -29.719 -0.618 1 97.75 71 ASP B N 1
ATOM 2322 C CA . ASP B 1 71 ? 7.191 -28.812 -0.668 1 97.75 71 ASP B CA 1
ATOM 2323 C C . ASP B 1 71 ? 7.328 -27.812 -1.82 1 97.75 71 ASP B C 1
ATOM 2325 O O . ASP B 1 71 ? 6.328 -27.391 -2.396 1 97.75 71 ASP B O 1
ATOM 2329 N N . VAL B 1 72 ? 8.586 -27.516 -2.152 1 97.94 72 VAL B N 1
ATOM 2330 C CA . VAL B 1 72 ? 8.82 -26.531 -3.203 1 97.94 72 VAL B CA 1
ATOM 2331 C C . VAL B 1 72 ? 8.203 -27.016 -4.516 1 97.94 72 VAL B C 1
ATOM 2333 O O . VAL B 1 72 ? 7.703 -26.219 -5.309 1 97.94 72 VAL B O 1
ATOM 2336 N N . THR B 1 73 ? 8.086 -28.375 -4.727 1 98.31 73 THR B N 1
ATOM 2337 C CA . THR B 1 73 ? 7.605 -28.953 -5.973 1 98.31 73 THR B CA 1
ATOM 2338 C C . THR B 1 73 ? 6.078 -28.953 -6.012 1 98.31 73 THR B C 1
ATOM 2340 O O . THR B 1 73 ? 5.48 -29.328 -7.023 1 98.31 73 THR B O 1
ATOM 2343 N N . TRP B 1 74 ? 5.457 -28.438 -4.941 1 98.25 74 TRP B N 1
ATOM 2344 C CA . TRP B 1 74 ? 4 -28.422 -4.859 1 98.25 74 TRP B CA 1
ATOM 2345 C C . TRP B 1 74 ? 3.453 -27.031 -5.148 1 98.25 74 TRP B C 1
ATOM 2347 O O . TRP B 1 74 ? 2.238 -26.828 -5.227 1 98.25 74 TRP B O 1
ATOM 2357 N N . ARG B 1 75 ? 4.355 -26.078 -5.305 1 98.5 75 ARG B N 1
ATOM 2358 C CA . ARG B 1 75 ? 3.971 -24.719 -5.676 1 98.5 75 ARG B CA 1
ATOM 2359 C C . ARG B 1 75 ? 3.699 -24.625 -7.172 1 98.5 75 ARG B C 1
ATOM 2361 O O . ARG B 1 75 ? 4.473 -25.125 -7.988 1 98.5 75 ARG B O 1
ATOM 2368 N N . CYS B 1 76 ? 2.621 -23.953 -7.648 1 98.75 76 CYS B N 1
ATOM 2369 C CA . CYS B 1 76 ? 2.287 -23.844 -9.062 1 98.75 76 CYS B CA 1
ATOM 2370 C C . CYS B 1 76 ? 3.424 -23.188 -9.844 1 98.75 76 CYS B C 1
ATOM 2372 O O . CYS B 1 76 ? 3.801 -23.656 -10.914 1 98.75 76 CYS B O 1
ATOM 2374 N N . LYS B 1 77 ? 4 -22.156 -9.25 1 98.56 77 LYS B N 1
ATOM 2375 C CA . LYS B 1 77 ? 5.07 -21.406 -9.906 1 98.56 77 LYS B CA 1
ATOM 2376 C C . LYS B 1 77 ? 6.289 -22.297 -10.156 1 98.56 77 LYS B C 1
ATOM 2378 O O . LYS B 1 77 ? 7.098 -22.016 -11.039 1 98.56 77 LYS B O 1
ATOM 2383 N N . SER B 1 78 ? 6.438 -23.359 -9.367 1 98.56 78 SER B N 1
ATOM 2384 C CA . SER B 1 78 ? 7.637 -24.188 -9.492 1 98.56 78 SER B CA 1
ATOM 2385 C C . SER B 1 78 ? 7.68 -24.906 -10.844 1 98.56 78 SER B C 1
ATOM 2387 O O . SER B 1 78 ? 8.758 -25.156 -11.383 1 98.56 78 SER B O 1
ATOM 2389 N N . CYS B 1 79 ? 6.559 -25.219 -11.367 1 98.56 79 CYS B N 1
ATOM 2390 C CA . CYS B 1 79 ? 6.484 -25.922 -12.648 1 98.56 79 CYS B CA 1
ATOM 2391 C C . CYS B 1 79 ? 6.141 -24.953 -13.773 1 98.56 79 CYS B C 1
ATOM 2393 O O . CYS B 1 79 ? 6.695 -25.047 -14.875 1 98.56 79 CYS B O 1
ATOM 2395 N N . HIS B 1 80 ? 5.258 -23.969 -13.492 1 98.56 80 HIS B N 1
ATOM 2396 C CA . HIS B 1 80 ? 4.699 -23.172 -14.586 1 98.56 80 HIS B CA 1
ATOM 2397 C C . HIS B 1 80 ? 5.379 -21.812 -14.68 1 98.56 80 HIS B C 1
ATOM 2399 O O . HIS B 1 80 ? 5.125 -21.062 -15.625 1 98.56 80 HIS B O 1
ATOM 2405 N N . GLY B 1 81 ? 6.227 -21.516 -13.734 1 98.38 81 GLY B N 1
ATOM 2406 C CA . GLY B 1 81 ? 7.039 -20.312 -13.805 1 98.38 81 GLY B CA 1
ATOM 2407 C C . GLY B 1 81 ? 6.398 -19.109 -13.117 1 98.38 81 GLY B C 1
ATOM 2408 O O . GLY B 1 81 ? 5.172 -18.969 -13.117 1 98.38 81 GLY B O 1
ATOM 2409 N N . TRP B 1 82 ? 7.219 -18.234 -12.633 1 98.38 82 TRP B N 1
ATOM 2410 C CA . TRP B 1 82 ? 6.738 -16.969 -12.109 1 98.38 82 TRP B CA 1
ATOM 2411 C C . TRP B 1 82 ? 6.082 -16.141 -13.211 1 98.38 82 TRP B C 1
ATOM 2413 O O . TRP B 1 82 ? 5.109 -15.422 -12.961 1 98.38 82 TRP B O 1
ATOM 2423 N N . ASP B 1 83 ? 6.629 -16.25 -14.445 1 98.19 83 ASP B N 1
ATOM 2424 C CA . ASP B 1 83 ? 6.109 -15.523 -15.602 1 98.19 83 ASP B CA 1
ATOM 2425 C C . ASP B 1 83 ? 5.012 -16.328 -16.297 1 98.19 83 ASP B C 1
ATOM 2427 O O . ASP B 1 83 ? 4.5 -15.906 -17.344 1 98.19 83 ASP B O 1
ATOM 2431 N N . MET B 1 84 ? 4.699 -17.5 -15.781 1 98.38 84 MET B N 1
ATOM 2432 C CA . MET B 1 84 ? 3.623 -18.391 -16.219 1 98.38 84 MET B CA 1
ATOM 2433 C C . MET B 1 84 ? 3.881 -18.906 -17.625 1 98.38 84 MET B C 1
ATOM 2435 O O . MET B 1 84 ? 2.945 -19.281 -18.328 1 98.38 84 MET B O 1
ATOM 2439 N N . LYS B 1 85 ? 5.199 -18.953 -18.016 1 98.19 85 LYS B N 1
ATOM 2440 C CA . LYS B 1 85 ? 5.547 -19.406 -19.359 1 98.19 85 LYS B CA 1
ATOM 2441 C C . LYS B 1 85 ? 6.285 -20.75 -19.328 1 98.19 85 LYS B C 1
ATOM 2443 O O . LYS B 1 85 ? 6.688 -21.266 -20.359 1 98.19 85 LYS B O 1
ATOM 2448 N N . GLY B 1 86 ? 6.484 -21.234 -18.078 1 97.75 86 GLY B N 1
ATOM 2449 C CA . GLY B 1 86 ? 7.133 -22.516 -17.922 1 97.75 86 GLY B CA 1
ATOM 2450 C C . GLY B 1 86 ? 8.422 -22.641 -18.719 1 97.75 86 GLY B C 1
ATOM 2451 O O . GLY B 1 86 ? 9.289 -21.766 -18.625 1 97.75 86 GLY B O 1
ATOM 2452 N N . LYS B 1 87 ? 8.508 -23.703 -19.5 1 96.75 87 LYS B N 1
ATOM 2453 C CA . LYS B 1 87 ? 9.734 -24.031 -20.234 1 96.75 87 LYS B CA 1
ATOM 2454 C C . LYS B 1 87 ? 10.016 -22.984 -21.312 1 96.75 87 LYS B C 1
ATOM 2456 O O . LYS B 1 87 ? 11.125 -22.906 -21.828 1 96.75 87 LYS B O 1
ATOM 2461 N N . ASP B 1 88 ? 9.023 -22.172 -21.656 1 96.69 88 ASP B N 1
ATOM 2462 C CA . ASP B 1 88 ? 9.172 -21.203 -22.75 1 96.69 88 ASP B CA 1
ATOM 2463 C C . ASP B 1 88 ? 9.547 -19.828 -22.219 1 96.69 88 ASP B C 1
ATOM 2465 O O . ASP B 1 88 ? 9.711 -18.891 -23 1 96.69 88 ASP B O 1
ATOM 2469 N N . GLY B 1 89 ? 9.688 -19.688 -20.922 1 97 89 GLY B N 1
ATOM 2470 C CA . GLY B 1 89 ? 10 -18.406 -20.297 1 97 89 GLY B CA 1
ATOM 2471 C C . GLY B 1 89 ? 11.242 -18.453 -19.422 1 97 89 GLY B C 1
ATOM 2472 O O . GLY B 1 89 ? 12.273 -18.984 -19.844 1 97 89 GLY B O 1
ATOM 2473 N N . ALA B 1 90 ? 11.125 -17.875 -18.266 1 94.81 90 ALA B N 1
ATOM 2474 C CA . ALA B 1 90 ? 12.25 -17.734 -17.344 1 94.81 90 ALA B CA 1
ATOM 2475 C C . ALA B 1 90 ? 12.781 -19.109 -16.906 1 94.81 90 ALA B C 1
ATOM 2477 O O . ALA B 1 90 ? 13.938 -19.219 -16.484 1 94.81 90 ALA B O 1
ATOM 2478 N N . TYR B 1 91 ? 11.922 -20.188 -17.031 1 96.06 91 TYR B N 1
ATOM 2479 C CA . TYR B 1 91 ? 12.312 -21.516 -16.578 1 96.06 91 TYR B CA 1
ATOM 2480 C C . TYR B 1 91 ? 12.883 -22.328 -17.734 1 96.06 91 TYR B C 1
ATOM 2482 O O . TYR B 1 91 ? 13.07 -23.547 -17.609 1 96.06 91 TYR B O 1
ATOM 2490 N N . ALA B 1 92 ? 13.211 -21.719 -18.844 1 95.44 92 ALA B N 1
ATOM 2491 C CA . ALA B 1 92 ? 13.891 -22.391 -19.953 1 95.44 92 ALA B CA 1
ATOM 2492 C C . ALA B 1 92 ? 15.289 -22.859 -19.547 1 95.44 92 ALA B C 1
ATOM 2494 O O . ALA B 1 92 ? 15.898 -23.688 -20.219 1 95.44 92 ALA B O 1
ATOM 2495 N N . LYS B 1 93 ? 15.742 -22.328 -18.438 1 92.69 93 LYS B N 1
ATOM 2496 C CA . LYS B 1 93 ? 17.031 -22.688 -17.875 1 92.69 93 LYS B CA 1
ATOM 2497 C C . LYS B 1 93 ? 17.031 -22.516 -16.359 1 92.69 93 LYS B C 1
ATOM 2499 O O . LYS B 1 93 ? 16.062 -22.016 -15.781 1 92.69 93 LYS B O 1
ATOM 2504 N N . GLY B 1 94 ? 18.047 -22.969 -15.75 1 93.25 94 GLY B N 1
ATOM 2505 C CA . GLY B 1 94 ? 18.25 -22.734 -14.328 1 93.25 94 GLY B CA 1
ATOM 2506 C C . GLY B 1 94 ? 17.703 -23.844 -13.461 1 93.25 94 GLY B C 1
ATOM 2507 O O . GLY B 1 94 ? 17.422 -24.938 -13.953 1 93.25 94 GLY B O 1
ATOM 2508 N N . SER B 1 95 ? 17.531 -23.594 -12.188 1 95.12 95 SER B N 1
ATOM 2509 C CA . SER B 1 95 ? 17.266 -24.625 -11.188 1 95.12 95 SER B CA 1
ATOM 2510 C C . SER B 1 95 ? 15.82 -25.109 -11.281 1 95.12 95 SER B C 1
ATOM 2512 O O . SER B 1 95 ? 15.477 -26.156 -10.711 1 95.12 95 SER B O 1
ATOM 2514 N N . TYR B 1 96 ? 14.977 -24.391 -12.039 1 96.5 96 TYR B N 1
ATOM 2515 C CA . TYR B 1 96 ? 13.578 -24.797 -12.172 1 96.5 96 TYR B CA 1
ATOM 2516 C C . TYR B 1 96 ? 13.281 -25.281 -13.586 1 96.5 96 TYR B C 1
ATOM 2518 O O . TYR B 1 96 ? 12.133 -25.281 -14.016 1 96.5 96 TYR B O 1
ATOM 2526 N N . LEU B 1 97 ? 14.352 -25.656 -14.281 1 95.62 97 LE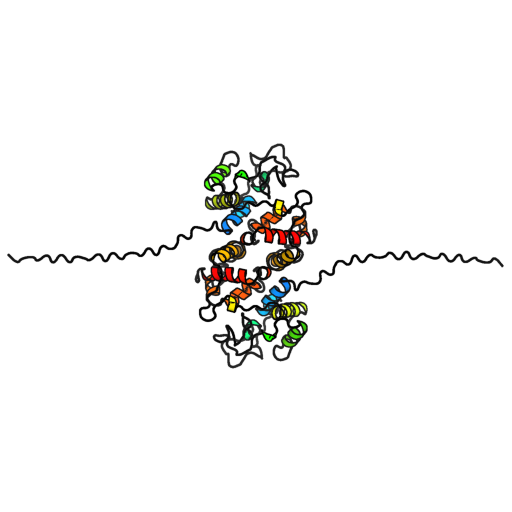U B N 1
ATOM 2527 C CA . LEU B 1 97 ? 14.148 -26.25 -15.594 1 95.62 97 LEU B CA 1
ATOM 2528 C C . LEU B 1 97 ? 13.422 -27.594 -15.484 1 95.62 97 LEU B C 1
ATOM 2530 O O . LEU B 1 97 ? 14.016 -28.594 -15.078 1 95.62 97 LEU B O 1
ATOM 2534 N N . THR B 1 98 ? 12.117 -27.672 -15.891 1 95.31 98 THR B N 1
ATOM 2535 C CA . THR B 1 98 ? 11.305 -28.875 -15.758 1 95.31 98 THR B CA 1
ATOM 2536 C C . THR B 1 98 ? 10.789 -29.328 -17.109 1 95.31 98 THR B C 1
ATOM 2538 O O . THR B 1 98 ? 10.336 -30.469 -17.25 1 95.31 98 THR B O 1
ATOM 2541 N N . GLY B 1 99 ? 10.797 -28.422 -17.984 1 97.06 99 GLY B N 1
ATOM 2542 C CA . GLY B 1 99 ? 10.234 -28.734 -19.297 1 97.06 99 GLY B CA 1
ATOM 2543 C C . GLY B 1 99 ? 8.719 -28.609 -19.344 1 97.06 99 GLY B C 1
ATOM 2544 O O . GLY B 1 99 ? 8.109 -28.797 -20.391 1 97.06 99 GLY B O 1
ATOM 2545 N N . ILE B 1 100 ? 8.133 -28.25 -18.266 1 98 100 ILE B N 1
ATOM 2546 C CA . ILE B 1 100 ? 6.684 -28.172 -18.156 1 98 100 ILE B CA 1
ATOM 2547 C C . ILE B 1 100 ? 6.184 -26.875 -18.766 1 98 100 ILE B C 1
ATOM 2549 O O . ILE B 1 100 ? 6.809 -25.812 -18.578 1 98 100 ILE B O 1
ATOM 2553 N N . LYS B 1 101 ? 5.059 -26.922 -19.484 1 97.69 101 LYS B N 1
ATOM 2554 C CA . LYS B 1 101 ? 4.523 -25.781 -20.219 1 97.69 101 LYS B CA 1
ATOM 2555 C C . LYS B 1 101 ? 3.986 -24.719 -19.266 1 97.69 101 LYS B C 1
ATOM 2557 O O . LYS B 1 101 ? 3.658 -25.016 -18.125 1 97.69 101 LYS B O 1
ATOM 2562 N N . GLY B 1 102 ? 3.867 -23.5 -19.828 1 98.12 102 GLY B N 1
ATOM 2563 C CA . GLY B 1 102 ? 3.221 -22.406 -19.109 1 98.12 102 GLY B CA 1
ATOM 2564 C C . GLY B 1 102 ? 1.707 -22.484 -19.156 1 98.12 102 GLY B C 1
ATOM 2565 O O . GLY B 1 102 ? 1.141 -23.531 -19.469 1 98.12 102 GLY B O 1
ATOM 2566 N N . LEU B 1 103 ? 1.155 -21.406 -18.75 1 98.62 103 LEU B N 1
ATOM 2567 C CA . LEU B 1 103 ? -0.289 -21.422 -18.547 1 98.62 103 LEU B CA 1
ATOM 2568 C C . LEU B 1 103 ? -0.994 -20.531 -19.562 1 98.62 103 LEU B C 1
ATOM 2570 O O . LEU B 1 103 ? -2.168 -20.188 -19.375 1 98.62 103 LEU B O 1
ATOM 2574 N N . GLY B 1 104 ? -0.303 -20.125 -20.578 1 97.88 104 GLY B N 1
ATOM 2575 C CA . GLY B 1 104 ? -0.877 -19.234 -21.562 1 97.88 104 GLY B CA 1
ATOM 2576 C C . GLY B 1 104 ? -2.184 -19.734 -22.141 1 97.88 104 GLY B C 1
ATOM 2577 O O . GLY B 1 104 ? -3.1 -18.953 -22.406 1 97.88 104 GLY B O 1
ATOM 2578 N N . ALA B 1 105 ? -2.371 -21 -22.281 1 97 105 ALA B N 1
ATOM 2579 C CA . ALA B 1 105 ? -3.543 -21.625 -22.891 1 97 105 ALA B CA 1
ATOM 2580 C C . ALA B 1 105 ? -4.766 -21.516 -21.984 1 97 105 ALA B C 1
ATOM 2582 O O . ALA B 1 105 ? -5.895 -21.719 -22.422 1 97 105 ALA B O 1
ATOM 2583 N N . MET B 1 106 ? -4.508 -21.172 -20.734 1 98.12 106 MET B N 1
ATOM 2584 C CA . MET B 1 106 ? -5.609 -21.094 -19.781 1 98.12 106 MET B CA 1
ATOM 2585 C C . MET B 1 106 ? -6.051 -19.656 -19.562 1 98.12 106 MET B C 1
ATOM 2587 O O . MET B 1 106 ? -6.957 -19.391 -18.781 1 98.12 106 MET B O 1
ATOM 2591 N N . ALA B 1 107 ? -5.438 -18.734 -20.25 1 97.44 107 ALA B N 1
ATOM 2592 C CA . ALA B 1 107 ? -5.871 -17.344 -20.156 1 97.44 107 ALA B CA 1
ATOM 2593 C C . ALA B 1 107 ? -7.332 -17.203 -20.562 1 97.44 107 ALA B C 1
ATOM 2595 O O . ALA B 1 107 ? -7.746 -17.719 -21.609 1 97.44 107 ALA B O 1
ATOM 2596 N N . ASN B 1 108 ? -8.164 -16.625 -19.734 1 96.88 108 ASN B N 1
ATOM 2597 C CA . ASN B 1 108 ? -9.57 -16.312 -19.922 1 96.88 108 ASN B CA 1
ATOM 2598 C C . ASN B 1 108 ? -10.43 -17.578 -19.984 1 96.88 108 ASN B C 1
ATOM 2600 O O . ASN B 1 108 ? -11.594 -17.516 -20.375 1 96.88 108 ASN B O 1
ATOM 2604 N N . ALA B 1 109 ? -9.805 -18.703 -19.641 1 97.81 109 ALA B N 1
ATOM 2605 C CA . ALA B 1 109 ? -10.602 -19.938 -19.562 1 97.81 109 ALA B CA 1
ATOM 2606 C C . ALA B 1 109 ? -11.609 -19.875 -18.422 1 97.81 109 ALA B C 1
ATOM 2608 O O . ALA B 1 109 ? -11.43 -19.094 -17.484 1 97.81 109 ALA B O 1
ATOM 2609 N N . ASP B 1 110 ? -12.602 -20.641 -18.531 1 97.06 110 ASP B N 1
ATOM 2610 C CA . ASP B 1 110 ? -13.578 -20.781 -17.453 1 97.06 110 ASP B CA 1
ATOM 2611 C C . ASP B 1 110 ? -12.922 -21.344 -16.188 1 97.06 110 ASP B C 1
ATOM 2613 O O . ASP B 1 110 ? -12.18 -22.312 -16.25 1 97.06 110 ASP B O 1
ATOM 2617 N N . SER B 1 111 ? -13.258 -20.719 -15.094 1 96.25 111 SER B N 1
ATOM 2618 C CA . SER B 1 111 ? -12.648 -21.109 -13.82 1 96.25 111 SER B CA 1
ATOM 2619 C C . SER B 1 111 ? -12.93 -22.562 -13.5 1 96.25 111 SER B C 1
ATOM 2621 O O . SER B 1 111 ? -12.07 -23.266 -12.953 1 96.25 111 SER B O 1
ATOM 2623 N N . ALA B 1 112 ? -14.109 -23.031 -13.844 1 96.81 112 ALA B N 1
ATOM 2624 C CA . ALA B 1 112 ? -14.461 -24.422 -13.578 1 96.81 112 ALA B CA 1
ATOM 2625 C C . ALA B 1 112 ? -13.539 -25.391 -14.32 1 96.81 112 ALA B C 1
ATOM 2627 O O . ALA B 1 112 ? -13.18 -26.438 -13.797 1 96.81 112 ALA B O 1
ATOM 2628 N N . LYS B 1 113 ? -13.188 -25.078 -15.523 1 98.19 113 LYS B N 1
ATOM 2629 C CA . LYS B 1 113 ? -12.25 -25.891 -16.297 1 98.19 113 LYS B CA 1
ATOM 2630 C C . LYS B 1 113 ? -10.867 -25.906 -15.648 1 98.19 113 LYS B C 1
ATOM 2632 O O . LYS B 1 113 ? -10.227 -26.953 -15.57 1 98.19 113 LYS B O 1
ATOM 2637 N N . ILE B 1 114 ? -10.422 -24.781 -15.195 1 98.44 114 ILE B N 1
ATOM 2638 C CA . ILE B 1 114 ? -9.117 -24.656 -14.562 1 98.44 114 ILE B CA 1
ATOM 2639 C C . ILE B 1 114 ? -9.094 -25.453 -13.258 1 98.44 114 ILE B C 1
ATOM 2641 O O . ILE B 1 114 ? -8.141 -26.188 -12.992 1 98.44 114 ILE B O 1
ATOM 2645 N N . ILE B 1 115 ? -10.18 -25.359 -12.484 1 98.5 115 ILE B N 1
ATOM 2646 C CA . ILE B 1 115 ? -10.281 -26.094 -11.227 1 98.5 115 ILE B CA 1
ATOM 2647 C C . ILE B 1 115 ? -10.242 -27.594 -11.492 1 98.5 115 ILE B C 1
ATOM 2649 O O . ILE B 1 115 ? -9.578 -28.344 -10.773 1 98.5 115 ILE B O 1
ATOM 2653 N N . ALA B 1 116 ? -10.883 -28.016 -12.57 1 98.19 116 ALA B N 1
ATOM 2654 C CA . ALA B 1 116 ? -10.875 -29.422 -12.938 1 98.19 116 ALA B CA 1
ATOM 2655 C C . ALA B 1 116 ? -9.461 -29.906 -13.25 1 98.19 116 ALA B C 1
ATOM 2657 O O . ALA B 1 116 ? -9.07 -31.016 -12.875 1 98.19 116 ALA B O 1
ATOM 2658 N N . VAL B 1 117 ? -8.672 -29.109 -13.945 1 98.12 117 VAL B N 1
ATOM 2659 C CA . VAL B 1 117 ? -7.293 -29.453 -14.281 1 98.12 117 VAL B CA 1
ATOM 2660 C C . VAL B 1 117 ? -6.453 -29.547 -13.008 1 98.12 117 VAL B C 1
ATOM 2662 O O . VAL B 1 117 ? -5.66 -30.484 -12.852 1 98.12 117 VAL B O 1
ATOM 2665 N N . ILE B 1 118 ? -6.594 -28.594 -12.047 1 98.06 118 ILE B N 1
ATOM 2666 C CA . ILE B 1 118 ? -5.844 -28.562 -10.797 1 98.06 118 ILE B CA 1
ATOM 2667 C C . ILE B 1 118 ? -6.168 -29.812 -9.977 1 98.06 118 ILE B C 1
ATOM 2669 O O . ILE B 1 118 ? -5.293 -30.359 -9.305 1 98.06 118 ILE B O 1
ATOM 2673 N N . LYS B 1 119 ? -7.367 -30.375 -10.109 1 97.5 119 LYS B N 1
ATOM 2674 C CA . LYS B 1 119 ? -7.824 -31.516 -9.305 1 97.5 119 LYS B CA 1
ATOM 2675 C C . LYS B 1 119 ? -7.523 -32.844 -10.008 1 97.5 119 LYS B C 1
ATOM 2677 O O . LYS B 1 119 ? -7.656 -33.906 -9.406 1 97.5 119 LYS B O 1
ATOM 2682 N N . ASP B 1 120 ? -7.129 -32.781 -11.227 1 97.5 120 ASP B N 1
ATOM 2683 C CA . ASP B 1 120 ? -6.945 -34 -11.984 1 97.5 120 ASP B CA 1
ATOM 2684 C C . ASP B 1 120 ? -5.773 -34.812 -11.438 1 97.5 120 ASP B C 1
ATOM 2686 O O . ASP B 1 120 ? -5.172 -34.438 -10.43 1 97.5 120 ASP B O 1
ATOM 2690 N N . ASP B 1 121 ? -5.434 -35.906 -12.086 1 96.62 121 ASP B N 1
ATOM 2691 C CA . ASP B 1 121 ? -4.449 -36.875 -11.578 1 96.62 121 ASP B CA 1
ATOM 2692 C C . ASP B 1 121 ? -3.039 -36.281 -11.648 1 96.62 121 ASP B C 1
ATOM 2694 O O . ASP B 1 121 ? -2.197 -36.594 -10.797 1 96.62 121 ASP B O 1
ATOM 2698 N N . THR B 1 122 ? -2.812 -35.469 -12.648 1 97 122 THR B N 1
ATOM 2699 C CA . THR B 1 122 ? -1.481 -34.906 -12.828 1 97 122 THR B CA 1
ATOM 2700 C C . THR B 1 122 ? -1.13 -33.969 -11.664 1 97 122 THR B C 1
ATOM 2702 O O . THR B 1 122 ? -0.053 -34.094 -11.078 1 97 122 THR B O 1
ATOM 2705 N N . HIS B 1 123 ? -2.043 -33.062 -11.305 1 97.56 123 HIS B N 1
ATOM 2706 C CA . HIS B 1 123 ? -1.784 -32.094 -10.242 1 97.56 123 HIS B CA 1
ATOM 2707 C C . HIS B 1 123 ? -2.117 -32.688 -8.875 1 97.56 123 HIS B C 1
ATOM 2709 O O . HIS B 1 123 ? -1.351 -32.531 -7.922 1 97.56 123 HIS B O 1
ATOM 2715 N N . GLY B 1 124 ? -3.305 -33.406 -8.82 1 95.94 124 GLY B N 1
ATOM 2716 C CA . GLY B 1 124 ? -3.682 -34.125 -7.621 1 95.94 124 GLY B CA 1
ATOM 2717 C C . GLY B 1 124 ? -3.977 -33.219 -6.445 1 95.94 124 GLY B C 1
ATOM 2718 O O . GLY B 1 124 ? -3.688 -33.562 -5.297 1 95.94 124 GLY B O 1
ATOM 2719 N N . MET B 1 125 ? -4.527 -32.062 -6.586 1 95.62 125 MET B N 1
ATOM 2720 C CA . MET B 1 125 ? -4.688 -31.125 -5.477 1 95.62 125 MET B CA 1
ATOM 2721 C C . MET B 1 125 ? -6.141 -31.078 -5.02 1 95.62 125 MET B C 1
ATOM 2723 O O . MET B 1 125 ? -6.531 -30.156 -4.297 1 95.62 125 MET B O 1
ATOM 2727 N N . GLY B 1 126 ? -6.891 -32 -5.539 1 91.88 126 GLY B N 1
ATOM 2728 C CA . GLY B 1 126 ? -8.25 -32.125 -5.043 1 91.88 126 GLY B CA 1
ATOM 2729 C C . GLY B 1 126 ? -8.328 -32.312 -3.541 1 91.88 126 GLY B C 1
ATOM 2730 O O . GLY B 1 126 ? -7.613 -33.156 -2.977 1 91.88 126 GLY B O 1
ATOM 2731 N N . GLY B 1 127 ? -9.125 -31.516 -2.836 1 94 127 GLY B N 1
ATOM 2732 C CA . GLY B 1 127 ? -9.336 -31.656 -1.405 1 94 127 GLY B CA 1
ATOM 2733 C C . GLY B 1 127 ? -8.273 -30.969 -0.571 1 94 127 GLY B C 1
ATOM 2734 O O . GLY B 1 127 ? -8.375 -30.922 0.657 1 94 127 GLY B O 1
ATOM 2735 N N . MET B 1 128 ? -7.25 -30.406 -1.185 1 96.5 128 MET B N 1
ATOM 2736 C CA . MET B 1 128 ? -6.148 -29.812 -0.433 1 96.5 128 MET B CA 1
ATOM 2737 C C . MET B 1 128 ? -6.453 -28.375 -0.07 1 96.5 128 MET B C 1
ATOM 2739 O O . MET B 1 128 ? -5.84 -27.812 0.839 1 96.5 128 MET B O 1
ATOM 2743 N N . MET B 1 129 ? -7.398 -27.766 -0.8 1 97.12 129 MET B N 1
ATOM 2744 C CA . MET B 1 129 ? -7.805 -26.375 -0.59 1 97.12 129 MET B CA 1
ATOM 2745 C C . MET B 1 129 ? -9.328 -26.25 -0.606 1 97.12 129 MET B C 1
ATOM 2747 O O . MET B 1 129 ? -10.016 -27.047 -1.256 1 97.12 129 MET B O 1
ATOM 2751 N N . ALA B 1 130 ? -9.852 -25.25 0.087 1 97.62 130 ALA B N 1
ATOM 2752 C CA . ALA B 1 130 ? -11.289 -25 0.095 1 97.62 130 ALA B CA 1
ATOM 2753 C C . ALA B 1 130 ? -11.766 -24.484 -1.261 1 97.62 130 ALA B C 1
ATOM 2755 O O . ALA B 1 130 ? -10.953 -24.047 -2.082 1 97.62 130 ALA B O 1
ATOM 2756 N N . ASP B 1 131 ? -13.062 -24.5 -1.48 1 97.06 131 ASP B N 1
ATOM 2757 C CA . ASP B 1 131 ? -13.648 -24.109 -2.756 1 97.06 131 ASP B CA 1
ATOM 2758 C C . ASP B 1 131 ? -13.305 -22.656 -3.09 1 97.06 131 ASP B C 1
ATOM 2760 O O . ASP B 1 131 ? -12.984 -22.344 -4.238 1 97.06 131 ASP B O 1
ATOM 2764 N N . GLN B 1 132 ? -13.305 -21.812 -2.129 1 96.5 132 GLN B N 1
ATOM 2765 C CA . GLN B 1 132 ? -13 -20.406 -2.387 1 96.5 132 GLN B CA 1
ATOM 2766 C C . GLN B 1 132 ? -11.531 -20.234 -2.775 1 96.5 132 GLN B C 1
ATOM 2768 O O . GLN B 1 132 ? -11.211 -19.375 -3.6 1 96.5 132 GLN B O 1
ATOM 2773 N N . ASP B 1 133 ? -10.633 -21.047 -2.146 1 98.12 133 ASP B N 1
ATOM 2774 C CA . ASP B 1 133 ? -9.219 -21 -2.514 1 98.12 133 ASP B CA 1
ATOM 2775 C C . ASP B 1 133 ? -9.016 -21.391 -3.977 1 98.12 133 ASP B C 1
ATOM 2777 O O . ASP B 1 133 ? -8.305 -20.703 -4.715 1 98.12 133 ASP B O 1
ATOM 2781 N N . MET B 1 134 ? -9.719 -22.422 -4.371 1 98.25 134 MET B N 1
ATOM 2782 C CA . MET B 1 134 ? -9.617 -22.891 -5.746 1 98.25 134 MET B CA 1
ATOM 2783 C C . MET B 1 134 ? -10.164 -21.859 -6.727 1 98.25 134 MET B C 1
ATOM 2785 O O . MET B 1 134 ? -9.602 -21.656 -7.805 1 98.25 134 MET B O 1
ATOM 2789 N N . MET B 1 135 ? -11.195 -21.234 -6.316 1 97.38 135 MET B N 1
ATOM 2790 C CA . MET B 1 135 ? -11.781 -20.203 -7.18 1 97.38 135 MET B CA 1
ATOM 2791 C C . MET B 1 135 ? -10.828 -19.031 -7.355 1 97.38 135 MET B C 1
ATOM 2793 O O . MET B 1 135 ? -10.633 -18.547 -8.469 1 97.38 135 MET B O 1
ATOM 2797 N N . ASP B 1 136 ? -10.219 -18.562 -6.277 1 97.69 136 ASP B N 1
ATOM 2798 C CA . ASP B 1 136 ? -9.258 -17.469 -6.355 1 97.69 136 ASP B CA 1
ATOM 2799 C C . ASP B 1 136 ? -8.062 -17.828 -7.227 1 97.69 136 ASP B C 1
ATOM 2801 O O . ASP B 1 136 ? -7.617 -17.031 -8.055 1 97.69 136 ASP B O 1
ATOM 2805 N N . LEU B 1 137 ? -7.582 -19.031 -7.02 1 98.44 137 LEU B N 1
ATOM 2806 C CA . LEU B 1 137 ? -6.469 -19.531 -7.816 1 98.44 137 LEU B CA 1
ATOM 2807 C C . LEU B 1 137 ? -6.844 -19.594 -9.289 1 98.44 137 LEU B C 1
ATOM 2809 O O . LEU B 1 137 ? -6.07 -19.156 -10.148 1 98.44 137 LEU B O 1
ATOM 2813 N N . ALA B 1 138 ? -8.008 -20.109 -9.562 1 98.31 138 ALA B N 1
ATOM 2814 C CA . ALA B 1 138 ? -8.484 -20.203 -10.938 1 98.31 138 ALA B CA 1
ATOM 2815 C C . ALA B 1 138 ? -8.648 -18.812 -11.555 1 98.31 138 ALA B C 1
ATOM 2817 O O . ALA B 1 138 ? -8.312 -18.609 -12.727 1 98.31 138 ALA B O 1
ATOM 2818 N N . ASN B 1 139 ? -9.133 -17.906 -10.797 1 97.31 139 ASN B N 1
ATOM 2819 C CA . ASN B 1 139 ? -9.273 -16.547 -11.289 1 97.31 139 ASN B CA 1
ATOM 2820 C C . ASN B 1 139 ? -7.926 -15.93 -11.648 1 97.31 139 ASN B C 1
ATOM 2822 O O . ASN B 1 139 ? -7.809 -15.234 -12.664 1 97.31 139 ASN B O 1
ATOM 2826 N N . PHE B 1 140 ? -6.977 -16.219 -10.867 1 98.44 140 PHE B N 1
ATOM 2827 C CA . PHE B 1 140 ? -5.641 -15.711 -11.172 1 98.44 140 PHE B CA 1
ATOM 2828 C C . PHE B 1 140 ? -5.113 -16.312 -12.469 1 98.44 140 PHE B C 1
ATOM 2830 O O . PHE B 1 140 ? -4.617 -15.602 -13.336 1 98.44 140 PHE B O 1
ATOM 2837 N N . VAL B 1 141 ? -5.25 -17.609 -12.578 1 98.56 141 VAL B N 1
ATOM 2838 C CA . VAL B 1 141 ? -4.75 -18.297 -13.766 1 98.56 141 VAL B CA 1
ATOM 2839 C C . VAL B 1 141 ? -5.484 -17.797 -15 1 98.56 141 VAL B C 1
ATOM 2841 O O . VAL B 1 141 ? -4.875 -17.594 -16.062 1 98.56 141 VAL B O 1
ATOM 2844 N N . SER B 1 142 ? -6.699 -17.531 -14.867 1 97.94 142 SER B N 1
ATOM 2845 C CA . SER B 1 142 ? -7.547 -17.125 -15.992 1 97.94 142 SER B CA 1
ATOM 2846 C C . SER B 1 142 ? -7.336 -15.648 -16.328 1 97.94 142 SER B C 1
ATOM 2848 O O . SER B 1 142 ? -7.027 -15.312 -17.484 1 97.94 142 SER B O 1
ATOM 2850 N N . LYS B 1 143 ? -7.352 -14.773 -15.312 1 96.38 143 LYS B N 1
ATOM 2851 C CA . LYS B 1 143 ? -7.48 -13.344 -15.562 1 96.38 143 LYS B CA 1
ATOM 2852 C C . LYS B 1 143 ? -6.254 -12.586 -15.062 1 96.38 143 LYS B C 1
ATOM 2854 O O . LYS B 1 143 ? -6.09 -11.398 -15.352 1 96.38 143 LYS B O 1
ATOM 2859 N N . GLY B 1 144 ? -5.422 -13.25 -14.375 1 96.44 144 GLY B N 1
ATOM 2860 C CA . GLY B 1 144 ? -4.316 -12.562 -13.727 1 96.44 144 GLY B CA 1
ATOM 2861 C C . GLY B 1 144 ? -3.037 -12.594 -14.539 1 96.44 144 GLY B C 1
ATOM 2862 O O . GLY B 1 144 ? -2.029 -12.008 -14.141 1 96.44 144 GLY B O 1
ATOM 2863 N N . GLN B 1 145 ? -3.072 -13.227 -15.703 1 96.12 145 GLN B N 1
ATOM 2864 C CA . GLN B 1 145 ? -1.869 -13.352 -16.516 1 96.12 145 GLN B CA 1
ATOM 2865 C C . GLN B 1 145 ? -1.571 -12.055 -17.266 1 96.12 145 GLN B C 1
ATOM 2867 O O . GLN B 1 145 ? -2.488 -11.312 -17.625 1 96.12 145 GLN B O 1
ATOM 2872 N N . PHE B 1 146 ? -0.338 -11.789 -17.453 1 95.19 146 PHE B N 1
ATOM 2873 C CA . PHE B 1 146 ? 0.165 -10.742 -18.328 1 95.19 146 PHE B CA 1
ATOM 2874 C C . PHE B 1 146 ? 1.563 -11.078 -18.828 1 95.19 146 PHE B C 1
ATOM 2876 O O . PHE B 1 146 ? 2.232 -11.953 -18.281 1 95.19 146 PHE B O 1
ATOM 2883 N N . ASP B 1 147 ? 1.944 -10.539 -19.875 1 96.69 147 ASP B N 1
ATOM 2884 C CA . ASP B 1 147 ? 3.246 -10.852 -20.469 1 96.69 147 ASP B CA 1
ATOM 2885 C C . ASP B 1 147 ? 4.359 -10.062 -19.766 1 96.69 147 ASP B C 1
ATOM 2887 O O . ASP B 1 147 ? 4.641 -8.922 -20.141 1 96.69 147 ASP B O 1
ATOM 2891 N N . MET B 1 148 ? 5.082 -10.688 -18.906 1 97.62 148 MET B N 1
ATOM 2892 C CA . MET B 1 148 ? 6.16 -10.023 -18.172 1 97.62 148 MET B CA 1
ATOM 2893 C C . MET B 1 148 ? 7.301 -9.648 -19.109 1 97.62 148 MET B C 1
ATOM 2895 O O . MET B 1 148 ? 8.125 -8.789 -18.797 1 97.62 148 MET B O 1
ATOM 2899 N N . GLY B 1 149 ? 7.344 -10.305 -20.234 1 97.12 149 GLY B N 1
ATOM 2900 C CA . GLY B 1 149 ? 8.367 -9.992 -21.219 1 97.12 149 GLY B CA 1
ATOM 2901 C C . GLY B 1 149 ? 8.258 -8.578 -21.75 1 97.12 149 GLY B C 1
ATOM 2902 O O . GLY B 1 149 ? 9.211 -8.062 -22.328 1 97.12 149 GLY B O 1
ATOM 2903 N N . THR B 1 150 ? 7.094 -7.965 -21.609 1 97.62 150 THR B N 1
ATOM 2904 C CA . THR B 1 150 ? 6.914 -6.566 -21.984 1 97.62 150 THR B CA 1
ATOM 2905 C C . THR B 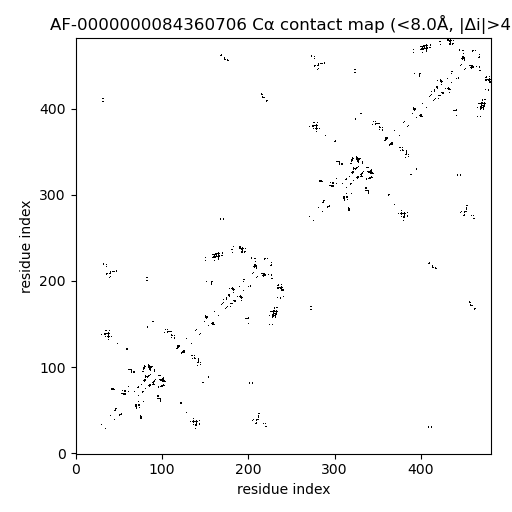1 150 ? 7.758 -5.656 -21.109 1 97.62 150 THR B C 1
ATOM 2907 O O . THR B 1 150 ? 8.195 -4.586 -21.547 1 97.62 150 THR B O 1
ATOM 2910 N N . TYR B 1 151 ? 8.109 -6.164 -19.906 1 98.44 151 TYR B N 1
ATOM 2911 C CA . TYR B 1 151 ? 8.703 -5.277 -18.906 1 98.44 151 TYR B CA 1
ATOM 2912 C C . TYR B 1 151 ? 10.086 -5.77 -18.484 1 98.44 151 TYR B C 1
ATOM 2914 O O . TYR B 1 151 ? 10.891 -5.004 -17.953 1 98.44 151 TYR B O 1
ATOM 2922 N N . ILE B 1 152 ? 10.305 -7.039 -18.625 1 98.69 152 ILE B N 1
ATOM 2923 C CA . ILE B 1 152 ? 11.562 -7.625 -18.172 1 98.69 152 ILE B CA 1
ATOM 2924 C C . ILE B 1 152 ? 12.305 -8.242 -19.359 1 98.69 152 ILE B C 1
ATOM 2926 O O . ILE B 1 152 ? 11.75 -9.086 -20.078 1 98.69 152 ILE B O 1
ATOM 2930 N N . ASP B 1 153 ? 13.547 -7.883 -19.547 1 98.12 153 ASP B N 1
ATOM 2931 C CA . ASP B 1 153 ? 14.398 -8.508 -20.547 1 98.12 153 ASP B CA 1
ATOM 2932 C C . ASP B 1 153 ? 14.883 -9.883 -20.078 1 98.12 153 ASP B C 1
ATOM 2934 O O . ASP B 1 153 ? 15.578 -9.984 -19.062 1 98.12 153 ASP B O 1
ATOM 2938 N N . TYR B 1 154 ? 14.602 -10.867 -20.828 1 96.44 154 TYR B N 1
ATOM 2939 C CA . TYR B 1 154 ? 14.867 -12.234 -20.375 1 96.44 154 TYR B CA 1
ATOM 2940 C C . TYR B 1 154 ? 16.359 -12.539 -20.438 1 96.44 154 TYR B C 1
ATOM 2942 O O . TYR B 1 154 ? 16.859 -13.406 -19.703 1 96.44 154 TYR B O 1
ATOM 2950 N N . ALA B 1 155 ? 17.062 -11.828 -21.266 1 95.44 155 ALA B N 1
ATOM 2951 C CA . ALA B 1 155 ? 18.5 -12.078 -21.422 1 95.44 155 ALA B CA 1
ATOM 2952 C C . ALA B 1 155 ? 19.297 -11.391 -20.312 1 95.44 155 ALA B C 1
ATOM 2954 O O . ALA B 1 155 ? 20.188 -11.984 -19.719 1 95.44 155 ALA B O 1
ATOM 2955 N N . THR B 1 156 ? 18.906 -10.172 -19.938 1 97.31 156 THR B N 1
ATOM 2956 C CA . THR B 1 156 ? 19.719 -9.367 -19.031 1 97.31 156 THR B CA 1
ATOM 2957 C C . THR B 1 156 ? 19.062 -9.281 -17.656 1 97.31 156 THR B C 1
ATOM 2959 O O . THR B 1 156 ? 19.703 -8.859 -16.688 1 97.31 156 THR B O 1
ATOM 2962 N N . LYS B 1 157 ? 17.688 -9.555 -17.578 1 97.81 157 LYS B N 1
ATOM 2963 C CA . LYS B 1 157 ? 16.891 -9.461 -16.359 1 97.81 157 LYS B CA 1
ATOM 2964 C C . LYS B 1 157 ? 16.578 -8.008 -16.016 1 97.81 157 LYS B C 1
ATOM 2966 O O . LYS B 1 157 ? 15.961 -7.727 -14.992 1 97.81 157 LYS B O 1
ATOM 2971 N N . LYS B 1 158 ? 16.969 -7.152 -16.906 1 98.56 158 LYS B N 1
ATOM 2972 C CA . LYS B 1 158 ? 16.719 -5.738 -16.656 1 98.56 158 LYS B CA 1
ATOM 2973 C C . LYS B 1 158 ? 15.25 -5.387 -16.891 1 98.56 158 LYS B C 1
ATOM 2975 O O . LYS B 1 158 ? 14.633 -5.879 -17.844 1 98.56 158 LYS B O 1
ATOM 2980 N N . VAL B 1 159 ? 14.75 -4.531 -16.062 1 98.69 159 VAL B N 1
ATOM 2981 C CA . VAL B 1 159 ? 13.344 -4.156 -16.125 1 98.69 159 VAL B CA 1
ATOM 2982 C C . VAL B 1 159 ? 13.188 -2.832 -16.859 1 98.69 159 VAL B C 1
ATOM 2984 O O . VAL B 1 159 ? 13.969 -1.898 -16.656 1 98.69 159 VAL B O 1
ATOM 2987 N N . LYS B 1 160 ? 12.25 -2.855 -17.703 1 98.06 160 LYS B N 1
ATOM 2988 C CA . LYS B 1 160 ? 11.844 -1.629 -18.391 1 98.06 160 LYS B CA 1
ATOM 2989 C C . LYS B 1 160 ? 10.758 -0.897 -17.594 1 98.06 160 LYS B C 1
ATOM 2991 O O . LYS B 1 160 ? 9.609 -1.348 -17.547 1 98.06 160 LYS B O 1
ATOM 2996 N N . GLY B 1 161 ? 11.078 0.166 -16.938 1 98.44 161 GLY B N 1
ATOM 2997 C CA . GLY B 1 161 ? 10.164 1 -16.172 1 98.44 161 GLY B CA 1
ATOM 2998 C C . GLY B 1 161 ? 10.727 2.373 -15.859 1 98.44 161 GLY B C 1
ATOM 2999 O O . GLY B 1 161 ? 11.906 2.635 -16.109 1 98.44 161 GLY B O 1
ATOM 3000 N N . ASP B 1 162 ? 9.922 3.27 -15.438 1 98.25 162 ASP B N 1
ATOM 3001 C CA . ASP B 1 162 ? 10.312 4.613 -15.023 1 98.25 162 ASP B CA 1
ATOM 3002 C C . ASP B 1 162 ? 10.828 4.621 -13.586 1 98.25 162 ASP B C 1
ATOM 3004 O O . ASP B 1 162 ? 10.047 4.613 -12.641 1 98.25 162 ASP B O 1
ATOM 3008 N N . VAL B 1 163 ? 12.109 4.707 -13.43 1 97.81 163 VAL B N 1
ATOM 3009 C CA . VAL B 1 163 ? 12.773 4.574 -12.141 1 97.81 163 VAL B CA 1
ATOM 3010 C C . VAL B 1 163 ? 12.336 5.711 -11.219 1 97.81 163 VAL B C 1
ATOM 3012 O O . VAL B 1 163 ? 12.148 5.508 -10.016 1 97.81 163 VAL B O 1
ATOM 3015 N N . ALA B 1 164 ? 12.141 6.875 -11.75 1 96.31 164 ALA B N 1
ATOM 3016 C CA . ALA B 1 164 ? 11.742 8.016 -10.93 1 96.31 164 ALA B CA 1
ATOM 3017 C C . ALA B 1 164 ? 10.336 7.812 -10.359 1 96.31 164 ALA B C 1
ATOM 3019 O O . ALA B 1 164 ? 10.109 8.047 -9.172 1 96.31 164 ALA B O 1
ATOM 3020 N N . LYS B 1 165 ? 9.383 7.375 -11.211 1 96.69 165 LYS B N 1
ATOM 3021 C CA . LYS B 1 165 ? 8.047 7.055 -10.719 1 96.69 165 LYS B CA 1
ATOM 3022 C C . LYS B 1 165 ? 8.086 5.91 -9.711 1 96.69 165 LYS B C 1
ATOM 3024 O O . LYS B 1 165 ? 7.422 5.961 -8.68 1 96.69 165 LYS B O 1
ATOM 3029 N N . GLY B 1 166 ? 8.906 4.918 -10.016 1 98.12 166 GLY B N 1
ATOM 3030 C CA . GLY B 1 166 ? 9.062 3.793 -9.109 1 98.12 166 GLY B CA 1
ATOM 3031 C C . GLY B 1 166 ? 9.57 4.199 -7.742 1 98.12 166 GLY B C 1
ATOM 3032 O O . GLY B 1 166 ? 9.125 3.664 -6.723 1 98.12 166 GLY B O 1
ATOM 3033 N N . ALA B 1 167 ? 10.492 5.156 -7.758 1 97.12 167 ALA B N 1
ATOM 3034 C CA . ALA B 1 167 ? 11.023 5.664 -6.496 1 97.12 167 ALA B CA 1
ATOM 3035 C C . ALA B 1 167 ? 9.93 6.309 -5.656 1 97.12 167 ALA B C 1
ATOM 3037 O O . ALA B 1 167 ? 9.867 6.105 -4.441 1 97.12 167 ALA B O 1
ATOM 3038 N N . ALA B 1 168 ? 9.07 7.043 -6.309 1 95.94 168 ALA B N 1
ATOM 3039 C CA . ALA B 1 168 ? 7.973 7.695 -5.602 1 95.94 168 ALA B CA 1
ATOM 3040 C C . ALA B 1 168 ? 7.02 6.664 -5.004 1 95.94 168 ALA B C 1
ATOM 3042 O O . ALA B 1 168 ? 6.645 6.762 -3.834 1 95.94 168 ALA B O 1
ATOM 3043 N N . TYR B 1 169 ? 6.672 5.621 -5.801 1 97.69 169 TYR B N 1
ATOM 3044 C CA . TYR B 1 169 ? 5.781 4.566 -5.328 1 97.69 169 TYR B CA 1
ATOM 3045 C C . TYR B 1 169 ? 6.418 3.777 -4.195 1 97.69 169 TYR B C 1
ATOM 3047 O O . TYR B 1 169 ? 5.793 3.557 -3.154 1 97.69 169 TYR B O 1
ATOM 3055 N N . TYR B 1 170 ? 7.699 3.424 -4.371 1 98.12 170 TYR B N 1
ATOM 3056 C CA . TYR B 1 170 ? 8.398 2.604 -3.385 1 98.12 170 TYR B CA 1
ATOM 3057 C C . TYR B 1 170 ? 8.508 3.33 -2.051 1 98.12 170 TYR B C 1
ATOM 3059 O O . TYR B 1 170 ? 8.227 2.756 -0.997 1 98.12 170 TYR B O 1
ATOM 3067 N N . ASN B 1 171 ? 8.859 4.543 -2.068 1 95.81 171 ASN B N 1
ATOM 3068 C CA . ASN B 1 171 ? 9.18 5.285 -0.852 1 95.81 171 ASN B CA 1
ATOM 3069 C C . ASN B 1 171 ? 7.918 5.645 -0.068 1 95.81 171 ASN B C 1
ATOM 3071 O O . ASN B 1 171 ? 7.977 5.871 1.142 1 95.81 171 ASN B O 1
ATOM 3075 N N . THR B 1 172 ? 6.746 5.621 -0.77 1 95.44 172 THR B N 1
ATOM 3076 C CA . THR B 1 172 ? 5.516 5.984 -0.073 1 95.44 172 THR B CA 1
ATOM 3077 C C . THR B 1 172 ? 4.738 4.734 0.332 1 95.44 172 THR B C 1
ATOM 3079 O O . THR B 1 172 ? 4.016 4.742 1.331 1 95.44 172 THR B O 1
ATOM 3082 N N . VAL B 1 173 ? 4.945 3.631 -0.395 1 96.31 173 VAL B N 1
ATOM 3083 C CA . VAL B 1 173 ? 4.105 2.461 -0.153 1 96.31 173 VAL B CA 1
ATOM 3084 C C . VAL B 1 173 ? 4.941 1.345 0.469 1 96.31 173 VAL B C 1
ATOM 3086 O O . VAL B 1 173 ? 4.492 0.668 1.398 1 96.31 173 VAL B O 1
ATOM 3089 N N . CYS B 1 174 ? 6.133 1.173 0.023 1 96.94 174 CYS B N 1
ATOM 3090 C CA . CYS B 1 174 ? 6.863 -0.06 0.293 1 96.94 174 CYS B CA 1
ATOM 3091 C C . CYS B 1 174 ? 7.895 0.149 1.396 1 96.94 174 CYS B C 1
ATOM 3093 O O . CYS B 1 174 ? 8.109 -0.738 2.223 1 96.94 174 CYS B O 1
ATOM 3095 N N . ALA B 1 175 ? 8.453 1.332 1.476 1 94.81 175 ALA B N 1
ATOM 3096 C CA . ALA B 1 175 ? 9.641 1.599 2.277 1 94.81 175 ALA B CA 1
ATOM 3097 C C . ALA B 1 175 ? 9.32 1.536 3.77 1 94.81 175 ALA B C 1
ATOM 3099 O O . ALA B 1 175 ? 10.219 1.344 4.594 1 94.81 175 ALA B O 1
ATOM 3100 N N . LYS B 1 176 ? 8.07 1.706 4.07 1 90.88 176 LYS B N 1
ATOM 3101 C CA . LYS B 1 176 ? 7.703 1.67 5.484 1 90.88 176 LYS B CA 1
ATOM 3102 C C . LYS B 1 176 ? 8.047 0.32 6.105 1 90.88 176 LYS B C 1
ATOM 3104 O O . LYS B 1 176 ? 8.438 0.249 7.273 1 90.88 176 LYS B O 1
ATOM 3109 N N . CYS B 1 177 ? 7.984 -0.733 5.379 1 93.69 177 CYS B N 1
ATOM 3110 C CA . CYS B 1 177 ? 8.273 -2.076 5.867 1 93.69 177 CYS B CA 1
ATOM 3111 C C . CYS B 1 177 ? 9.648 -2.541 5.395 1 93.69 177 CYS B C 1
ATOM 3113 O O . CYS B 1 177 ? 10.367 -3.215 6.133 1 93.69 177 CYS B O 1
ATOM 3115 N N . HIS B 1 178 ? 10.078 -2.088 4.184 1 96.12 178 HIS B N 1
ATOM 3116 C CA . HIS B 1 178 ? 11.297 -2.627 3.582 1 96.12 178 HIS B CA 1
ATOM 3117 C C . HIS B 1 178 ? 12.477 -1.684 3.787 1 96.12 178 HIS B C 1
ATOM 3119 O O . HIS B 1 178 ? 13.617 -2.027 3.465 1 96.12 178 HIS B O 1
ATOM 3125 N N . GLY B 1 179 ? 12.164 -0.515 4.379 1 93.88 179 GLY B N 1
ATOM 3126 C CA . GLY B 1 179 ? 13.203 0.497 4.484 1 93.88 179 GLY B CA 1
ATOM 3127 C C . GLY B 1 179 ? 13.477 1.211 3.174 1 93.88 179 GLY B C 1
ATOM 3128 O O . GLY B 1 179 ? 13.258 0.647 2.098 1 93.88 179 GLY B O 1
ATOM 3129 N N . ALA B 1 180 ? 14.039 2.41 3.281 1 93.12 180 ALA B N 1
ATOM 3130 C CA . ALA B 1 180 ? 14.344 3.209 2.098 1 93.12 180 ALA B CA 1
ATOM 3131 C C . ALA B 1 180 ? 15.375 2.514 1.213 1 93.12 180 ALA B C 1
ATOM 3133 O O . ALA B 1 180 ? 15.344 2.652 -0.012 1 93.12 180 ALA B O 1
ATOM 3134 N N . ASP B 1 181 ? 16.188 1.691 1.851 1 95.38 181 ASP B N 1
ATOM 3135 C CA . ASP B 1 181 ? 17.266 1.052 1.084 1 95.38 181 ASP B CA 1
ATOM 3136 C C . ASP B 1 181 ? 16.922 -0.407 0.786 1 95.38 181 ASP B C 1
ATOM 3138 O O . ASP B 1 181 ? 17.734 -1.137 0.221 1 95.38 181 ASP B O 1
ATOM 3142 N N . GLY B 1 182 ? 15.797 -0.868 1.238 1 97 182 GLY B N 1
ATOM 3143 C CA . GLY B 1 182 ? 15.328 -2.203 0.9 1 97 182 GLY B CA 1
ATOM 3144 C C . GLY B 1 182 ? 16 -3.293 1.719 1 97 182 GLY B C 1
ATOM 3145 O O . GLY B 1 182 ? 16.031 -4.453 1.31 1 97 182 GLY B O 1
ATOM 3146 N N . THR B 1 183 ? 16.516 -2.947 2.914 1 96.62 183 THR B N 1
ATOM 3147 C CA . THR B 1 183 ? 17.312 -3.918 3.66 1 96.62 183 THR B CA 1
ATOM 3148 C C . THR B 1 183 ? 16.5 -4.484 4.828 1 96.62 183 THR B C 1
ATOM 3150 O O . THR B 1 183 ? 17 -5.352 5.559 1 96.62 183 THR B O 1
ATOM 3153 N N . LEU B 1 184 ? 15.273 -3.982 4.969 1 93.94 184 LEU B N 1
ATOM 3154 C CA . LEU B 1 184 ? 14.414 -4.441 6.055 1 93.94 184 LEU B CA 1
ATOM 3155 C C . LEU B 1 184 ? 13.32 -5.359 5.527 1 93.94 184 LEU B C 1
ATOM 3157 O O . LEU B 1 184 ? 12.938 -5.277 4.359 1 93.94 184 LEU B O 1
ATOM 3161 N N . PRO B 1 185 ? 12.773 -6.215 6.375 1 92.81 185 PRO B N 1
ATOM 3162 C CA . PRO B 1 185 ? 13.203 -6.398 7.762 1 92.81 185 PRO B CA 1
ATOM 3163 C C . PRO B 1 185 ? 14.578 -7.051 7.871 1 92.81 185 PRO B C 1
ATOM 3165 O O . PRO B 1 185 ? 15.047 -7.676 6.914 1 92.81 185 PRO B O 1
ATOM 3168 N N . LYS B 1 186 ? 15.125 -7.039 8.992 1 89.44 186 LYS B N 1
ATOM 3169 C CA . LYS B 1 186 ? 16.5 -7.504 9.188 1 89.44 186 LYS B CA 1
ATOM 3170 C C . LYS B 1 186 ? 16.594 -9.023 9.039 1 89.44 186 LYS B C 1
ATOM 3172 O O . LYS B 1 186 ? 17.641 -9.547 8.633 1 89.44 186 LYS B O 1
ATOM 3177 N N . GLU B 1 187 ? 15.461 -9.648 9.273 1 90 187 GLU B N 1
ATOM 3178 C CA . GLU B 1 187 ? 15.422 -11.109 9.219 1 90 187 GLU B CA 1
ATOM 3179 C C . GLU B 1 187 ? 15.453 -11.602 7.773 1 90 187 GLU B C 1
ATOM 3181 O O . GLU B 1 187 ? 15.727 -12.781 7.523 1 90 187 GLU B O 1
ATOM 3186 N N . MET B 1 188 ? 15.141 -10.742 6.84 1 90.19 188 MET B N 1
ATOM 3187 C CA . MET B 1 188 ? 15.25 -11.133 5.438 1 90.19 188 MET B CA 1
ATOM 3188 C C . MET B 1 188 ? 16.703 -11.305 5.031 1 90.19 188 MET B C 1
ATOM 3190 O O . MET B 1 188 ? 17.516 -10.398 5.23 1 90.19 188 MET B O 1
ATOM 3194 N N . GLU B 1 189 ? 17.047 -12.398 4.531 1 88.44 189 GLU B N 1
ATOM 3195 C CA . GLU B 1 189 ? 18.422 -12.719 4.176 1 88.44 189 GLU B CA 1
ATOM 3196 C C . GLU B 1 189 ? 18.906 -11.852 3.016 1 88.44 189 GLU B C 1
ATOM 3198 O O . GLU B 1 189 ? 20.062 -11.391 3.014 1 88.44 189 GLU B O 1
ATOM 3203 N N . GLU B 1 190 ? 18.094 -11.656 2.102 1 94.31 190 GLU B N 1
ATOM 3204 C CA . GLU B 1 190 ? 18.438 -10.867 0.924 1 94.31 190 GLU B CA 1
ATOM 3205 C C . GLU B 1 190 ? 17.719 -9.523 0.927 1 94.31 190 GLU B C 1
ATOM 3207 O O . GLU B 1 190 ? 16.609 -9.406 1.456 1 94.31 190 GLU B O 1
ATOM 3212 N N . THR B 1 191 ? 18.359 -8.539 0.342 1 97.62 191 THR B N 1
ATOM 3213 C CA . THR B 1 191 ? 17.734 -7.227 0.234 1 97.62 191 THR B CA 1
ATOM 3214 C C . THR B 1 191 ? 16.703 -7.211 -0.889 1 97.62 191 THR B C 1
ATOM 3216 O O . THR B 1 191 ? 16.703 -8.094 -1.754 1 97.62 191 THR B O 1
ATOM 3219 N N . VAL B 1 192 ? 15.875 -6.211 -0.838 1 98.38 192 VAL B N 1
ATOM 3220 C CA . VAL B 1 192 ? 14.938 -5.992 -1.936 1 98.38 192 VAL B CA 1
ATOM 3221 C C . VAL B 1 192 ? 15.711 -5.82 -3.244 1 98.38 192 VAL B C 1
ATOM 3223 O O . VAL B 1 192 ? 15.32 -6.371 -4.277 1 98.38 192 VAL B O 1
ATOM 3226 N N . GLY B 1 193 ? 16.797 -5.078 -3.207 1 98.5 193 GLY B N 1
ATOM 3227 C CA . GLY B 1 193 ? 17.625 -4.898 -4.391 1 98.5 193 GLY B CA 1
ATOM 3228 C C . GLY B 1 193 ? 18.234 -6.191 -4.902 1 98.5 193 GLY B C 1
ATOM 3229 O O . GLY B 1 193 ? 18.156 -6.48 -6.102 1 98.5 193 GLY B O 1
ATOM 3230 N N . GLY B 1 194 ? 18.797 -6.965 -3.996 1 98.19 194 GLY B N 1
ATOM 3231 C CA . GLY B 1 194 ? 19.375 -8.25 -4.375 1 98.19 194 GLY B CA 1
ATOM 3232 C C . GLY B 1 194 ? 18.359 -9.188 -5 1 98.19 194 GLY B C 1
ATOM 3233 O O . GLY B 1 194 ? 18.609 -9.758 -6.062 1 98.19 194 GLY B O 1
ATOM 3234 N N . LEU B 1 195 ? 17.203 -9.273 -4.371 1 98.06 195 LEU B N 1
ATOM 3235 C CA . LEU B 1 195 ? 16.156 -10.141 -4.871 1 98.06 195 LEU B CA 1
ATOM 3236 C C . LEU B 1 195 ? 15.664 -9.68 -6.238 1 98.06 195 LEU B C 1
ATOM 3238 O O . LEU B 1 195 ? 15.43 -10.5 -7.129 1 98.06 195 LEU B O 1
ATOM 3242 N N . SER B 1 196 ? 15.539 -8.367 -6.402 1 98.69 196 SER B N 1
ATOM 3243 C CA . SER B 1 196 ? 15.008 -7.789 -7.629 1 98.69 196 SER B CA 1
ATOM 3244 C C . SER B 1 196 ? 15.953 -8.008 -8.805 1 98.69 196 SER B C 1
ATOM 3246 O O . SER B 1 196 ? 15.516 -8.164 -9.945 1 98.69 196 SER B O 1
ATOM 3248 N N . ASN B 1 197 ? 17.188 -8.039 -8.523 1 98.31 197 ASN B N 1
ATOM 3249 C CA . ASN B 1 197 ? 18.172 -8.273 -9.57 1 98.31 197 ASN B CA 1
ATOM 3250 C C . ASN B 1 197 ? 18.328 -9.758 -9.867 1 98.31 197 ASN B C 1
ATOM 3252 O O . ASN B 1 197 ? 18.547 -10.148 -11.023 1 98.31 197 ASN B O 1
ATOM 3256 N N . ASP B 1 198 ? 18.188 -10.586 -8.844 1 97.19 198 ASP B N 1
ATOM 3257 C CA . ASP B 1 198 ? 18.406 -12.023 -9 1 97.19 198 ASP B CA 1
ATOM 3258 C C . ASP B 1 198 ? 17.234 -12.672 -9.719 1 97.19 198 ASP B C 1
ATOM 3260 O O . ASP B 1 198 ? 17.422 -13.508 -10.609 1 97.19 198 ASP B O 1
ATOM 3264 N N . ASN B 1 199 ? 16.047 -12.305 -9.328 1 97.81 199 ASN B N 1
ATOM 3265 C CA . ASN B 1 199 ? 14.836 -12.914 -9.891 1 97.81 199 ASN B CA 1
ATOM 3266 C C . ASN B 1 199 ? 13.719 -11.891 -10.055 1 97.81 199 ASN B C 1
ATOM 3268 O O . ASN B 1 199 ? 12.734 -11.914 -9.312 1 97.81 199 ASN B O 1
ATOM 3272 N N . PRO B 1 200 ? 13.797 -11.078 -11.078 1 98.62 200 PRO B N 1
ATOM 3273 C CA . PRO B 1 200 ? 12.805 -10.008 -11.242 1 98.62 200 PRO B CA 1
ATOM 3274 C C . PRO B 1 200 ? 11.406 -10.547 -11.508 1 98.62 200 PRO B C 1
ATOM 3276 O O . PRO B 1 200 ? 10.414 -9.875 -11.203 1 98.62 200 PRO B O 1
ATOM 3279 N N . TRP B 1 201 ? 11.227 -11.758 -12.07 1 98.69 201 TRP B N 1
ATOM 3280 C CA . TRP B 1 201 ? 9.906 -12.32 -12.328 1 98.69 201 TRP B CA 1
ATOM 3281 C C . TRP B 1 201 ? 9.18 -12.617 -11.016 1 98.69 201 TRP B C 1
ATOM 3283 O O . TRP B 1 201 ? 7.984 -12.336 -10.883 1 98.69 201 TRP B O 1
ATOM 3293 N N . GLU B 1 202 ? 9.891 -13.18 -10.031 1 98.5 202 GLU B N 1
ATOM 3294 C CA . GLU B 1 202 ? 9.32 -13.414 -8.703 1 98.5 202 GLU B CA 1
ATOM 3295 C C . GLU B 1 202 ? 8.898 -12.109 -8.047 1 98.5 202 GLU B C 1
ATOM 3297 O O . GLU B 1 202 ? 7.793 -12.016 -7.496 1 98.5 202 GLU B O 1
ATOM 3302 N N . ILE B 1 203 ? 9.766 -11.148 -8.109 1 98.75 203 ILE B N 1
ATOM 3303 C CA . ILE B 1 203 ? 9.492 -9.898 -7.406 1 98.75 203 ILE B CA 1
ATOM 3304 C C . ILE B 1 203 ? 8.344 -9.164 -8.094 1 98.75 203 ILE B C 1
ATOM 3306 O O . ILE B 1 203 ? 7.492 -8.57 -7.422 1 98.75 203 ILE B O 1
ATOM 3310 N N . MET B 1 204 ? 8.281 -9.227 -9.453 1 98.81 204 MET B N 1
ATOM 3311 C CA . MET B 1 204 ? 7.133 -8.68 -10.172 1 98.81 204 MET B CA 1
ATOM 3312 C C . MET B 1 204 ? 5.84 -9.336 -9.703 1 98.81 204 MET B C 1
ATOM 3314 O O . MET B 1 204 ? 4.848 -8.656 -9.453 1 98.81 204 MET B O 1
ATOM 3318 N N . HIS B 1 205 ? 5.848 -10.625 -9.594 1 98.69 205 HIS B N 1
ATOM 3319 C CA . HIS B 1 205 ? 4.684 -11.375 -9.125 1 98.69 205 HIS B CA 1
ATOM 3320 C C . HIS B 1 205 ? 4.27 -10.93 -7.73 1 98.69 205 HIS B C 1
ATOM 3322 O O . HIS B 1 205 ? 3.084 -10.711 -7.469 1 98.69 205 HIS B O 1
ATOM 3328 N N . LYS B 1 206 ? 5.195 -10.758 -6.863 1 98.44 206 LYS B N 1
ATOM 3329 C CA . LYS B 1 206 ? 4.906 -10.422 -5.473 1 98.44 206 LYS B CA 1
ATOM 3330 C C . LYS B 1 206 ? 4.441 -8.969 -5.34 1 98.44 206 LYS B C 1
ATOM 3332 O O . LYS B 1 206 ? 3.566 -8.664 -4.527 1 98.44 206 LYS B O 1
ATOM 3337 N N . ILE B 1 207 ? 5.035 -8.062 -6.129 1 98.69 207 ILE B N 1
ATOM 3338 C CA . ILE B 1 207 ? 4.535 -6.691 -6.141 1 98.69 207 ILE B CA 1
ATOM 3339 C C . ILE B 1 207 ? 3.072 -6.684 -6.586 1 98.69 207 ILE B C 1
ATOM 3341 O O . ILE B 1 207 ? 2.234 -6.023 -5.969 1 98.69 207 ILE B O 1
ATOM 3345 N N . MET B 1 208 ? 2.742 -7.496 -7.566 1 98.06 208 MET B N 1
ATOM 3346 C CA . MET B 1 208 ? 1.406 -7.5 -8.156 1 98.06 208 MET B CA 1
ATOM 3347 C C . MET B 1 208 ? 0.401 -8.164 -7.215 1 98.06 208 MET B C 1
ATOM 3349 O O . MET B 1 208 ? -0.758 -7.746 -7.148 1 98.06 208 MET B O 1
ATOM 3353 N N . ASN B 1 209 ? 0.85 -9.141 -6.453 1 97.88 209 ASN B N 1
ATOM 3354 C CA . ASN B 1 209 ? -0.15 -9.992 -5.82 1 97.88 209 ASN B CA 1
ATOM 3355 C C . ASN B 1 209 ? 0.035 -10.047 -4.305 1 97.88 209 ASN B C 1
ATOM 3357 O O . ASN B 1 209 ? -0.865 -10.469 -3.58 1 97.88 209 ASN B O 1
ATOM 3361 N N . GLY B 1 210 ? 1.225 -9.609 -3.842 1 97.19 210 GLY B N 1
ATOM 3362 C CA . GLY B 1 210 ? 1.51 -9.703 -2.42 1 97.19 210 GLY B CA 1
ATOM 3363 C C . GLY B 1 210 ? 2.354 -10.906 -2.057 1 97.19 210 GLY B C 1
ATOM 3364 O O . GLY B 1 210 ? 2.822 -11.633 -2.938 1 97.19 210 GLY B O 1
ATOM 3365 N N . GLN B 1 211 ? 2.654 -11.047 -0.819 1 96.88 211 GLN B N 1
ATOM 3366 C CA . GLN B 1 211 ? 3.447 -12.125 -0.234 1 96.88 211 GLN B CA 1
ATOM 3367 C C . GLN B 1 211 ? 2.588 -13.016 0.657 1 96.88 211 GLN B C 1
ATOM 3369 O O . GLN B 1 211 ? 1.904 -12.531 1.559 1 96.88 211 GLN B O 1
ATOM 3374 N N . PRO B 1 212 ? 2.588 -14.352 0.399 1 97.44 212 PRO B N 1
ATOM 3375 C CA . PRO B 1 212 ? 1.785 -15.266 1.215 1 97.44 212 PRO B CA 1
ATOM 3376 C C . PRO B 1 212 ? 2.018 -15.078 2.713 1 97.44 212 PRO B C 1
ATOM 3378 O O . PRO B 1 212 ? 3.164 -15.086 3.168 1 97.44 212 PRO B O 1
ATOM 3381 N N . ALA B 1 213 ? 0.993 -14.875 3.432 1 93.75 213 ALA B N 1
ATOM 3382 C CA . ALA B 1 213 ? 0.953 -14.836 4.891 1 93.75 213 ALA B CA 1
ATOM 3383 C C . ALA B 1 213 ? 1.68 -13.602 5.426 1 93.75 213 ALA B C 1
ATOM 3385 O O . ALA B 1 213 ? 2.154 -13.602 6.562 1 93.75 213 ALA B O 1
ATOM 3386 N N . GLU B 1 214 ? 1.896 -12.602 4.633 1 92.69 214 GLU B N 1
ATOM 3387 C CA . GLU B 1 214 ? 2.445 -11.305 5.02 1 92.69 214 GLU B CA 1
ATOM 3388 C C . GLU B 1 214 ? 1.515 -10.164 4.613 1 92.69 214 GLU B C 1
ATOM 3390 O O . GLU B 1 214 ? 0.646 -10.344 3.758 1 92.69 214 GLU B O 1
ATOM 3395 N N . ASN B 1 215 ? 1.712 -8.992 5.195 1 89.75 215 ASN B N 1
ATOM 3396 C CA . ASN B 1 215 ? 0.857 -7.84 4.93 1 89.75 215 ASN B CA 1
ATOM 3397 C C . ASN B 1 215 ? 1.407 -6.984 3.791 1 89.75 215 ASN B C 1
ATOM 3399 O O . ASN B 1 215 ? 1.229 -5.766 3.785 1 89.75 215 ASN B O 1
ATOM 3403 N N . MET B 1 216 ? 2.066 -7.59 2.863 1 94.81 216 MET B N 1
ATOM 3404 C CA . MET B 1 216 ? 2.541 -6.848 1.697 1 94.81 216 MET B CA 1
ATOM 3405 C C . MET B 1 216 ? 1.378 -6.461 0.789 1 94.81 216 MET B C 1
ATOM 3407 O O . MET B 1 216 ? 0.637 -7.328 0.319 1 94.81 216 MET B O 1
ATOM 3411 N N . PRO B 1 217 ? 1.233 -5.168 0.497 1 95.5 217 PRO B N 1
ATOM 3412 C CA . PRO B 1 217 ? 0.13 -4.797 -0.393 1 95.5 217 PRO B CA 1
ATOM 3413 C C . PRO B 1 217 ? 0.305 -5.34 -1.809 1 95.5 217 PRO B C 1
ATOM 3415 O O . PRO B 1 217 ? 1.436 -5.5 -2.277 1 95.5 217 PRO B O 1
ATOM 3418 N N . ALA B 1 218 ? -0.787 -5.66 -2.441 1 97.12 218 ALA B N 1
ATOM 3419 C CA . ALA B 1 218 ? -0.806 -6.039 -3.852 1 97.12 218 ALA B CA 1
ATOM 3420 C C . ALA B 1 218 ? -1.098 -4.836 -4.742 1 97.12 218 ALA B C 1
ATOM 3422 O O . ALA B 1 218 ? -2.107 -4.152 -4.559 1 97.12 218 ALA B O 1
ATOM 3423 N N . MET B 1 219 ? -0.275 -4.598 -5.719 1 97.69 219 MET B N 1
ATOM 3424 C CA . MET B 1 219 ? -0.385 -3.4 -6.547 1 97.69 219 MET B CA 1
ATOM 3425 C C . MET B 1 219 ? -1.159 -3.691 -7.828 1 97.69 219 MET B C 1
ATOM 3427 O O . MET B 1 219 ? -1.182 -2.869 -8.742 1 97.69 219 MET B O 1
ATOM 3431 N N . ARG B 1 220 ? -1.824 -4.715 -7.875 1 95.62 220 ARG B N 1
ATOM 3432 C CA . ARG B 1 220 ? -2.449 -5.223 -9.094 1 95.62 220 ARG B CA 1
ATOM 3433 C C . ARG B 1 220 ? -3.455 -4.219 -9.648 1 95.62 220 ARG B C 1
ATOM 3435 O O . ARG B 1 220 ? -3.535 -4.02 -10.867 1 95.62 220 ARG B O 1
ATOM 3442 N N . ALA B 1 221 ? -4.164 -3.566 -8.805 1 95.25 221 ALA B N 1
ATOM 3443 C CA . ALA B 1 221 ? -5.23 -2.666 -9.234 1 95.25 221 ALA B CA 1
ATOM 3444 C C . ALA B 1 221 ? -4.668 -1.461 -9.984 1 95.25 221 ALA B C 1
ATOM 3446 O O . ALA B 1 221 ? -5.406 -0.735 -10.648 1 95.25 221 ALA B O 1
ATOM 3447 N N . PHE B 1 222 ? -3.348 -1.25 -9.883 1 96.75 222 PHE B N 1
ATOM 3448 C CA . PHE B 1 222 ? -2.729 -0.084 -10.5 1 96.75 222 PHE B CA 1
ATOM 3449 C C . PHE B 1 222 ? -2.143 -0.439 -11.867 1 96.75 222 PHE B C 1
ATOM 3451 O O . PHE B 1 222 ? -1.634 0.431 -12.57 1 96.75 222 PHE B O 1
ATOM 3458 N N . GLY B 1 223 ? -2.182 -1.762 -12.219 1 94.81 223 GLY B N 1
ATOM 3459 C CA . GLY B 1 223 ? -1.661 -2.219 -13.5 1 94.81 223 GLY B CA 1
ATOM 3460 C C . GLY B 1 223 ? -0.199 -2.621 -13.438 1 94.81 223 GLY B C 1
ATOM 3461 O O . GLY B 1 223 ? 0.514 -2.248 -12.5 1 94.81 223 GLY B O 1
ATOM 3462 N N . PRO B 1 224 ? 0.222 -3.359 -14.43 1 97.31 224 PRO B N 1
ATOM 3463 C CA . PRO B 1 224 ? 1.586 -3.893 -14.406 1 97.31 224 PRO B CA 1
ATOM 3464 C C . PRO B 1 224 ? 2.645 -2.812 -14.625 1 97.31 224 PRO B C 1
ATOM 3466 O O . PRO B 1 224 ? 3.801 -2.99 -14.234 1 97.31 224 PRO B O 1
ATOM 3469 N N . GLU B 1 225 ? 2.232 -1.697 -15.234 1 97.94 225 GLU B N 1
ATOM 3470 C CA . GLU B 1 225 ? 3.201 -0.633 -15.477 1 97.94 225 GLU B CA 1
ATOM 3471 C C . GLU B 1 225 ? 3.727 -0.054 -14.164 1 97.94 225 GLU B C 1
ATOM 3473 O O . GLU B 1 225 ? 4.926 0.194 -14.031 1 97.94 225 GLU B O 1
ATOM 3478 N N . VAL B 1 226 ? 2.848 0.121 -13.195 1 98.25 226 VAL B N 1
ATOM 3479 C CA . VAL B 1 226 ? 3.236 0.646 -11.891 1 98.25 226 VAL B CA 1
ATOM 3480 C C . VAL B 1 226 ? 4.176 -0.338 -11.195 1 98.25 226 VAL B C 1
ATOM 3482 O O . VAL B 1 226 ? 5.191 0.062 -10.625 1 98.25 226 VAL B O 1
ATOM 3485 N N . SER B 1 227 ? 3.865 -1.604 -11.281 1 98.62 227 SER B N 1
ATOM 3486 C CA . SER B 1 227 ? 4.707 -2.629 -10.672 1 98.62 227 SER B CA 1
ATOM 3487 C C . SER B 1 227 ? 6.07 -2.697 -11.352 1 98.62 227 SER B C 1
ATOM 3489 O O . SER B 1 227 ? 7.09 -2.908 -10.688 1 98.62 227 SER B O 1
ATOM 3491 N N . ALA B 1 228 ? 6.066 -2.492 -12.672 1 98.81 228 ALA B N 1
ATOM 3492 C CA . ALA B 1 228 ? 7.332 -2.461 -13.398 1 98.81 228 ALA B CA 1
ATOM 3493 C C . ALA B 1 228 ? 8.18 -1.265 -12.977 1 98.81 228 ALA B C 1
ATOM 3495 O O . ALA B 1 228 ? 9.398 -1.377 -12.836 1 98.81 228 ALA B O 1
ATOM 3496 N N . ASP B 1 229 ? 7.535 -0.107 -12.766 1 98.81 229 ASP B N 1
ATOM 3497 C CA . ASP B 1 229 ? 8.25 1.069 -12.273 1 98.81 229 ASP B CA 1
ATOM 3498 C C . ASP B 1 229 ? 8.867 0.808 -10.906 1 98.81 229 ASP B C 1
ATOM 3500 O O . ASP B 1 229 ? 10.031 1.126 -10.672 1 98.81 229 ASP B O 1
ATOM 3504 N N . ILE B 1 230 ? 8.102 0.175 -10.008 1 98.81 230 ILE B N 1
ATOM 3505 C CA . ILE B 1 230 ? 8.578 -0.143 -8.672 1 98.81 230 ILE B CA 1
ATOM 3506 C C . ILE B 1 230 ? 9.758 -1.108 -8.758 1 98.81 230 ILE B C 1
ATOM 3508 O O . ILE B 1 230 ? 10.781 -0.913 -8.094 1 98.81 230 ILE B O 1
ATOM 3512 N N . LEU B 1 231 ? 9.617 -2.092 -9.57 1 98.94 231 LEU B N 1
ATOM 3513 C CA . LEU B 1 231 ? 10.664 -3.098 -9.727 1 98.94 231 LEU B CA 1
ATOM 3514 C C . LEU B 1 231 ? 11.922 -2.484 -10.32 1 98.94 231 LEU B C 1
ATOM 3516 O O . LEU B 1 231 ? 13.039 -2.818 -9.906 1 98.94 231 LEU B O 1
ATOM 3520 N N . ALA B 1 232 ? 11.773 -1.61 -11.312 1 98.88 232 ALA B N 1
ATOM 3521 C CA . ALA B 1 232 ? 12.922 -0.933 -11.906 1 98.88 232 ALA B CA 1
ATOM 3522 C C . ALA B 1 232 ? 13.688 -0.138 -10.852 1 98.88 232 ALA B C 1
ATOM 3524 O O . ALA B 1 232 ? 14.922 -0.19 -10.805 1 98.88 232 ALA B O 1
ATOM 3525 N N . TYR B 1 233 ? 13.023 0.563 -10.039 1 98.75 233 TYR B N 1
ATOM 3526 C CA . TYR B 1 233 ? 13.68 1.276 -8.945 1 98.75 233 TYR B CA 1
ATOM 3527 C C . TYR B 1 233 ? 14.32 0.302 -7.969 1 98.75 233 TYR B C 1
ATOM 3529 O O . TYR B 1 233 ? 15.453 0.513 -7.527 1 98.75 233 TYR B O 1
ATOM 3537 N N . ALA B 1 234 ? 13.586 -0.761 -7.582 1 98.75 234 ALA B N 1
ATOM 3538 C CA . ALA B 1 234 ? 14.094 -1.753 -6.641 1 98.75 234 ALA B CA 1
ATOM 3539 C C . ALA B 1 234 ? 15.43 -2.326 -7.109 1 98.75 234 ALA B C 1
ATOM 3541 O O . ALA B 1 234 ? 16.312 -2.604 -6.293 1 98.75 234 ALA B O 1
ATOM 3542 N N . GLN B 1 235 ? 15.617 -2.498 -8.414 1 98.69 235 GLN B N 1
ATOM 3543 C CA . GLN B 1 235 ? 16.859 -3.025 -8.961 1 98.69 235 GLN B CA 1
ATOM 3544 C C . GLN B 1 235 ? 18.016 -2.064 -8.711 1 98.69 235 GLN B C 1
ATOM 3546 O O . GLN B 1 235 ? 19.188 -2.453 -8.797 1 98.69 235 GLN B O 1
ATOM 3551 N N . SER B 1 236 ? 17.703 -0.789 -8.453 1 98.06 236 SER B N 1
ATOM 3552 C CA . SER B 1 236 ? 18.734 0.206 -8.203 1 98.06 236 SER B CA 1
ATOM 3553 C C . SER B 1 236 ? 19.141 0.229 -6.73 1 98.06 236 SER B C 1
ATOM 3555 O O . SER B 1 236 ? 20.125 0.877 -6.363 1 98.06 236 SER B O 1
ATOM 3557 N N . LEU B 1 237 ? 18.406 -0.468 -5.895 1 97.94 237 LEU B N 1
ATOM 3558 C CA . LEU B 1 237 ? 18.688 -0.486 -4.465 1 97.94 237 LEU B CA 1
ATOM 3559 C C . LEU B 1 237 ? 19.875 -1.384 -4.16 1 97.94 237 LEU B C 1
ATOM 3561 O O . LEU B 1 237 ? 20.281 -2.201 -4.996 1 97.94 237 LEU B O 1
ATOM 3565 N N . PRO B 1 238 ? 20.5 -1.237 -2.967 1 96.06 238 PRO B N 1
ATOM 3566 C CA . PRO B 1 238 ? 21.656 -2.07 -2.617 1 96.06 238 PRO B CA 1
ATOM 3567 C C . PRO B 1 238 ? 21.344 -3.564 -2.703 1 96.06 238 PRO B C 1
ATOM 3569 O O . PRO B 1 238 ? 20.297 -4.016 -2.227 1 96.06 238 PRO B O 1
ATOM 3572 N N . ALA B 1 239 ? 22.234 -4.266 -3.275 1 93.56 239 ALA B N 1
ATOM 3573 C CA . ALA B 1 239 ? 22.062 -5.703 -3.453 1 93.56 239 ALA B CA 1
ATOM 3574 C C . ALA B 1 239 ? 22.516 -6.469 -2.215 1 93.56 239 ALA B C 1
ATOM 3576 O O . ALA B 1 239 ? 22.188 -7.648 -2.047 1 93.56 239 ALA B O 1
ATOM 3577 N N . LYS B 1 240 ? 23.344 -5.824 -1.438 1 89.69 240 LYS B N 1
ATOM 3578 C CA . LYS B 1 240 ? 23.844 -6.445 -0.221 1 89.69 240 LYS B CA 1
ATOM 3579 C C . LYS B 1 240 ? 23.703 -5.516 0.978 1 89.69 240 LYS B C 1
ATOM 3581 O O . LYS B 1 240 ? 23.625 -4.293 0.816 1 89.69 240 LYS B O 1
ATOM 3586 N N . LYS B 1 241 ? 23.531 -6.102 2.113 1 84 241 LYS B N 1
ATOM 3587 C CA . LYS B 1 241 ? 23.359 -5.344 3.352 1 84 241 LYS B CA 1
ATOM 3588 C C . LYS B 1 241 ? 24.672 -4.668 3.76 1 84 241 LYS B C 1
ATOM 3590 O O . LYS B 1 241 ? 25.75 -5.168 3.453 1 84 241 LYS B O 1
#

Sequence (482 aa):
MLKKIMTTAVLSCVAAAFIVVAVPTMVKAEDDSSIARGGMLYDKWFKVIGAQKPSETHKAWPAANTKKSGDVTWRCKSCHGWDMKGKDGAYAKGSYLTGIKGLGAMANADSAKIIAVIKDDTHGMGGMMADQDMMDLANFVSKGQFDMGTYIDYATKKVKGDVAKGAAYYNTVCAKCHGADGTLPKEMEETVGGLSNDNPWEIMHKIMNGQPAENMPAMRAFGPEVSADILAYAQSLPAKKMLKKIMTTAVLSCVAAAFIVVAVPTMVKAEDDSSIARGGMLY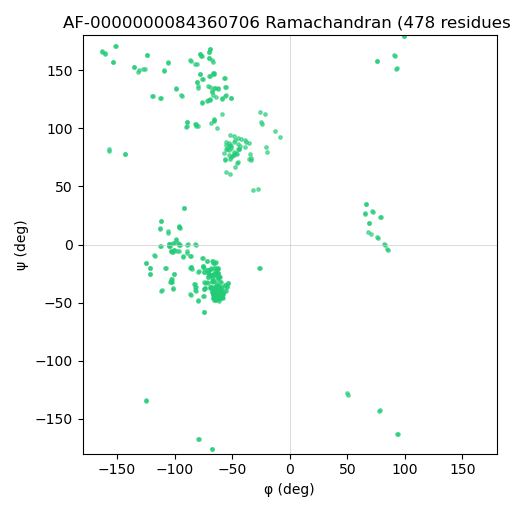DKWFKVIGAQKPSETHKAWPAANTKKSGDVTWRCKSCHGWDMKGKDGAYAKGSYLTGIKGLGAMANADSAKIIAVIKDDTHGMGGMMADQDMMDLANFVSKGQFDMGTYIDYATKKVKGDVAKGAAYYNTVCAKCHGADGTLPKEMEETVGGLSNDNPWEIMHKIMNGQPAENMPAMRAFGPEVSADILAYAQSLPAKK

Secondary structure (DSSP, 8-state):
-------------------------------HHHHHHHHHHHHHHHHHTTPPPP-SPPTTS-TT--S--GGGGGSHHHHH-TTS-BTTTGGGSSTT----B-SGGGTT--HHHHHHHHHSTTT--TTTS-HHHHHHHHHHHHHS---GGGTB-TTT--B-S-HHHHHHHIIIIIHHHH-TTS--STT-SS-HHHHHHH-HHHHHHHHHH--TTS-PPP-GGG-HHHHHHHHHHHTTS-S--/-------------------------------HHHHHHHHHHHHHHHHHHTPPPP-SPPTTS-TT--S--GGGGGSHHHHH-TTS-BTTTGGGSSTT----B-SGGGTT--HHHHHHHHHSTTT--TTTS-HHHHHHHHHHHHHS---GGGTB-TTT--B-S-HHHHHHHIIIIIHHHH-TTS--STT-SS-HHHHHHH-HHHHHHHHHH--TTS-PPP-GGG-HHHHHHHHHHHTTS-S--

Solvent-accessible surface area (backbone atoms only — not comparable to full-atom values): 25724 Å² total; per-residue (Å²): 138,82,81,78,77,76,76,74,75,74,73,75,73,74,72,72,71,71,71,70,68,70,66,72,75,73,68,74,60,84,46,48,36,41,29,20,50,8,43,20,36,36,58,35,41,36,57,56,70,69,46,83,70,54,70,61,56,36,86,67,54,49,80,86,44,76,79,60,59,19,44,62,51,67,20,52,32,50,49,21,24,65,61,34,30,4,32,78,41,85,20,59,46,72,83,48,41,61,70,36,64,38,46,70,88,40,50,72,43,57,46,68,60,47,43,50,55,46,39,31,83,73,62,54,46,60,85,75,57,56,72,67,56,46,50,19,32,20,39,13,53,16,68,57,68,66,72,52,68,84,32,32,39,86,88,78,48,48,51,56,46,50,40,70,60,6,44,29,44,34,46,26,50,46,18,80,63,21,33,90,55,20,53,36,51,78,83,46,89,63,16,48,7,28,44,27,56,74,38,40,49,52,47,49,46,30,41,33,22,15,45,57,79,52,87,49,50,18,44,47,68,68,36,67,66,54,42,28,7,31,46,29,27,34,47,71,32,48,52,64,129,138,83,81,77,78,74,76,76,76,75,75,74,75,75,74,72,73,71,72,68,69,68,63,70,72,75,71,76,61,85,44,48,37,41,27,19,50,7,43,18,35,35,57,34,41,38,58,57,72,68,45,82,69,56,70,61,56,36,86,68,56,48,82,86,43,76,79,62,59,19,43,61,51,67,20,52,33,49,51,21,24,65,61,34,30,4,33,80,40,84,19,58,45,70,84,49,41,61,71,36,64,38,46,70,90,40,50,71,43,57,46,70,60,46,43,49,54,46,38,30,83,71,64,53,47,60,85,76,58,54,72,69,56,46,50,19,31,22,38,13,51,17,69,57,67,66,70,51,69,81,32,31,38,87,89,77,48,48,52,56,44,50,40,70,60,6,44,30,45,34,46,26,50,46,18,81,64,22,34,89,55,21,52,36,52,77,83,46,89,63,17,47,7,28,45,26,57,74,40,41,49,54,47,49,45,31,43,32,24,15,46,58,79,52,87,49,50,18,43,48,68,69,36,68,66,52,42,29,7,31,47,30,27,34,47,72,31,48,52,62,130

InterPro domains:
  IPR009056 Cytochrome c-like domain [PF00034] (75-143)
  IPR009056 Cytochrome c-like domain [PF13442] (162-232)
  IPR009056 Cytochrome c-like domain [PS51007] (33-145)
  IPR009056 Cytochrome c-like domain [PS51007] (161-238)
  IPR036909 Cytochrome c-like domain superfamily [G3DSA:1.10.760.10] (151-241)
  IPR036909 Cytochrome c-like domain superfamily [SSF46626] (10-143)
  IPR036909 Cytochrome c-like domain superfamily [SSF46626] (156-239)
  IPR050597 Cytochrome c Oxidase Subunit [PTHR33751] (9-238)

Foldseek 3Di:
DDDPPPPPPPPPPPPPPPPPPCPPPVPPPLPLQLLLLLLQCLAPVCLQVVHDAFAFAQPLQDPVQPLDTGRNNLRNCLQQNLLQAGCNALLVDDNSVRVHGGLVVQAQPDLVVVLCVCCDPNNVCPPVDDPSNSSSNSSNSHHVHDRQVVFAPSVQRAGRAAQVLLLVCCVVQPCVAQNSQQCPDVPDQWGLLQCLRVPVSNQLSCCQRNHRPDPRDHPVVVPSRNSSNNSNNSVVGDGHD/DPDPPPPPPPPPPPPPPPPPPCPPPPPDPLPLQLLLLLLQCLAPVCLQVVHDAFAFAQPLQDPVQPLDTGRNNLRNCLQQNLLQAGCNALLVDDNSVRVHGGLVVQAQPDLVVVLCVCCDPNNVCPPVDDPSNSSSNSSNSHHVHDRQVVFAPSVQRAGRAAQVLLLVCCVVQPCVAQNSQQCPDVPDQWGLLQCLRVPVSNQLSCCQRNHRPDPRDHPVVVPSRNSSNNSNNSVVGDGHD

Radius of gyration: 29.93 Å; Cα contacts (8 Å, |Δi|>4): 828; chains: 2; bounding box: 171×70×51 Å

pLDDT: mean 88.57, std 21.66, range [25.58, 98.94]